Protein AF-0000000081418840 (afdb_homodimer)

Nearest PDB structures (foldseek):
  5gin-assembly1_A  TM=6.699E-01  e=2.597E-21  Saccharolobus solfataricus
  3nvi-assembly1_A  TM=8.525E-01  e=7.760E-17  Pyrococcus furiosus DSM 3638
  5jpq-assembly1_T  TM=6.527E-01  e=1.793E-20  Thermochaetoides thermophila
  6rxt-assembly1_CD  TM=6.204E-01  e=1.338E-16  Thermochaetoides thermophila
  7mqa-assembly1_SB  TM=6.173E-01  e=1.307E-15  Homo sapiens

Radius of gyration: 31.47 Å; Cα contacts (8 Å, |Δi|>4): 909; chains: 2; bounding box: 82×90×60 Å

Organism: NCBI:txid2586965

Structure (mmCIF, N/CA/C/O backbone):
data_AF-0000000081418840-model_v1
#
loop_
_entity.id
_entity.type
_entity.pdbx_description
1 polymer 'NOP5 family protein'
#
loop_
_atom_site.group_PDB
_atom_site.id
_atom_site.type_symbol
_atom_site.label_atom_id
_atom_site.label_alt_id
_atom_site.label_comp_id
_atom_site.label_asym_id
_atom_site.label_entity_id
_atom_site.label_seq_id
_atom_site.pdbx_PDB_ins_code
_atom_site.Cartn_x
_atom_site.Cartn_y
_atom_site.Cartn_z
_atom_site.occupancy
_atom_site.B_iso_or_equiv
_atom_site.auth_seq_id
_atom_site.auth_comp_id
_atom_site.auth_asym_id
_atom_site.auth_atom_id
_atom_site.pdbx_PDB_model_num
ATOM 1 N N . MET A 1 1 ? 5.91 27.94 -10.029 1 68.13 1 MET A N 1
ATOM 2 C CA . MET A 1 1 ? 5.893 28.745 -8.811 1 68.13 1 MET A CA 1
ATOM 3 C C . MET A 1 1 ? 7.306 28.949 -8.274 1 68.13 1 MET A C 1
ATOM 5 O O . MET A 1 1 ? 8.102 28.009 -8.236 1 68.13 1 MET A O 1
ATOM 9 N N . THR A 1 2 ? 7.687 30.253 -8.122 1 82.86 2 THR A N 1
ATOM 10 C CA . THR A 1 2 ? 9.01 30.575 -7.599 1 82.86 2 THR A CA 1
ATOM 11 C C . THR A 1 2 ? 8.938 30.902 -6.11 1 82.86 2 THR A C 1
ATOM 13 O O . THR A 1 2 ? 8.128 31.731 -5.69 1 82.86 2 THR A O 1
ATOM 16 N N . TYR A 1 3 ? 9.753 30.167 -5.352 1 87.24 3 TYR A N 1
ATOM 17 C CA . TYR A 1 3 ? 9.783 30.342 -3.904 1 87.24 3 TYR A CA 1
ATOM 18 C C . TYR A 1 3 ? 10.974 31.195 -3.482 1 87.24 3 TYR A C 1
ATOM 20 O O . TYR A 1 3 ? 12.054 31.097 -4.069 1 87.24 3 TYR A O 1
ATOM 28 N N . VAL A 1 4 ? 10.729 32.089 -2.572 1 87.28 4 VAL A N 1
ATOM 29 C CA . VAL A 1 4 ? 11.819 32.954 -2.132 1 87.28 4 VAL A CA 1
ATOM 30 C C . VAL A 1 4 ? 11.952 32.885 -0.612 1 87.28 4 VAL A C 1
ATOM 32 O O . VAL A 1 4 ? 10.953 32.759 0.099 1 87.28 4 VAL A O 1
ATOM 35 N N . LEU A 1 5 ? 13.138 32.934 -0.113 1 83.5 5 LEU A N 1
ATOM 36 C CA . LEU A 1 5 ? 13.487 32.948 1.303 1 83.5 5 LEU A CA 1
ATOM 37 C C . LEU A 1 5 ? 14.443 34.094 1.616 1 83.5 5 LEU A C 1
ATOM 39 O O . LEU A 1 5 ? 15.5 34.215 0.993 1 83.5 5 LEU A O 1
ATOM 43 N N . VAL A 1 6 ? 13.949 34.929 2.425 1 77.35 6 VAL A N 1
ATOM 44 C CA . VAL A 1 6 ? 14.759 36.083 2.802 1 77.35 6 VAL A CA 1
ATOM 45 C C . VAL A 1 6 ? 15.61 35.74 4.023 1 77.35 6 VAL A C 1
ATOM 47 O O . VAL A 1 6 ? 15.096 35.238 5.025 1 77.35 6 VAL A O 1
ATOM 50 N N . ARG A 1 7 ? 16.864 35.942 3.82 1 71.98 7 ARG A N 1
ATOM 51 C CA . ARG A 1 7 ? 17.778 35.73 4.937 1 71.98 7 ARG A CA 1
ATOM 52 C C . ARG A 1 7 ? 18.663 36.952 5.16 1 71.98 7 ARG A C 1
ATOM 54 O O . ARG A 1 7 ? 18.595 37.921 4.401 1 71.98 7 ARG A O 1
ATOM 61 N N . LEU A 1 8 ? 19.39 36.788 6.319 1 65.45 8 LEU A N 1
ATOM 62 C CA . LEU A 1 8 ? 20.238 37.918 6.685 1 65.45 8 LEU A CA 1
ATOM 63 C C . LEU A 1 8 ? 21.296 38.172 5.616 1 65.45 8 LEU A C 1
ATOM 65 O O . LEU A 1 8 ? 21.753 39.304 5.446 1 65.45 8 LEU A O 1
ATOM 69 N N . ASP A 1 9 ? 21.637 37.117 4.965 1 65.39 9 ASP A N 1
ATOM 70 C CA . ASP A 1 9 ? 22.713 37.268 3.99 1 65.39 9 ASP A CA 1
ATOM 71 C C . ASP A 1 9 ? 22.154 37.505 2.588 1 65.39 9 ASP A C 1
ATOM 73 O O . ASP A 1 9 ? 22.913 37.692 1.635 1 65.39 9 ASP A O 1
ATOM 77 N N . GLY A 1 10 ? 20.899 37.485 2.473 1 75.2 10 GLY A N 1
ATOM 78 C CA . GLY A 1 10 ? 20.37 37.78 1.151 1 75.2 10 GLY A CA 1
ATOM 79 C C . GLY A 1 10 ? 19.06 37.072 0.861 1 75.2 10 GLY A C 1
ATOM 80 O O . GLY A 1 10 ? 18.34 36.685 1.784 1 75.2 10 GLY A O 1
ATOM 81 N N . LEU A 1 11 ? 18.649 37.126 -0.437 1 81.37 11 LEU A N 1
ATOM 82 C CA . LEU A 1 11 ? 17.414 36.563 -0.97 1 81.37 11 LEU A CA 1
ATOM 83 C C . LEU A 1 11 ? 17.69 35.271 -1.732 1 81.37 11 LEU A C 1
ATOM 85 O O . LEU A 1 11 ? 18.484 35.26 -2.676 1 81.37 11 LEU A O 1
ATOM 89 N N . TYR A 1 12 ? 17.175 34.212 -1.168 1 82.82 12 TYR A N 1
ATOM 90 C CA . TYR A 1 12 ? 17.287 32.919 -1.833 1 82.82 12 TYR A CA 1
ATOM 91 C C . TYR A 1 12 ? 16.087 32.664 -2.736 1 82.82 12 TYR A C 1
ATOM 93 O O . TYR A 1 12 ? 14.946 32.634 -2.269 1 82.82 12 TYR A O 1
ATOM 101 N N . ILE A 1 13 ? 16.283 32.513 -4.084 1 86.33 13 ILE A N 1
ATOM 102 C CA . ILE A 1 13 ? 15.211 32.27 -5.044 1 86.33 13 ILE A CA 1
ATOM 103 C C . ILE A 1 13 ? 15.251 30.815 -5.505 1 86.33 13 ILE A C 1
ATOM 105 O O . ILE A 1 13 ? 16.192 30.399 -6.185 1 86.33 13 ILE A O 1
ATOM 109 N N . PHE A 1 14 ? 14.262 30.128 -5.013 1 85.69 14 PHE A N 1
ATOM 110 C CA . PHE A 1 14 ? 14.199 28.699 -5.3 1 85.69 14 PHE A CA 1
ATOM 111 C C . PHE A 1 14 ? 13.365 28.434 -6.548 1 85.69 14 PHE A C 1
ATOM 113 O O . PHE A 1 14 ? 12.496 29.233 -6.901 1 85.69 14 PHE A O 1
ATOM 120 N N . ASP A 1 15 ? 13.607 27.267 -7.258 1 81.89 15 ASP A N 1
ATOM 121 C CA . ASP A 1 15 ? 12.763 26.788 -8.348 1 81.89 15 ASP A CA 1
ATOM 122 C C . ASP A 1 15 ? 11.499 26.121 -7.812 1 81.89 15 ASP A C 1
ATOM 124 O O . ASP A 1 15 ? 11.307 26.028 -6.598 1 81.89 15 ASP A O 1
ATOM 128 N N . ASP A 1 16 ? 10.621 25.688 -8.662 1 77.96 16 ASP A N 1
ATOM 129 C CA . ASP A 1 16 ? 9.306 25.15 -8.327 1 77.96 16 ASP A CA 1
ATOM 130 C C . ASP A 1 16 ? 9.428 23.896 -7.465 1 77.96 16 ASP A C 1
ATOM 132 O O . ASP A 1 16 ? 8.599 23.658 -6.584 1 77.96 16 ASP A O 1
ATOM 136 N N . ASP A 1 17 ? 10.496 23.257 -7.569 1 76.58 17 ASP A N 1
ATOM 137 C CA . ASP A 1 17 ? 10.656 22.005 -6.836 1 76.58 17 ASP A CA 1
ATOM 138 C C . ASP A 1 17 ? 11.655 22.162 -5.692 1 76.58 17 ASP A C 1
ATOM 140 O O . ASP A 1 17 ? 11.989 21.187 -5.015 1 76.58 17 ASP A O 1
ATOM 144 N N . ILE A 1 18 ? 12.12 23.365 -5.381 1 79.56 18 ILE A N 1
ATOM 145 C CA . ILE A 1 18 ? 13.029 23.742 -4.304 1 79.56 18 ILE A CA 1
ATOM 146 C C . ILE A 1 18 ? 14.271 22.855 -4.344 1 79.56 18 ILE A C 1
ATOM 148 O O . ILE A 1 18 ? 14.778 22.438 -3.3 1 79.56 18 ILE A O 1
ATOM 152 N N . ASN A 1 19 ? 14.743 22.5 -5.576 1 78.95 19 ASN A N 1
ATOM 153 C CA . ASN A 1 19 ? 15.949 21.688 -5.702 1 78.95 19 ASN A CA 1
ATOM 154 C C . ASN A 1 19 ? 17.197 22.555 -5.838 1 78.95 19 ASN A C 1
ATOM 156 O O . ASN A 1 19 ? 18.268 22.189 -5.352 1 78.95 19 ASN A O 1
ATOM 160 N N . ASN A 1 20 ? 17.017 23.683 -6.477 1 81 20 ASN A N 1
ATOM 161 C CA . ASN A 1 20 ? 18.121 24.618 -6.664 1 81 20 ASN A CA 1
ATOM 162 C C . ASN A 1 20 ? 17.728 26.036 -6.259 1 81 20 ASN A C 1
ATOM 164 O O . ASN A 1 20 ? 16.542 26.362 -6.195 1 81 20 ASN A O 1
ATOM 168 N N . PHE A 1 21 ? 18.723 26.804 -5.726 1 82.59 21 PHE A N 1
ATOM 169 C CA . PHE A 1 21 ? 18.432 28.191 -5.384 1 82.59 21 PHE A CA 1
ATOM 170 C C . PHE A 1 21 ? 19.521 29.118 -5.913 1 82.59 21 PHE A C 1
ATOM 172 O O . PHE A 1 21 ? 20.645 28.682 -6.167 1 82.59 21 PHE A O 1
ATOM 179 N N . LYS A 1 22 ? 19.198 30.351 -6.375 1 81.26 22 LYS A N 1
ATOM 180 C CA . LYS A 1 22 ? 20.112 31.452 -6.669 1 81.26 22 LYS A CA 1
ATOM 181 C C . LYS A 1 22 ? 20.148 32.457 -5.521 1 81.26 22 LYS A C 1
ATOM 183 O O . LYS A 1 22 ? 19.101 32.881 -5.028 1 81.26 22 LYS A O 1
ATOM 188 N N . LEU A 1 23 ? 21.36 32.576 -4.999 1 81.9 23 LEU A N 1
ATOM 189 C CA . LEU A 1 23 ? 21.524 33.53 -3.907 1 81.9 23 LEU A CA 1
ATOM 190 C C . LEU A 1 23 ? 21.827 34.924 -4.445 1 81.9 23 LEU A C 1
ATOM 192 O O . LEU A 1 23 ? 22.74 35.097 -5.256 1 81.9 23 LEU A O 1
ATOM 196 N N . LYS A 1 24 ? 20.927 35.775 -4.159 1 80.89 24 LYS A N 1
ATOM 197 C CA . LYS A 1 24 ? 21.219 37.193 -4.353 1 80.89 24 LYS A CA 1
ATOM 198 C C . LYS A 1 24 ? 21.696 37.838 -3.055 1 80.89 24 LYS A C 1
ATOM 200 O O . LYS A 1 24 ? 20.896 38.093 -2.152 1 80.89 24 LYS A O 1
ATOM 205 N N . GLU A 1 25 ? 23.004 37.931 -2.938 1 76.24 25 GLU A N 1
ATOM 206 C CA . GLU A 1 25 ? 23.596 38.479 -1.721 1 76.24 25 GLU A CA 1
ATOM 207 C C . GLU A 1 25 ? 23.134 39.913 -1.481 1 76.24 25 GLU A C 1
ATOM 209 O O . GLU A 1 25 ? 23.213 40.755 -2.378 1 76.24 25 GLU A O 1
ATOM 214 N N . LEU A 1 26 ? 22.398 40.018 -0.414 1 74.72 26 LEU A N 1
ATOM 215 C CA . LEU A 1 26 ? 21.954 41.344 0.001 1 74.72 26 LEU A CA 1
ATOM 216 C C . LEU A 1 26 ? 22.456 41.671 1.404 1 74.72 26 LEU A C 1
ATOM 218 O O . LEU A 1 26 ? 22.607 40.776 2.238 1 74.72 26 LEU A O 1
ATOM 222 N N . SER A 1 27 ? 23.022 42.806 1.615 1 71.27 27 SER A N 1
ATOM 223 C CA . SER A 1 27 ? 23.382 43.301 2.94 1 71.27 27 SER A CA 1
ATOM 224 C C . SER A 1 27 ? 22.257 44.136 3.543 1 71.27 27 SER A C 1
ATOM 226 O O . SER A 1 27 ? 21.757 45.065 2.906 1 71.27 27 SER A O 1
ATOM 228 N N . PHE A 1 28 ? 21.756 43.551 4.71 1 66.09 28 PHE A N 1
ATOM 229 C CA . PHE A 1 28 ? 20.644 44.262 5.329 1 66.09 28 PHE A CA 1
ATOM 230 C C . PHE A 1 28 ? 21.134 45.144 6.472 1 66.09 28 PHE A C 1
ATOM 232 O O . PHE A 1 28 ? 22.068 44.778 7.188 1 66.09 28 PHE A O 1
ATOM 239 N N . ASP A 1 29 ? 20.69 46.443 6.476 1 64.72 29 ASP A N 1
ATOM 240 C CA . ASP A 1 29 ? 20.931 47.296 7.635 1 64.72 29 ASP A CA 1
ATOM 241 C C . ASP A 1 29 ? 19.938 46.995 8.755 1 64.72 29 ASP A C 1
ATOM 243 O O . ASP A 1 29 ? 19.046 46.16 8.593 1 64.72 29 ASP A O 1
ATOM 247 N N . ILE A 1 30 ? 20.161 47.458 9.996 1 59.27 30 ILE A N 1
ATOM 248 C CA . ILE A 1 30 ? 19.358 47.202 11.186 1 59.27 30 ILE A CA 1
ATOM 249 C C . ILE A 1 30 ? 17.892 47.516 10.898 1 59.27 30 ILE A C 1
ATOM 251 O O . ILE A 1 30 ? 16.997 46.784 11.329 1 59.27 30 ILE A O 1
ATOM 255 N N . LYS A 1 31 ? 17.63 48.555 10.232 1 65.28 31 LYS A N 1
ATOM 256 C CA . LYS A 1 31 ? 16.258 48.942 9.918 1 65.28 31 LYS A CA 1
ATOM 257 C C . LYS A 1 31 ? 15.582 47.9 9.031 1 65.28 31 LYS A C 1
ATOM 259 O O . LYS A 1 31 ? 14.422 47.547 9.252 1 65.28 31 LYS A O 1
ATOM 264 N N . GLU A 1 32 ? 16.323 47.37 8.09 1 71.24 32 GLU A N 1
ATOM 265 C CA . GLU A 1 32 ? 15.765 46.381 7.171 1 71.24 32 GLU A CA 1
ATOM 266 C C . GLU A 1 32 ? 15.522 45.05 7.875 1 71.24 32 GLU A C 1
ATOM 268 O O . GLU A 1 32 ? 14.534 44.367 7.599 1 71.24 32 GLU A O 1
ATOM 273 N N . LEU A 1 33 ? 16.396 44.728 8.762 1 64.25 33 LEU A N 1
ATOM 274 C CA . LEU A 1 33 ? 16.217 43.514 9.552 1 64.25 33 LEU A CA 1
ATOM 275 C C . LEU A 1 33 ? 14.973 43.614 10.428 1 64.25 33 LEU A C 1
ATOM 277 O O . LEU A 1 33 ? 14.235 42.638 10.579 1 64.25 33 LEU A O 1
ATOM 281 N N . ILE A 1 34 ? 14.752 44.738 10.954 1 61.91 34 ILE A N 1
ATOM 282 C CA . ILE A 1 34 ? 13.555 45.001 11.747 1 61.91 34 ILE A CA 1
ATOM 283 C C . ILE A 1 34 ? 12.316 44.893 10.862 1 61.91 34 ILE A C 1
ATOM 285 O O . ILE A 1 34 ? 11.301 44.323 11.271 1 61.91 34 ILE A O 1
ATOM 289 N N . ASP A 1 35 ? 12.408 45.43 9.674 1 66.9 35 ASP A N 1
ATOM 290 C CA . ASP A 1 35 ? 11.292 45.349 8.737 1 66.9 35 ASP A CA 1
ATOM 291 C C . ASP A 1 35 ? 10.949 43.897 8.415 1 66.9 35 ASP A C 1
ATOM 293 O O . ASP A 1 35 ? 9.777 43.514 8.42 1 66.9 35 ASP A O 1
ATOM 297 N N . ILE A 1 36 ? 11.965 43.111 8.204 1 70.69 36 ILE A N 1
ATOM 298 C CA . ILE A 1 36 ? 11.772 41.701 7.88 1 70.69 36 ILE A CA 1
ATOM 299 C C . ILE A 1 36 ? 11.102 40.989 9.052 1 70.69 36 ILE A C 1
ATOM 301 O O . ILE A 1 36 ? 10.177 40.196 8.859 1 70.69 36 ILE A O 1
ATOM 305 N N . GLU A 1 37 ? 11.497 41.356 10.22 1 61.89 37 GLU A N 1
ATOM 306 C CA . GLU A 1 37 ? 10.914 40.759 11.418 1 61.89 37 GLU A CA 1
ATOM 307 C C . GLU A 1 37 ? 9.487 41.251 11.641 1 61.89 37 GLU A C 1
ATOM 309 O O . GLU A 1 37 ? 8.654 40.527 12.192 1 61.89 37 GLU A O 1
ATOM 314 N N . SER A 1 38 ? 9.241 42.444 11.16 1 60.15 38 SER A N 1
ATOM 315 C CA . SER A 1 38 ? 7.922 43.045 11.324 1 60.15 38 SER A CA 1
ATOM 316 C C . SER A 1 38 ? 7.028 42.753 10.123 1 60.15 38 SER A C 1
ATOM 318 O O . SER A 1 38 ? 6.067 43.481 9.867 1 60.15 38 SER A O 1
ATOM 320 N N . ARG A 1 39 ? 7.397 41.783 9.299 1 69.51 39 ARG A N 1
ATOM 321 C CA . ARG A 1 39 ? 6.631 41.324 8.145 1 69.51 39 ARG A CA 1
ATOM 322 C C . ARG A 1 39 ? 6.543 42.411 7.079 1 69.51 39 ARG A C 1
ATOM 324 O O . ARG A 1 39 ? 5.583 42.453 6.305 1 69.51 39 ARG A O 1
ATOM 331 N N . LYS A 1 40 ? 7.422 43.374 7.111 1 74.01 40 LYS A N 1
ATOM 332 C CA . LYS A 1 40 ? 7.556 44.366 6.048 1 74.01 40 LYS A CA 1
ATOM 333 C C . LYS A 1 40 ? 8.751 44.053 5.152 1 74.01 40 LYS A C 1
ATOM 335 O O . LYS A 1 40 ? 9.847 43.777 5.645 1 74.01 40 LYS A O 1
ATOM 340 N N . LEU A 1 41 ? 8.58 43.997 3.892 1 79.01 41 LEU A N 1
ATOM 341 C CA . LEU A 1 41 ? 9.629 43.658 2.937 1 79.01 41 LEU A CA 1
ATOM 342 C C . LEU A 1 41 ? 10.476 44.882 2.603 1 79.01 41 LEU A C 1
ATOM 344 O O . LEU A 1 41 ? 9.945 45.913 2.183 1 79.01 41 LEU A O 1
ATOM 348 N N . PRO A 1 42 ? 11.667 44.79 2.857 1 78.3 42 PRO A N 1
ATOM 349 C CA . PRO A 1 42 ? 12.537 45.918 2.514 1 78.3 42 PRO A CA 1
ATOM 350 C C . PRO A 1 42 ? 12.542 46.226 1.018 1 78.3 42 PRO A C 1
ATOM 352 O O . PRO A 1 42 ? 12.331 45.328 0.199 1 78.3 42 PRO A O 1
ATOM 355 N N . ASP A 1 43 ? 12.685 47.484 0.66 1 77.62 43 ASP A N 1
ATOM 356 C CA . ASP A 1 43 ? 12.645 47.949 -0.723 1 77.62 43 ASP A CA 1
ATOM 357 C C . ASP A 1 43 ? 13.674 47.214 -1.58 1 77.62 43 ASP A C 1
ATOM 359 O O . ASP A 1 43 ? 13.413 46.907 -2.745 1 77.62 43 ASP A O 1
ATOM 363 N N . LYS A 1 44 ? 14.822 46.843 -0.994 1 78.27 44 LYS A N 1
ATOM 364 C CA . LYS A 1 44 ? 15.886 46.146 -1.711 1 78.27 44 LYS A CA 1
ATOM 365 C C . LYS A 1 44 ? 15.407 44.79 -2.221 1 78.27 44 LYS A C 1
ATOM 367 O O . LYS A 1 44 ? 15.821 44.342 -3.293 1 78.27 44 LYS A O 1
ATOM 372 N N . ILE A 1 45 ? 14.593 44.26 -1.445 1 80.54 45 ILE A N 1
ATOM 373 C CA . ILE A 1 45 ? 14.072 42.952 -1.827 1 80.54 45 ILE A CA 1
ATOM 374 C C . ILE A 1 45 ? 12.917 43.124 -2.811 1 80.54 45 ILE A C 1
ATOM 376 O O . ILE A 1 45 ? 12.775 42.342 -3.754 1 80.54 45 ILE A O 1
ATOM 380 N N . LYS A 1 46 ? 12.123 44.144 -2.635 1 80.42 46 LYS A N 1
ATOM 381 C CA . LYS A 1 46 ? 10.972 44.397 -3.497 1 80.42 46 LYS A CA 1
ATOM 382 C C . LYS A 1 46 ? 11.4 44.55 -4.954 1 80.42 46 LYS A C 1
ATOM 384 O O . LYS A 1 46 ? 10.668 44.158 -5.865 1 80.42 46 LYS A O 1
ATOM 389 N N . GLU A 1 47 ? 12.53 45.067 -5.092 1 79.54 47 GLU A N 1
ATOM 390 C CA . GLU A 1 47 ? 13.046 45.313 -6.435 1 79.54 47 GLU A CA 1
ATOM 391 C C . GLU A 1 47 ? 13.487 44.014 -7.103 1 79.54 47 GLU A C 1
ATOM 393 O O . GLU A 1 47 ? 13.571 43.938 -8.331 1 79.54 47 GLU A O 1
ATOM 398 N N . LEU A 1 48 ? 13.736 43 -6.283 1 80.32 48 LEU A N 1
ATOM 399 C CA . LEU A 1 48 ? 14.315 41.773 -6.819 1 80.32 48 LEU A CA 1
ATOM 400 C C . LEU A 1 48 ? 13.251 40.691 -6.97 1 80.32 48 LEU A C 1
ATOM 402 O O . LEU A 1 48 ? 13.525 39.616 -7.508 1 80.32 48 LEU A O 1
ATOM 406 N N . ILE A 1 49 ? 12.022 41.018 -6.532 1 78.97 49 ILE A N 1
ATOM 407 C CA . ILE A 1 49 ? 11.015 39.963 -6.51 1 78.97 49 ILE A CA 1
ATOM 408 C C . ILE A 1 49 ? 9.89 40.302 -7.485 1 78.97 49 ILE A C 1
ATOM 410 O O . ILE A 1 49 ? 9.66 41.473 -7.794 1 78.97 49 ILE A O 1
ATOM 414 N N . LYS A 1 50 ? 9.376 39.262 -8.051 1 78.65 50 LYS A N 1
ATOM 415 C CA . LYS A 1 50 ? 8.207 39.401 -8.915 1 78.65 50 LYS A CA 1
ATOM 416 C C . LYS A 1 50 ? 6.919 39.123 -8.145 1 78.65 50 LYS A C 1
ATOM 418 O O . LYS A 1 50 ? 6.951 38.535 -7.062 1 78.65 50 LYS A O 1
ATOM 423 N N . ASP A 1 51 ? 5.744 39.534 -8.655 1 73.4 51 ASP A N 1
ATOM 424 C CA . ASP A 1 51 ? 4.439 39.43 -8.009 1 73.4 51 ASP A CA 1
ATOM 425 C C . ASP A 1 51 ? 4.031 37.97 -7.826 1 73.4 51 ASP A C 1
ATOM 427 O O . ASP A 1 51 ? 3.247 37.647 -6.931 1 73.4 51 ASP A O 1
ATOM 431 N N . ASP A 1 52 ? 4.681 37.164 -8.485 1 76.91 52 ASP A N 1
ATOM 432 C CA . ASP A 1 52 ? 4.225 35.778 -8.441 1 76.91 52 ASP A CA 1
ATOM 433 C C . ASP A 1 52 ? 5.101 34.941 -7.512 1 76.91 52 ASP A C 1
ATOM 435 O O . ASP A 1 52 ? 4.892 33.733 -7.374 1 76.91 52 ASP A O 1
ATOM 439 N N . TYR A 1 53 ? 6.03 35.643 -6.728 1 82.15 53 TYR A N 1
ATOM 440 C CA . TYR A 1 53 ? 6.904 34.894 -5.832 1 82.15 53 TYR A CA 1
ATOM 441 C C . TYR A 1 53 ? 6.185 34.544 -4.535 1 82.15 53 TYR A C 1
ATOM 443 O O . TYR A 1 53 ? 5.35 35.314 -4.054 1 82.15 53 TYR A O 1
ATOM 451 N N . ILE A 1 54 ? 6.486 33.371 -4.022 1 85.14 54 ILE A N 1
ATOM 452 C CA . ILE A 1 54 ? 5.896 32.888 -2.779 1 85.14 54 ILE A CA 1
ATOM 453 C C . ILE A 1 54 ? 6.968 32.81 -1.694 1 85.14 54 ILE A C 1
ATOM 455 O O . ILE A 1 54 ? 7.961 32.095 -1.845 1 85.14 54 ILE A O 1
ATOM 459 N N . PHE A 1 55 ? 6.817 33.588 -0.635 1 85.77 55 PHE A N 1
ATOM 460 C CA . PHE A 1 55 ? 7.785 33.608 0.455 1 85.77 55 PHE A CA 1
ATOM 461 C C . PHE A 1 55 ? 7.639 32.368 1.33 1 85.77 55 PHE A C 1
ATOM 463 O O . PHE A 1 55 ? 6.523 31.961 1.658 1 85.77 55 PHE A O 1
ATOM 470 N N . ILE A 1 56 ? 8.773 31.885 1.708 1 80.62 56 ILE A N 1
ATOM 471 C CA . ILE A 1 56 ? 8.777 30.648 2.48 1 80.62 56 ILE A CA 1
ATOM 472 C C . ILE A 1 56 ? 8.849 30.97 3.971 1 80.62 56 ILE A C 1
ATOM 474 O O . ILE A 1 56 ? 9.88 31.433 4.463 1 80.62 56 ILE A O 1
ATOM 478 N N . GLY A 1 57 ? 7.786 30.637 4.708 1 70.29 57 GLY A N 1
ATOM 479 C CA . GLY A 1 57 ? 7.771 30.73 6.16 1 70.29 57 GLY A CA 1
ATOM 480 C C . GLY A 1 57 ? 7.78 32.159 6.667 1 70.29 57 GLY A C 1
ATOM 481 O O . GLY A 1 57 ? 8.062 32.405 7.841 1 70.29 57 GLY A O 1
ATOM 482 N N . GLN A 1 58 ? 7.699 33.109 5.761 1 71.68 58 GLN A N 1
ATOM 483 C CA . GLN A 1 58 ? 7.719 34.52 6.131 1 71.68 58 GLN A CA 1
ATOM 484 C C . GLN A 1 58 ? 6.563 35.276 5.482 1 71.68 58 GLN A C 1
ATOM 486 O O . GLN A 1 58 ? 6.385 35.22 4.263 1 71.68 58 GLN A O 1
ATOM 491 N N . LYS A 1 59 ? 5.764 35.853 6.317 1 76.16 59 LYS A N 1
ATOM 492 C CA . LYS A 1 59 ? 4.623 36.614 5.817 1 76.16 59 LYS A CA 1
ATOM 493 C C . LYS A 1 59 ? 4.97 38.092 5.669 1 76.16 59 LYS A C 1
ATOM 495 O O . LYS A 1 59 ? 5.44 38.723 6.618 1 76.16 59 LYS A O 1
ATOM 500 N N . PHE A 1 60 ? 4.897 38.557 4.405 1 77.43 60 PHE A N 1
ATOM 501 C CA . PHE A 1 60 ? 5.07 39.981 4.144 1 77.43 60 PHE A CA 1
ATOM 502 C C . PHE A 1 60 ? 3.784 40.59 3.597 1 77.43 60 PHE A C 1
ATOM 504 O O . PHE A 1 60 ? 3.029 39.924 2.885 1 77.43 60 PHE A O 1
ATOM 511 N N . GLU A 1 61 ? 3.426 41.805 4.048 1 71.39 61 GLU A N 1
ATOM 512 C CA . GLU A 1 61 ? 2.221 42.503 3.612 1 71.39 61 GLU A CA 1
ATOM 513 C C . GLU A 1 61 ? 2.174 42.626 2.092 1 71.39 61 GLU A C 1
ATOM 515 O O . GLU A 1 61 ? 3.152 43.042 1.467 1 71.39 61 GLU A O 1
ATOM 520 N N . ASN A 1 62 ? 1.193 42.086 1.375 1 71.1 62 ASN A N 1
ATOM 521 C CA . ASN A 1 62 ? 0.906 42.256 -0.046 1 71.1 62 ASN A CA 1
ATOM 522 C C . ASN A 1 62 ? 1.634 41.217 -0.893 1 71.1 62 ASN A C 1
ATOM 524 O O . ASN A 1 62 ? 1.772 41.384 -2.106 1 71.1 62 ASN A O 1
ATOM 528 N N . TYR A 1 63 ? 2.277 40.187 -0.163 1 79.89 63 TYR A N 1
ATOM 529 C CA . TYR A 1 63 ? 2.972 39.148 -0.915 1 79.89 63 TYR A CA 1
ATOM 530 C C . TYR A 1 63 ? 2.472 37.764 -0.521 1 79.89 63 TYR A C 1
ATOM 532 O O . TYR A 1 63 ? 1.973 37.569 0.59 1 79.89 63 TYR A O 1
ATOM 540 N N . ARG A 1 64 ? 2.582 36.91 -1.47 1 79.43 64 ARG A N 1
ATOM 541 C CA . ARG A 1 64 ? 2.164 35.534 -1.222 1 79.43 64 ARG A CA 1
ATOM 542 C C . ARG A 1 64 ? 3.184 34.8 -0.357 1 79.43 64 ARG A C 1
ATOM 544 O O . ARG A 1 64 ? 4.383 35.074 -0.434 1 79.43 64 ARG A O 1
ATOM 551 N N . TYR A 1 65 ? 2.67 34.003 0.58 1 80.79 65 TYR A N 1
ATOM 552 C CA . TYR A 1 65 ? 3.577 33.203 1.395 1 80.79 65 TYR A CA 1
ATOM 553 C C . TYR A 1 65 ? 3.034 31.792 1.59 1 80.79 65 TYR A C 1
ATOM 555 O O . TYR A 1 65 ? 1.854 31.535 1.34 1 80.79 65 TYR A O 1
ATOM 563 N N . THR A 1 66 ? 4 30.939 1.863 1 77.17 66 THR A N 1
ATOM 564 C CA . THR A 1 66 ? 3.589 29.58 2.195 1 77.17 66 THR A CA 1
ATOM 565 C C . THR A 1 66 ? 4.065 29.197 3.593 1 77.17 66 THR A C 1
ATOM 567 O O . THR A 1 66 ? 5.179 29.542 3.992 1 77.17 66 THR A O 1
ATOM 570 N N . ASP A 1 67 ? 3.125 28.625 4.319 1 70.55 67 ASP A N 1
ATOM 571 C CA . ASP A 1 67 ? 3.462 28.11 5.642 1 70.55 67 ASP A CA 1
ATOM 572 C C . ASP A 1 67 ? 3.519 26.584 5.64 1 70.55 67 ASP A C 1
ATOM 574 O O . ASP A 1 67 ? 3.389 25.951 6.69 1 70.55 67 ASP A O 1
ATOM 578 N N . ASP A 1 68 ? 3.635 26.188 4.488 1 70.34 68 ASP A N 1
ATOM 579 C CA . ASP A 1 68 ? 3.771 24.74 4.364 1 70.34 68 ASP A CA 1
ATOM 580 C C . ASP A 1 68 ? 5.079 24.256 4.985 1 70.34 68 ASP A C 1
ATOM 582 O O . ASP A 1 68 ? 6.161 24.556 4.478 1 70.34 68 ASP A O 1
ATOM 586 N N . VAL A 1 69 ? 4.986 23.61 6.082 1 65.39 69 VAL A N 1
ATOM 587 C CA . VAL A 1 69 ? 6.129 23.182 6.882 1 65.39 69 VAL A CA 1
ATOM 588 C C . VAL A 1 69 ? 7.081 22.352 6.022 1 65.39 69 VAL A C 1
ATOM 590 O O . VAL A 1 69 ? 8.301 22.44 6.175 1 65.39 69 VAL A O 1
ATOM 593 N N . LYS A 1 70 ? 6.547 21.643 5.12 1 72.28 70 LYS A N 1
ATOM 594 C CA . LYS A 1 70 ? 7.391 20.818 4.26 1 72.28 70 LYS A CA 1
ATOM 595 C C . LYS A 1 70 ? 8.304 21.681 3.395 1 72.28 70 LYS A C 1
ATOM 597 O O . LYS A 1 70 ? 9.491 21.382 3.245 1 72.28 70 LYS A O 1
ATOM 602 N N . ILE A 1 71 ? 7.743 22.662 2.908 1 76.99 71 ILE A N 1
ATOM 603 C CA . ILE A 1 71 ? 8.476 23.563 2.026 1 76.99 71 ILE A CA 1
ATOM 604 C C . ILE A 1 71 ? 9.532 24.323 2.826 1 76.99 71 ILE A C 1
ATOM 606 O O . ILE A 1 71 ? 10.673 24.467 2.381 1 76.99 71 ILE A O 1
ATOM 610 N N . ILE A 1 72 ? 9.181 24.722 3.916 1 74.1 72 ILE A N 1
ATOM 611 C CA . ILE A 1 72 ? 10.092 25.477 4.77 1 74.1 72 ILE A CA 1
ATOM 612 C C . ILE A 1 72 ? 11.283 24.602 5.154 1 74.1 72 ILE A C 1
ATOM 614 O O . ILE A 1 72 ? 12.435 25.03 5.048 1 74.1 72 ILE A O 1
ATOM 618 N N . ARG A 1 73 ? 10.977 23.465 5.539 1 72.77 73 ARG A N 1
ATOM 619 C CA . ARG A 1 73 ? 12.031 22.545 5.954 1 72.77 73 ARG A CA 1
ATOM 620 C C . ARG A 1 73 ? 12.99 22.257 4.805 1 72.77 73 ARG A C 1
ATOM 622 O O . ARG A 1 73 ? 14.209 22.258 4.991 1 72.77 73 ARG A O 1
ATOM 629 N N . LYS A 1 74 ? 12.496 22 3.732 1 77.54 74 LYS A N 1
ATOM 630 C CA . LYS A 1 74 ? 13.309 21.708 2.555 1 77.54 74 LYS A CA 1
ATOM 631 C C . LYS A 1 74 ? 14.209 22.888 2.201 1 77.54 74 LYS A C 1
ATOM 633 O O . LYS A 1 74 ? 15.388 22.705 1.892 1 77.54 74 LYS A O 1
ATOM 638 N N . ALA A 1 75 ? 13.68 24.021 2.217 1 77.37 75 ALA A N 1
ATOM 639 C CA . ALA A 1 75 ? 14.423 25.235 1.887 1 77.37 75 ALA A CA 1
ATOM 640 C C . ALA A 1 75 ? 15.56 25.469 2.877 1 77.37 75 ALA A C 1
ATOM 642 O O . ALA A 1 75 ? 16.682 25.79 2.479 1 77.37 75 ALA A O 1
ATOM 643 N N . LEU A 1 76 ? 15.291 25.301 4.074 1 73.1 76 LEU A N 1
ATOM 644 C CA . LEU A 1 76 ? 16.286 25.549 5.111 1 73.1 76 LEU A CA 1
ATOM 645 C C . LEU A 1 76 ? 17.42 24.532 5.03 1 73.1 76 LEU A C 1
ATOM 647 O O . LEU A 1 76 ? 18.582 24.871 5.269 1 73.1 76 LEU A O 1
ATOM 651 N N . GLU A 1 77 ? 17.101 23.397 4.719 1 73.02 77 GLU A N 1
ATOM 652 C CA . GLU A 1 77 ? 18.127 22.371 4.56 1 73.02 77 GLU A CA 1
ATOM 653 C C . GLU A 1 77 ? 19.088 22.722 3.428 1 73.02 77 GLU A C 1
ATOM 655 O O . GLU A 1 77 ? 20.291 22.475 3.529 1 73.02 77 GLU A O 1
ATOM 660 N N . LYS A 1 78 ? 18.595 23.333 2.443 1 72.8 78 LYS A N 1
ATOM 661 C CA . LYS A 1 78 ? 19.412 23.67 1.281 1 72.8 78 LYS A CA 1
ATOM 662 C C . LYS A 1 78 ? 20.332 24.85 1.579 1 72.8 78 LYS A C 1
ATOM 664 O O . LYS A 1 78 ? 21.437 24.935 1.04 1 72.8 78 LYS A O 1
ATOM 669 N N . VAL A 1 79 ? 19.908 25.727 2.444 1 69.27 79 VAL A N 1
ATOM 670 C CA . VAL A 1 79 ? 20.689 26.936 2.679 1 69.27 79 VAL A CA 1
ATOM 671 C C . VAL A 1 79 ? 21.577 26.748 3.907 1 69.27 79 VAL A C 1
ATOM 673 O O . VAL A 1 79 ? 22.356 27.636 4.26 1 69.27 79 VAL A O 1
ATOM 676 N N . LYS A 1 80 ? 21.505 25.696 4.574 1 65.37 80 LYS A N 1
ATOM 677 C CA . LYS A 1 80 ? 22.203 25.438 5.831 1 65.37 80 LYS A CA 1
ATOM 678 C C . LYS A 1 80 ? 23.703 25.676 5.685 1 65.37 80 LYS A C 1
ATOM 680 O O . LYS A 1 80 ? 24.336 26.246 6.576 1 65.37 80 LYS A O 1
ATOM 685 N N . ASP A 1 81 ? 24.172 25.222 4.649 1 59.66 81 ASP A N 1
ATOM 686 C CA . ASP A 1 81 ? 25.621 25.295 4.491 1 59.66 81 ASP A CA 1
ATOM 687 C C . ASP A 1 81 ? 26.084 26.742 4.339 1 59.66 81 ASP A C 1
ATOM 689 O O . ASP A 1 81 ? 27.252 27.055 4.582 1 59.66 81 ASP A O 1
ATOM 693 N N . ARG A 1 82 ? 25.261 27.602 3.902 1 55.52 82 ARG A N 1
ATOM 694 C CA . ARG A 1 82 ? 25.706 28.97 3.659 1 55.52 82 ARG A CA 1
ATOM 695 C C . ARG A 1 82 ? 25.496 29.842 4.892 1 55.52 82 ARG A C 1
ATOM 697 O O . ARG A 1 82 ? 26.126 30.893 5.031 1 55.52 82 ARG A O 1
ATOM 704 N N . TYR A 1 83 ? 24.485 29.571 5.622 1 51.52 83 TYR A N 1
ATOM 705 C CA . TYR A 1 83 ? 24.195 30.48 6.725 1 51.52 83 TYR A CA 1
ATOM 706 C C . TYR A 1 83 ? 25.078 30.176 7.93 1 51.52 83 TYR A C 1
ATOM 708 O O . TYR A 1 83 ? 24.93 29.131 8.568 1 51.52 83 TYR A O 1
ATOM 716 N N . ASN A 1 84 ? 26.176 30.627 7.873 1 51.37 84 ASN A N 1
ATOM 717 C CA . ASN A 1 84 ? 27.159 30.657 8.951 1 51.37 84 ASN A CA 1
ATOM 718 C C . ASN A 1 84 ? 26.547 31.161 10.255 1 51.37 84 ASN A C 1
ATOM 720 O O . ASN A 1 84 ? 27.238 31.271 11.269 1 51.37 84 ASN A O 1
ATOM 724 N N . ASN A 1 85 ? 25.313 31.843 10.217 1 55.77 85 ASN A N 1
ATOM 725 C CA . ASN A 1 85 ? 24.96 32.328 11.547 1 55.77 85 ASN A CA 1
ATOM 726 C C . ASN A 1 85 ? 24.152 31.293 12.325 1 55.77 85 ASN A C 1
ATOM 728 O O . ASN A 1 85 ? 22.971 31.081 12.043 1 55.77 85 ASN A O 1
ATOM 732 N N . GLU A 1 86 ? 24.774 30.465 13.025 1 59.87 86 GLU A N 1
ATOM 733 C CA . GLU A 1 86 ? 24.246 29.413 13.889 1 59.87 86 GLU A CA 1
ATOM 734 C C . GLU A 1 86 ? 23.058 29.914 14.706 1 59.87 86 GLU A C 1
ATOM 736 O O . GLU A 1 86 ? 22.081 29.188 14.899 1 59.87 86 GLU A O 1
ATOM 741 N N . LEU A 1 87 ? 23.125 31.213 15.126 1 59.91 87 LEU A N 1
ATOM 742 C CA . LEU A 1 87 ? 22.079 31.774 15.974 1 59.91 87 LEU A CA 1
ATOM 743 C C . LEU A 1 87 ? 20.783 31.952 15.191 1 59.91 87 LEU A C 1
ATOM 745 O O . LEU A 1 87 ? 19.702 31.632 15.691 1 59.91 87 LEU A O 1
ATOM 749 N N . LEU A 1 88 ? 20.912 32.47 14.082 1 57.67 88 LEU A N 1
ATOM 750 C CA . LEU A 1 88 ? 19.735 32.681 13.247 1 57.67 88 LEU A CA 1
ATOM 751 C C . LEU A 1 88 ? 19.096 31.351 12.862 1 57.67 88 LEU A C 1
ATOM 753 O O . LEU A 1 88 ? 17.87 31.219 12.877 1 57.67 88 LEU A O 1
ATOM 757 N N . LEU A 1 89 ? 19.968 30.421 12.563 1 65.76 89 LEU A N 1
ATOM 758 C CA . LEU A 1 89 ? 19.463 29.094 12.23 1 65.76 89 LEU A CA 1
ATOM 759 C C . LEU A 1 89 ? 18.685 28.499 13.399 1 65.76 89 LEU A C 1
ATOM 761 O O . LEU A 1 89 ? 17.62 27.908 13.205 1 65.76 89 LEU A O 1
ATOM 765 N N . ASN A 1 90 ? 19.212 28.708 14.533 1 69.09 90 ASN A N 1
ATOM 766 C CA . ASN A 1 90 ? 18.561 28.166 15.721 1 69.09 90 ASN A CA 1
ATOM 767 C C . ASN A 1 90 ? 17.217 28.84 15.98 1 69.09 90 ASN A C 1
ATOM 769 O O . ASN A 1 90 ? 16.257 28.184 16.387 1 69.09 90 ASN A O 1
ATOM 773 N N . LEU A 1 91 ? 17.192 30.112 15.711 1 66.87 91 LEU A N 1
ATOM 774 C CA . LEU A 1 91 ? 15.949 30.857 15.882 1 66.87 91 LEU A CA 1
ATOM 775 C C . LEU A 1 91 ? 14.888 30.376 14.898 1 66.87 91 LEU A C 1
ATOM 777 O O . LEU A 1 91 ? 13.72 30.222 15.265 1 66.87 91 LEU A O 1
ATOM 781 N N . LEU A 1 92 ? 15.313 30.181 13.759 1 65.55 92 LEU A N 1
ATOM 782 C CA . LEU A 1 92 ? 14.392 29.707 12.732 1 65.55 92 LEU A CA 1
ATOM 783 C C . LEU A 1 92 ? 13.846 28.327 13.085 1 65.55 92 LEU A C 1
ATOM 785 O O . LEU A 1 92 ? 12.651 28.07 12.931 1 65.55 92 LEU A O 1
ATOM 789 N N . LYS A 1 93 ? 14.742 27.517 13.53 1 69.34 93 LYS A N 1
ATOM 790 C CA . LYS A 1 93 ? 14.327 26.176 13.932 1 69.34 93 LYS A CA 1
ATOM 791 C C . LYS A 1 93 ? 13.305 26.232 15.063 1 69.34 93 LYS A C 1
ATOM 793 O O . LYS A 1 93 ? 12.328 25.48 15.062 1 69.34 93 LYS A O 1
ATOM 798 N N . GLU A 1 94 ? 13.542 27.114 15.89 1 73.35 94 GLU A N 1
ATOM 799 C CA . GLU A 1 94 ? 12.619 27.296 17.007 1 73.35 94 GLU A CA 1
ATOM 800 C C . GLU A 1 94 ? 11.254 27.776 16.523 1 73.35 94 GLU A C 1
ATOM 802 O O . GLU A 1 94 ? 10.22 27.337 17.03 1 73.35 94 GLU A O 1
ATOM 807 N N . LYS A 1 95 ? 11.294 28.644 15.607 1 69.01 95 LYS A N 1
ATOM 808 C CA . LYS A 1 95 ? 10.052 29.177 15.056 1 69.01 95 LYS A CA 1
ATOM 809 C C . LYS A 1 95 ? 9.25 28.087 14.352 1 69.01 95 LYS A C 1
ATOM 811 O O . LYS A 1 95 ? 8.028 28.017 14.494 1 69.01 95 LYS A O 1
ATOM 816 N N . ILE A 1 96 ? 9.932 27.292 13.694 1 70.79 96 ILE A N 1
ATOM 817 C CA . ILE A 1 96 ? 9.295 26.192 12.978 1 70.79 96 ILE A CA 1
ATOM 818 C C . ILE A 1 96 ? 8.687 25.21 13.976 1 70.79 96 ILE A C 1
ATOM 820 O O . ILE A 1 96 ? 7.55 24.765 13.804 1 70.79 96 ILE A O 1
ATOM 824 N N . SER A 1 97 ? 9.43 24.907 14.931 1 75.91 97 SER A N 1
ATOM 825 C CA . SER A 1 97 ? 8.971 23.98 15.96 1 75.91 97 SER A CA 1
ATOM 826 C C . SER A 1 97 ? 7.688 24.476 16.619 1 75.91 97 SER A C 1
ATOM 828 O O . SER A 1 97 ? 6.811 23.679 16.96 1 75.91 97 SER A O 1
ATOM 830 N N . ASN A 1 98 ? 7.579 25.789 16.619 1 75.5 98 ASN A N 1
ATOM 831 C CA . ASN A 1 98 ? 6.431 26.4 17.281 1 75.5 98 ASN A CA 1
ATOM 832 C C . ASN A 1 98 ? 5.245 26.54 16.331 1 75.5 98 ASN A C 1
ATOM 834 O O . ASN A 1 98 ? 4.116 26.762 16.77 1 75.5 98 ASN A O 1
ATOM 838 N N . SER A 1 99 ? 5.519 26.382 15.128 1 73.41 99 SER A N 1
ATOM 839 C CA . SER A 1 99 ? 4.484 26.628 14.13 1 73.41 99 SER A CA 1
ATOM 840 C C . SER A 1 99 ? 3.663 25.371 13.863 1 73.41 99 SER A C 1
ATOM 842 O O . SER A 1 99 ? 2.583 25.442 13.273 1 73.41 99 SER A O 1
ATOM 844 N N . VAL A 1 100 ? 4.107 24.251 14.364 1 80.17 100 VAL A N 1
ATOM 845 C CA . VAL A 1 100 ? 3.336 23.027 14.172 1 80.17 100 VAL A CA 1
ATOM 846 C C . VAL A 1 100 ? 2.047 23.095 14.987 1 80.17 100 VAL A C 1
ATOM 848 O O . VAL A 1 100 ? 2.086 23.229 16.212 1 80.17 100 VAL A O 1
ATOM 851 N N . SER A 1 101 ? 0.894 23.081 14.256 1 86.33 101 SER A N 1
ATOM 852 C CA . SER A 1 101 ? -0.404 23.268 14.896 1 86.33 101 SER A CA 1
ATOM 853 C C . SER A 1 101 ? -1.161 21.949 15.007 1 86.33 101 SER A C 1
ATOM 855 O O . SER A 1 101 ? -0.759 20.945 14.417 1 86.33 101 SER A O 1
ATOM 857 N N . LYS A 1 102 ? -2.231 22.013 15.746 1 91.07 102 LYS A N 1
ATOM 858 C CA . LYS A 1 102 ? -3.105 20.851 15.875 1 91.07 102 LYS A CA 1
ATOM 859 C C . LYS A 1 102 ? -3.772 20.515 14.544 1 91.07 102 LYS A C 1
ATOM 861 O O . LYS A 1 102 ? -4.015 19.344 14.244 1 91.07 102 LYS A O 1
ATOM 866 N N . ASP A 1 103 ? -3.928 21.535 13.757 1 91.99 103 ASP A N 1
ATOM 867 C CA . ASP A 1 103 ? -4.466 21.327 12.416 1 91.99 103 ASP A CA 1
ATOM 868 C C . ASP A 1 103 ? -3.566 20.401 11.6 1 91.99 103 ASP A C 1
ATOM 870 O O . ASP A 1 103 ? -4.051 19.478 10.941 1 91.99 103 ASP A O 1
ATOM 874 N N . GLU A 1 104 ? -2.339 20.687 11.718 1 90.01 104 GLU A N 1
ATOM 875 C CA . GLU A 1 104 ? -1.378 19.9 10.951 1 90.01 104 GLU A CA 1
ATOM 876 C C . GLU A 1 104 ? -1.374 18.442 11.401 1 90.01 104 GLU A C 1
ATOM 878 O O . GLU A 1 104 ? -1.226 17.534 10.58 1 90.01 104 GLU A O 1
ATOM 883 N N . LEU A 1 105 ? -1.532 18.282 12.682 1 93.54 105 LEU A N 1
ATOM 884 C CA . LEU A 1 105 ? -1.583 16.924 13.212 1 93.54 105 LEU A CA 1
ATOM 885 C C . LEU A 1 105 ? -2.799 16.176 12.674 1 93.54 105 LEU A C 1
ATOM 887 O O . LEU A 1 105 ? -2.687 15.021 12.257 1 93.54 105 LEU A O 1
ATOM 891 N N . ILE A 1 106 ? -3.871 16.83 12.659 1 96.1 106 ILE A N 1
ATOM 892 C CA . ILE A 1 106 ? -5.115 16.245 12.17 1 96.1 106 ILE A CA 1
ATOM 893 C C . ILE A 1 106 ? -4.976 15.904 10.688 1 96.1 106 ILE A C 1
ATOM 895 O O . ILE A 1 106 ? -5.342 14.807 10.26 1 96.1 106 ILE A O 1
ATOM 899 N N . ILE A 1 107 ? -4.418 16.794 9.947 1 94.27 107 ILE A N 1
ATOM 900 C CA . ILE A 1 107 ? -4.259 16.627 8.507 1 94.27 107 ILE A CA 1
ATOM 901 C C . ILE A 1 107 ? -3.351 15.432 8.223 1 94.27 107 ILE A C 1
ATOM 903 O O . ILE A 1 107 ? -3.678 14.579 7.396 1 94.27 107 ILE A O 1
ATOM 907 N N . GLN A 1 108 ? -2.262 15.316 8.94 1 94.72 108 GLN A N 1
ATOM 908 C CA . GLN A 1 108 ? -1.337 14.205 8.741 1 94.72 108 GLN A CA 1
ATOM 909 C C . GLN A 1 108 ? -1.982 12.877 9.126 1 94.72 108 GLN A C 1
ATOM 911 O O . GLN A 1 108 ? -1.806 11.872 8.433 1 94.72 108 GLN A O 1
ATOM 916 N N . ALA A 1 109 ? -2.714 12.924 10.197 1 96.99 109 ALA A N 1
ATOM 917 C CA . ALA A 1 109 ? -3.343 11.699 10.681 1 96.99 109 ALA A CA 1
ATOM 918 C C . ALA A 1 109 ? -4.36 11.169 9.674 1 96.99 109 ALA A C 1
ATOM 920 O O . ALA A 1 109 ? -4.376 9.974 9.369 1 96.99 109 ALA A O 1
ATOM 921 N N . ILE A 1 110 ? -5.134 12.014 9.173 1 96.15 110 ILE A N 1
ATOM 922 C CA . ILE A 1 110 ? -6.17 11.596 8.235 1 96.15 110 ILE A CA 1
ATOM 923 C C . ILE A 1 110 ? -5.528 11.144 6.925 1 96.15 110 ILE A C 1
ATOM 925 O O . ILE A 1 110 ? -5.982 10.18 6.304 1 96.15 110 ILE A O 1
ATOM 929 N N . ARG A 1 111 ? -4.559 11.909 6.474 1 93.86 111 ARG A N 1
ATOM 930 C CA . ARG A 1 111 ? -3.856 11.531 5.253 1 93.86 111 ARG A CA 1
ATOM 931 C C . ARG A 1 111 ? -3.215 10.154 5.395 1 93.86 111 ARG A C 1
ATOM 933 O O . ARG A 1 111 ? -3.275 9.338 4.473 1 93.86 111 ARG A O 1
ATOM 940 N N . PHE A 1 112 ? -2.619 9.941 6.512 1 97.07 112 PHE A N 1
ATOM 941 C CA . PHE A 1 112 ? -2.013 8.638 6.763 1 97.07 112 PHE A CA 1
ATOM 942 C C . PHE A 1 112 ? -3.071 7.542 6.769 1 97.07 112 PHE A C 1
ATOM 944 O O . PHE A 1 112 ? -2.873 6.478 6.179 1 97.07 112 PHE A O 1
ATOM 951 N N . LEU A 1 113 ? -4.137 7.817 7.435 1 97.25 113 LEU A N 1
ATOM 952 C CA . LEU A 1 113 ? -5.22 6.844 7.521 1 97.25 113 LEU A CA 1
ATOM 953 C C . LEU A 1 113 ? -5.719 6.462 6.131 1 97.25 113 LEU A C 1
ATOM 955 O O . LEU A 1 113 ? -5.928 5.28 5.845 1 97.25 113 LEU A O 1
ATOM 959 N N . ASP A 1 114 ? -5.875 7.415 5.319 1 93.58 114 ASP A N 1
ATOM 960 C CA . ASP A 1 114 ? -6.365 7.173 3.966 1 93.58 114 ASP A CA 1
ATOM 961 C C . ASP A 1 114 ? -5.389 6.306 3.175 1 93.58 114 ASP A C 1
ATOM 963 O O . ASP A 1 114 ? -5.8 5.372 2.483 1 93.58 114 ASP A O 1
ATOM 967 N N . ASN A 1 115 ? -4.164 6.622 3.27 1 94.03 115 ASN A N 1
ATOM 968 C CA . ASN A 1 115 ? -3.145 5.859 2.556 1 94.03 115 ASN A CA 1
ATOM 969 C C . ASN A 1 115 ? -3.006 4.447 3.117 1 94.03 115 ASN A C 1
ATOM 971 O O . ASN A 1 115 ? -2.76 3.499 2.369 1 94.03 115 ASN A O 1
ATOM 975 N N . LEU A 1 116 ? -3.121 4.368 4.391 1 97.45 116 LEU A N 1
ATOM 976 C CA . LEU A 1 116 ? -3.093 3.051 5.019 1 97.45 116 LEU A CA 1
ATOM 977 C C . LEU A 1 116 ? -4.228 2.176 4.498 1 97.45 116 LEU A C 1
ATOM 979 O O . LEU A 1 116 ? -4.015 1.006 4.17 1 97.45 116 LEU A O 1
ATOM 983 N N . ASN A 1 117 ? -5.382 2.752 4.423 1 96.07 117 ASN A N 1
ATOM 984 C CA . ASN A 1 117 ? -6.525 2.007 3.906 1 96.07 117 ASN A CA 1
ATOM 985 C C . ASN A 1 117 ? -6.28 1.523 2.48 1 96.07 117 ASN A C 1
ATOM 987 O O . ASN A 1 117 ? -6.6 0.382 2.143 1 96.07 117 ASN A O 1
ATOM 991 N N . LYS A 1 118 ? -5.757 2.407 1.693 1 94.76 118 LYS A N 1
ATOM 992 C CA . LYS A 1 118 ? -5.445 2.045 0.314 1 94.76 118 LYS A CA 1
ATOM 993 C C . LYS A 1 118 ? -4.45 0.889 0.261 1 94.76 118 LYS A C 1
ATOM 995 O O . LYS A 1 118 ? -4.617 -0.046 -0.525 1 94.76 118 LYS A O 1
ATOM 1000 N N . SER A 1 119 ? -3.453 0.962 1.067 1 96.46 119 SER A N 1
ATOM 1001 C CA . SER A 1 119 ? -2.413 -0.062 1.095 1 96.46 119 SER A CA 1
ATOM 1002 C C . SER A 1 119 ? -2.961 -1.392 1.601 1 96.46 119 SER A C 1
ATOM 1004 O O . SER A 1 119 ? -2.673 -2.446 1.031 1 96.46 119 SER A O 1
ATOM 1006 N N . ILE A 1 120 ? -3.751 -1.332 2.649 1 97.13 120 ILE A N 1
ATOM 1007 C CA . ILE A 1 120 ? -4.349 -2.547 3.192 1 97.13 120 ILE A CA 1
ATOM 1008 C C . ILE A 1 120 ? -5.188 -3.235 2.116 1 97.13 120 ILE A C 1
ATOM 1010 O O . ILE A 1 120 ? -5.088 -4.449 1.924 1 97.13 120 ILE A O 1
ATOM 1014 N N . ASN A 1 121 ? -5.954 -2.453 1.439 1 94.55 121 ASN A N 1
ATOM 1015 C CA . ASN A 1 121 ? -6.82 -3.002 0.4 1 94.55 121 ASN A CA 1
ATOM 1016 C C . ASN A 1 121 ? -6.014 -3.709 -0.686 1 94.55 121 ASN A C 1
ATOM 1018 O O . ASN A 1 121 ? -6.396 -4.785 -1.148 1 94.55 121 ASN A O 1
ATOM 1022 N N . LEU A 1 122 ? -4.965 -3.118 -1.025 1 94.46 122 LEU A N 1
ATOM 1023 C CA . LEU A 1 122 ? -4.106 -3.707 -2.046 1 94.46 122 LEU A CA 1
ATOM 1024 C C . LEU A 1 122 ? -3.502 -5.02 -1.558 1 94.46 122 LEU A C 1
ATOM 1026 O O . LEU A 1 122 ? -3.51 -6.019 -2.281 1 94.46 122 LEU A O 1
ATOM 1030 N N . ILE A 1 123 ? -3.011 -5.051 -0.35 1 97.31 123 ILE A N 1
ATOM 1031 C CA . ILE A 1 123 ? -2.37 -6.239 0.201 1 97.31 123 ILE A CA 1
ATOM 1032 C C . ILE A 1 123 ? -3.394 -7.364 0.333 1 97.31 123 ILE A C 1
ATOM 1034 O O . ILE A 1 123 ? -3.106 -8.517 0.002 1 97.31 123 ILE A O 1
ATOM 1038 N N . VAL A 1 124 ? -4.539 -6.992 0.764 1 96.48 124 VAL A N 1
ATOM 1039 C CA . VAL A 1 124 ? -5.566 -8.003 0.995 1 96.48 124 VAL A CA 1
ATOM 1040 C C . VAL A 1 124 ? -6.008 -8.604 -0.338 1 96.48 124 VAL A C 1
ATOM 1042 O O . VAL A 1 124 ? -6.248 -9.81 -0.432 1 96.48 124 VAL A O 1
ATOM 1045 N N . GLU A 1 125 ? -6.168 -7.761 -1.341 1 92.84 125 GLU A N 1
ATOM 1046 C CA . GLU A 1 125 ? -6.554 -8.258 -2.658 1 92.84 125 GLU A CA 1
ATOM 1047 C C . GLU A 1 125 ? -5.549 -9.282 -3.179 1 92.84 125 GLU A C 1
ATOM 1049 O O . GLU A 1 125 ? -5.936 -10.328 -3.703 1 92.84 125 GLU A O 1
ATOM 1054 N N . MET A 1 126 ? -4.296 -9.004 -2.962 1 94.36 126 MET A N 1
ATOM 1055 C CA . MET A 1 126 ? -3.246 -9.917 -3.405 1 94.36 126 MET A CA 1
ATOM 1056 C C . MET A 1 126 ? -3.223 -11.178 -2.547 1 94.36 126 MET A C 1
ATOM 1058 O O . MET A 1 126 ? -3.001 -12.277 -3.057 1 94.36 126 MET A O 1
ATOM 1062 N N . PHE A 1 127 ? -3.433 -10.981 -1.287 1 97.27 127 PHE A N 1
ATOM 1063 C CA . PHE A 1 127 ? -3.475 -12.116 -0.373 1 97.27 127 PHE A CA 1
ATOM 1064 C C . PHE A 1 127 ? -4.609 -13.065 -0.74 1 97.27 127 PHE A C 1
ATOM 1066 O O . PHE A 1 127 ? -4.434 -14.286 -0.723 1 97.27 127 PHE A O 1
ATOM 1073 N N . ARG A 1 128 ? -5.709 -12.48 -1.076 1 94.02 128 ARG A N 1
ATOM 1074 C CA . ARG A 1 128 ? -6.871 -13.288 -1.433 1 94.02 128 ARG A CA 1
ATOM 1075 C C . ARG A 1 128 ? -6.609 -14.094 -2.7 1 94.02 128 ARG A C 1
ATOM 1077 O O . ARG A 1 128 ? -7.099 -15.217 -2.841 1 94.02 128 ARG A O 1
ATOM 1084 N N . GLU A 1 129 ? -5.863 -13.549 -3.612 1 90.43 129 GLU A N 1
ATOM 1085 C CA . GLU A 1 129 ? -5.482 -14.288 -4.812 1 90.43 129 GLU A CA 1
ATOM 1086 C C . GLU A 1 129 ? -4.637 -15.51 -4.462 1 90.43 129 GLU A C 1
ATOM 1088 O O . GLU A 1 129 ? -4.88 -16.606 -4.971 1 90.43 129 GLU A O 1
ATOM 1093 N N . TRP A 1 130 ? -3.705 -15.297 -3.614 1 94.2 130 TRP A N 1
ATOM 1094 C CA . TRP A 1 130 ? -2.843 -16.384 -3.162 1 94.2 130 TRP A CA 1
ATOM 1095 C C . TRP A 1 130 ? -3.633 -17.403 -2.348 1 94.2 130 TRP A C 1
ATOM 1097 O O . TRP A 1 130 ? -3.567 -18.606 -2.614 1 94.2 130 TRP A O 1
ATOM 1107 N N . TYR A 1 131 ? -4.404 -16.921 -1.418 1 94.77 131 TYR A N 1
ATOM 1108 C CA . TYR A 1 131 ? -5.207 -17.779 -0.555 1 94.77 131 TYR A CA 1
ATOM 1109 C C . TYR A 1 131 ? -6.235 -18.56 -1.365 1 94.77 131 TYR A C 1
ATOM 1111 O O . TYR A 1 131 ? -6.607 -19.676 -0.997 1 94.77 131 TYR A O 1
ATOM 1119 N N . GLY A 1 132 ? -6.662 -17.966 -2.465 1 90.49 132 GLY A N 1
ATOM 1120 C CA . GLY A 1 132 ? -7.605 -18.618 -3.36 1 90.49 132 GLY A CA 1
ATOM 1121 C C . GLY A 1 132 ? -7.078 -19.917 -3.939 1 90.49 132 GLY A C 1
ATOM 1122 O O . GLY A 1 132 ? -7.857 -20.794 -4.32 1 90.49 132 GLY A O 1
ATOM 1123 N N . LEU A 1 133 ? -5.747 -20.068 -4.069 1 89.9 133 LEU A N 1
ATOM 1124 C CA . LEU A 1 133 ? -5.161 -21.331 -4.503 1 89.9 133 LEU A CA 1
ATOM 1125 C C . LEU A 1 133 ? -5.27 -22.386 -3.407 1 89.9 133 LEU A C 1
ATOM 1127 O O . LEU A 1 133 ? -5.331 -23.583 -3.695 1 89.9 133 LEU A O 1
ATOM 1131 N N . TYR A 1 134 ? -5.272 -21.939 -2.199 1 91.8 134 TYR A N 1
ATOM 1132 C CA . TYR A 1 134 ? -5.315 -22.811 -1.031 1 91.8 134 TYR A CA 1
ATOM 1133 C C . TYR A 1 134 ? -6.751 -23.188 -0.685 1 91.8 134 TYR A C 1
ATOM 1135 O O . TYR A 1 134 ? -7.07 -24.37 -0.537 1 91.8 134 TYR A O 1
ATOM 1143 N N . PHE A 1 135 ? -7.582 -22.166 -0.593 1 91.41 135 PHE A N 1
ATOM 1144 C CA . PHE A 1 135 ? -8.97 -22.383 -0.204 1 91.41 135 PHE A CA 1
ATOM 1145 C C . PHE A 1 135 ? -9.879 -21.336 -0.835 1 91.41 135 PHE A C 1
ATOM 1147 O O . PHE A 1 135 ? -10.302 -20.39 -0.168 1 91.41 135 PHE A O 1
ATOM 1154 N N . PRO A 1 136 ? -10.277 -21.452 -2.022 1 88.45 136 PRO A N 1
ATOM 1155 C CA . PRO A 1 136 ? -11.02 -20.456 -2.797 1 88.45 136 PRO A CA 1
ATOM 1156 C C . PRO A 1 136 ? -12.422 -20.205 -2.247 1 88.45 136 PRO A C 1
ATOM 1158 O O . PRO A 1 136 ? -12.945 -19.094 -2.361 1 88.45 136 PRO A O 1
ATOM 1161 N N . GLU A 1 137 ? -13.07 -21.199 -1.64 1 85.03 137 GLU A N 1
ATOM 1162 C CA . GLU A 1 137 ? -14.462 -21.097 -1.212 1 85.03 137 GLU A CA 1
ATOM 1163 C C . GLU A 1 137 ? -14.644 -19.983 -0.186 1 85.03 137 GLU A C 1
ATOM 1165 O O . GLU A 1 137 ? -15.591 -19.199 -0.274 1 85.03 137 GLU A O 1
ATOM 1170 N N . ILE A 1 138 ? -13.746 -19.932 0.747 1 86.99 138 ILE A N 1
ATOM 1171 C CA . ILE A 1 138 ? -13.86 -18.942 1.811 1 86.99 138 ILE A CA 1
ATOM 1172 C C . ILE A 1 138 ? -13.614 -17.545 1.245 1 86.99 138 ILE A C 1
ATOM 1174 O O . ILE A 1 138 ? -14.281 -16.584 1.636 1 86.99 138 ILE A O 1
ATOM 1178 N N . SER A 1 139 ? -12.656 -17.466 0.379 1 83.88 139 SER A N 1
ATOM 1179 C CA . SER A 1 139 ? -12.321 -16.186 -0.238 1 83.88 139 SER A CA 1
ATOM 1180 C C . SER A 1 139 ? -13.493 -15.639 -1.046 1 83.88 139 SER A C 1
ATOM 1182 O O . SER A 1 139 ? -13.722 -14.428 -1.076 1 83.88 139 SER A O 1
ATOM 1184 N N . GLN A 1 140 ? -14.282 -16.482 -1.634 1 81.73 140 GLN A N 1
ATOM 1185 C CA . GLN A 1 140 ? -15.387 -16.071 -2.494 1 81.73 140 GLN A CA 1
ATOM 1186 C C . GLN A 1 140 ? -16.64 -15.775 -1.675 1 81.73 140 GLN A C 1
ATOM 1188 O O . GLN A 1 140 ? -17.44 -14.912 -2.044 1 81.73 140 GLN A O 1
ATOM 1193 N N . ASN A 1 141 ? -16.779 -16.426 -0.625 1 83.73 141 ASN A N 1
ATOM 1194 C CA . ASN A 1 141 ? -18.006 -16.327 0.158 1 83.73 141 ASN A CA 1
ATOM 1195 C C . ASN A 1 141 ? -18 -15.094 1.057 1 83.73 141 ASN A C 1
ATOM 1197 O O . ASN A 1 141 ? -19.06 -14.601 1.449 1 83.73 141 ASN A O 1
ATOM 1201 N N . ILE A 1 142 ? -16.84 -14.716 1.418 1 90.77 142 ILE A N 1
ATOM 1202 C CA . ILE A 1 142 ? -16.74 -13.553 2.293 1 90.77 142 ILE A CA 1
ATOM 1203 C C . ILE A 1 142 ? -16.242 -12.349 1.496 1 90.77 142 ILE A C 1
ATOM 1205 O O . ILE A 1 142 ? -15.058 -12.264 1.163 1 90.77 142 ILE A O 1
ATOM 1209 N N . GLU A 1 143 ? -17.07 -11.468 1.277 1 87.43 143 GLU A N 1
ATOM 1210 C CA . GLU A 1 143 ? -16.731 -10.328 0.431 1 87.43 143 GLU A CA 1
ATOM 1211 C C . GLU A 1 143 ? -15.906 -9.298 1.196 1 87.43 143 GLU A C 1
ATOM 1213 O O . GLU A 1 143 ? -14.941 -8.747 0.662 1 87.43 143 GLU A O 1
ATOM 1218 N N . ASP A 1 144 ? -16.314 -9.081 2.478 1 93.14 144 ASP A N 1
ATOM 1219 C CA . ASP A 1 144 ? -15.634 -8.085 3.3 1 93.14 144 ASP A CA 1
ATOM 1220 C C . ASP A 1 144 ? -14.203 -8.516 3.614 1 93.14 144 ASP A C 1
ATOM 1222 O O . ASP A 1 144 ? -13.979 -9.61 4.136 1 93.14 144 ASP A O 1
ATOM 1226 N N . HIS A 1 145 ? -13.306 -7.708 3.37 1 94.61 145 HIS A N 1
ATOM 1227 C CA . HIS A 1 145 ? -11.887 -8.023 3.499 1 94.61 145 HIS A CA 1
ATOM 1228 C C . HIS A 1 145 ? -11.505 -8.251 4.957 1 94.61 145 HIS A C 1
ATOM 1230 O O . HIS A 1 145 ? -10.793 -9.208 5.275 1 94.61 145 HIS A O 1
ATOM 1236 N N . GLU A 1 146 ? -11.991 -7.366 5.78 1 95.42 146 GLU A N 1
ATOM 1237 C CA . GLU A 1 146 ? -11.634 -7.481 7.19 1 95.42 146 GLU A CA 1
ATOM 1238 C C . GLU A 1 146 ? -12.235 -8.738 7.812 1 95.42 146 GLU A C 1
ATOM 1240 O O . GLU A 1 146 ? -11.558 -9.456 8.551 1 95.42 146 GLU A O 1
ATOM 1245 N N . LYS A 1 147 ? -13.492 -9.003 7.542 1 95.64 147 LYS A N 1
ATOM 1246 C CA . LYS A 1 147 ? -14.144 -10.217 8.025 1 95.64 147 LYS A CA 1
ATOM 1247 C C . LYS A 1 147 ? -13.434 -11.464 7.507 1 95.64 147 LYS A C 1
ATOM 1249 O O . LYS A 1 147 ? -13.281 -12.446 8.238 1 95.64 147 LYS A O 1
ATOM 1254 N N . PHE A 1 148 ? -13.017 -11.449 6.256 1 96.32 148 PHE A N 1
ATOM 1255 C CA . PHE A 1 148 ? -12.287 -12.555 5.648 1 96.32 148 PHE A CA 1
ATOM 1256 C C . PHE A 1 148 ? -11.017 -12.862 6.433 1 96.32 148 PHE A C 1
ATOM 1258 O O . PHE A 1 148 ? -10.79 -14.005 6.833 1 96.32 148 PHE A O 1
ATOM 1265 N N . VAL A 1 149 ? -10.188 -11.837 6.714 1 97.01 149 VAL A N 1
ATOM 1266 C CA . VAL A 1 149 ? -8.916 -11.998 7.41 1 97.01 149 VAL A CA 1
ATOM 1267 C C . VAL A 1 149 ? -9.16 -12.549 8.813 1 97.01 149 VAL A C 1
ATOM 1269 O O . VAL A 1 149 ? -8.468 -13.47 9.254 1 97.01 149 VAL A O 1
ATOM 1272 N N . LYS A 1 150 ? -10.19 -12.095 9.488 1 96.02 150 LYS A N 1
ATOM 1273 C CA . LYS A 1 150 ? -10.51 -12.534 10.844 1 96.02 150 LYS A CA 1
ATOM 1274 C C . LYS A 1 150 ? -10.942 -13.997 10.86 1 96.02 150 LYS A C 1
ATOM 1276 O O . LYS A 1 150 ? -10.623 -14.734 11.795 1 96.02 150 LYS A O 1
ATOM 1281 N N . THR A 1 151 ? -11.609 -14.4 9.821 1 95.21 151 THR A N 1
ATOM 1282 C CA . THR A 1 151 ? -12.164 -15.747 9.743 1 95.21 151 THR A CA 1
ATOM 1283 C C . THR A 1 151 ? -11.057 -16.778 9.539 1 95.21 151 THR A C 1
ATOM 1285 O O . THR A 1 151 ? -11.105 -17.869 10.11 1 95.21 151 THR A O 1
ATOM 1288 N N . ILE A 1 152 ? -10.075 -16.446 8.791 1 95.21 152 ILE A N 1
ATOM 1289 C CA . ILE A 1 152 ? -9.111 -17.459 8.374 1 95.21 152 ILE A CA 1
ATOM 1290 C C . ILE A 1 152 ? -7.958 -17.517 9.374 1 95.21 152 ILE A C 1
ATOM 1292 O O . ILE A 1 152 ? -7.151 -18.449 9.348 1 95.21 152 ILE A O 1
ATOM 1296 N N . LEU A 1 153 ? -7.863 -16.57 10.22 1 95.24 153 LEU A N 1
ATOM 1297 C CA . LEU A 1 153 ? -6.73 -16.471 11.133 1 95.24 153 LEU A CA 1
ATOM 1298 C C . LEU A 1 153 ? -6.67 -17.682 12.058 1 95.24 153 LEU A C 1
ATOM 1300 O O . LEU A 1 153 ? -7.641 -17.986 12.754 1 95.24 153 LEU A O 1
ATOM 1304 N N . ASN A 1 154 ? -5.534 -18.396 12.045 1 93.86 154 ASN A N 1
ATOM 1305 C CA . ASN A 1 154 ? -5.232 -19.535 12.905 1 93.86 154 ASN A CA 1
ATOM 1306 C C . ASN A 1 154 ? -6.207 -20.687 12.673 1 93.86 154 ASN A C 1
ATOM 1308 O O . ASN A 1 154 ? -6.551 -21.412 13.608 1 93.86 154 ASN A O 1
ATOM 1312 N N . LYS A 1 155 ? -6.783 -20.798 11.506 1 93.87 155 LYS A N 1
ATOM 1313 C CA . LYS A 1 155 ? -7.657 -21.909 11.139 1 93.87 155 LYS A CA 1
ATOM 1314 C C . LYS A 1 155 ? -7.139 -22.629 9.897 1 93.87 155 LYS A C 1
ATOM 1316 O O . LYS A 1 155 ? -6.871 -21.998 8.873 1 93.87 155 LYS A O 1
ATOM 1321 N N . LYS A 1 156 ? -7.018 -23.855 10.061 1 92.07 156 LYS A N 1
ATOM 1322 C CA . LYS A 1 156 ? -6.612 -24.654 8.909 1 92.07 156 LYS A CA 1
ATOM 1323 C C . LYS A 1 156 ? -7.797 -24.933 7.988 1 92.07 156 LYS A C 1
ATOM 1325 O O . LYS A 1 156 ? -8.948 -24.693 8.36 1 92.07 156 LYS A O 1
ATOM 1330 N N . ARG A 1 157 ? -7.5 -25.382 6.856 1 89.53 157 ARG A N 1
ATOM 1331 C CA . ARG A 1 157 ? -8.506 -25.659 5.836 1 89.53 157 ARG A CA 1
ATOM 1332 C C . ARG A 1 157 ? -9.555 -26.638 6.353 1 89.53 157 ARG A C 1
ATOM 1334 O O . ARG A 1 157 ? -10.752 -26.451 6.126 1 89.53 157 ARG A O 1
ATOM 1341 N N . GLU A 1 158 ? -9.136 -27.649 7.043 1 88.85 158 GLU A N 1
ATOM 1342 C CA . GLU A 1 158 ? -10.026 -28.683 7.56 1 88.85 158 GLU A CA 1
ATOM 1343 C C . GLU A 1 158 ? -11.044 -28.099 8.536 1 88.85 158 GLU A C 1
ATOM 1345 O O . GLU A 1 158 ? -12.21 -28.497 8.537 1 88.85 158 GLU A O 1
ATOM 1350 N N . ASP A 1 159 ? -10.581 -27.168 9.364 1 91.77 159 ASP A N 1
ATOM 1351 C CA . ASP A 1 159 ? -11.457 -26.517 10.334 1 91.77 159 ASP A CA 1
ATOM 1352 C C . ASP A 1 159 ? -12.511 -25.662 9.634 1 91.77 159 ASP A C 1
ATOM 1354 O O . ASP A 1 159 ? -13.677 -25.657 10.033 1 91.77 159 ASP A O 1
ATOM 1358 N N . LEU A 1 160 ? -12.099 -25.014 8.606 1 91.09 160 LEU A N 1
ATOM 1359 C CA . LEU A 1 160 ? -12.995 -24.122 7.878 1 91.09 160 LEU A CA 1
ATOM 1360 C C . LEU A 1 160 ? -14.015 -24.918 7.07 1 91.09 160 LEU A C 1
ATOM 1362 O O . LEU A 1 160 ? -15.154 -24.478 6.895 1 91.09 160 LEU A O 1
ATOM 1366 N N . ILE A 1 161 ? -13.591 -26.088 6.56 1 89.1 161 ILE A N 1
ATOM 1367 C CA . ILE A 1 161 ? -14.487 -26.969 5.819 1 89.1 161 ILE A CA 1
ATOM 1368 C C . ILE A 1 161 ? -15.629 -27.423 6.725 1 89.1 161 ILE A C 1
ATOM 1370 O O . ILE A 1 161 ? -16.794 -27.412 6.319 1 89.1 161 ILE A O 1
ATOM 1374 N N . LYS A 1 162 ? -15.303 -27.716 7.946 1 90.45 162 LYS A N 1
ATOM 1375 C CA . LYS A 1 162 ? -16.304 -28.138 8.922 1 90.45 162 LYS A CA 1
ATOM 1376 C C . LYS A 1 162 ? -17.216 -26.978 9.311 1 90.45 162 LYS A C 1
ATOM 1378 O O . LYS A 1 162 ? -18.438 -27.134 9.367 1 90.45 162 LYS A O 1
ATOM 1383 N N . GLU A 1 163 ? -16.626 -25.835 9.561 1 89.93 163 GLU A N 1
ATOM 1384 C CA . GLU A 1 163 ? -17.361 -24.664 10.03 1 89.93 163 GLU A CA 1
ATOM 1385 C C . GLU A 1 163 ? -18.34 -24.166 8.97 1 89.93 163 GLU A C 1
ATOM 1387 O O . GLU A 1 163 ? -19.45 -23.739 9.295 1 89.93 163 GLU A O 1
ATOM 1392 N N . TYR A 1 164 ? -17.955 -24.248 7.685 1 88.31 164 TYR A N 1
ATOM 1393 C CA . TYR A 1 164 ? -18.775 -23.68 6.621 1 88.31 164 TYR A CA 1
ATOM 1394 C C . TYR A 1 164 ? -19.466 -24.777 5.82 1 88.31 164 TYR A C 1
ATOM 1396 O O . TYR A 1 164 ? -20.065 -24.508 4.776 1 88.31 164 TYR A O 1
ATOM 1404 N N . ASN A 1 165 ? -19.342 -26.099 6.224 1 86.35 165 ASN A N 1
ATOM 1405 C CA . ASN A 1 165 ? -20.003 -27.252 5.622 1 86.35 165 ASN A CA 1
ATOM 1406 C C . ASN A 1 165 ? -19.709 -27.352 4.128 1 86.35 165 ASN A C 1
ATOM 1408 O O . ASN A 1 165 ? -20.629 -27.458 3.315 1 86.35 165 ASN A O 1
ATOM 1412 N N . ILE A 1 166 ? -18.393 -27.284 3.856 1 81.6 166 ILE A N 1
ATOM 1413 C CA . ILE A 1 166 ? -17.955 -27.397 2.47 1 81.6 166 ILE A CA 1
ATOM 1414 C C . ILE A 1 166 ? -17.705 -28.864 2.126 1 81.6 166 ILE A C 1
ATOM 1416 O O . ILE A 1 166 ? -16.949 -29.55 2.817 1 81.6 166 ILE A O 1
ATOM 1420 N N . LYS A 1 167 ? -18.323 -29.406 1.208 1 75.95 167 LYS A N 1
ATOM 1421 C CA . LYS A 1 167 ? -18.24 -30.821 0.856 1 75.95 167 LYS A CA 1
ATOM 1422 C C . LYS A 1 167 ? -16.948 -31.125 0.102 1 75.95 167 LYS A C 1
ATOM 1424 O O . LYS A 1 167 ? -16.207 -32.037 0.473 1 75.95 167 LYS A O 1
ATOM 1429 N N . ILE A 1 168 ? -16.684 -30.344 -0.989 1 77.28 168 ILE A N 1
ATOM 1430 C CA . ILE A 1 168 ? -15.495 -30.55 -1.808 1 77.28 168 ILE A CA 1
ATOM 1431 C C . ILE A 1 168 ? -14.82 -29.209 -2.085 1 77.28 168 ILE A C 1
ATOM 1433 O O . ILE A 1 168 ? -15.488 -28.227 -2.417 1 77.28 168 ILE A O 1
ATOM 1437 N N . THR A 1 169 ? -13.52 -29.155 -1.817 1 80.21 169 THR A N 1
ATOM 1438 C CA . THR A 1 169 ? -12.779 -27.915 -2.024 1 80.21 169 THR A CA 1
ATOM 1439 C C . THR A 1 169 ? -12.015 -27.957 -3.345 1 80.21 169 THR A C 1
ATOM 1441 O O . THR A 1 169 ? -11.607 -29.028 -3.799 1 80.21 169 THR A O 1
ATOM 1444 N N . MET A 1 170 ? -11.885 -26.86 -3.954 1 77.14 170 MET A N 1
ATOM 1445 C CA . MET A 1 170 ? -11.09 -26.694 -5.168 1 77.14 170 MET A CA 1
ATOM 1446 C C . MET A 1 170 ? -9.662 -26.28 -4.831 1 77.14 170 MET A C 1
ATOM 1448 O O . MET A 1 170 ? -8.844 -26.068 -5.728 1 77.14 170 MET A O 1
ATOM 1452 N N . GLY A 1 171 ? -9.372 -26.218 -3.547 1 83.2 171 GLY A N 1
ATOM 1453 C CA . GLY A 1 171 ? -8.047 -25.797 -3.12 1 83.2 171 GLY A CA 1
ATOM 1454 C C . GLY A 1 171 ? -6.963 -26.802 -3.46 1 83.2 171 GLY A C 1
ATOM 1455 O O . GLY A 1 171 ? -7.212 -28.01 -3.477 1 83.2 171 GLY A O 1
ATOM 1456 N N . GLY A 1 172 ? -5.824 -26.266 -3.741 1 86.98 172 GLY A N 1
ATOM 1457 C CA . GLY A 1 172 ? -4.721 -27.119 -4.155 1 86.98 172 GLY A CA 1
ATOM 1458 C C . GLY A 1 172 ? -4.325 -28.136 -3.101 1 86.98 172 GLY A C 1
ATOM 1459 O O . GLY A 1 172 ? -4.311 -27.827 -1.907 1 86.98 172 GLY A O 1
ATOM 1460 N N . LYS A 1 173 ? -3.893 -29.332 -3.492 1 84.99 173 LYS A N 1
ATOM 1461 C CA . LYS A 1 173 ? -3.502 -30.413 -2.592 1 84.99 173 LYS A CA 1
ATOM 1462 C C . LYS A 1 173 ? -2.007 -30.362 -2.288 1 84.99 173 LYS A C 1
ATOM 1464 O O . LYS A 1 173 ? -1.539 -31.001 -1.344 1 84.99 173 LYS A O 1
ATOM 1469 N N . ILE A 1 174 ? -1.308 -29.554 -2.968 1 87.4 174 ILE A N 1
ATOM 1470 C CA . ILE A 1 174 ? 0.149 -29.539 -2.899 1 87.4 174 ILE A CA 1
ATOM 1471 C C . ILE A 1 174 ? 0.599 -28.744 -1.675 1 87.4 174 ILE A C 1
ATOM 1473 O O . ILE A 1 174 ? 1.785 -28.729 -1.338 1 87.4 174 ILE A O 1
ATOM 1477 N N . PHE A 1 175 ? -0.329 -28.124 -1.002 1 89.67 175 PHE A N 1
ATOM 1478 C CA . PHE A 1 175 ? 0.02 -27.254 0.115 1 89.67 175 PHE A CA 1
ATOM 1479 C C . PHE A 1 175 ? 0.447 -28.075 1.327 1 89.67 175 PHE A C 1
ATOM 1481 O O . PHE A 1 175 ? -0.209 -29.057 1.68 1 89.67 175 PHE A O 1
ATOM 1488 N N . ASP A 1 176 ? 1.53 -27.688 1.88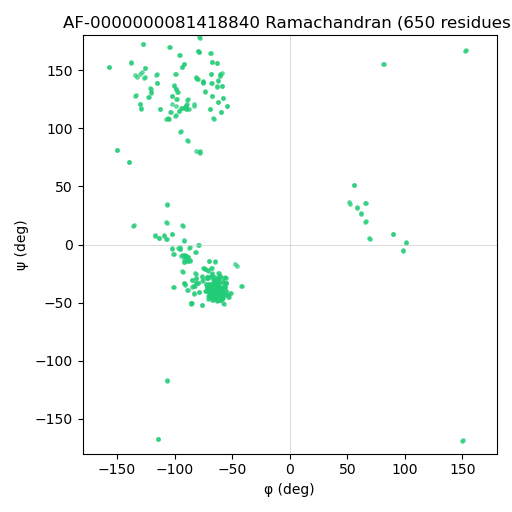3 1 90.79 176 ASP A N 1
ATOM 1489 C CA . ASP A 1 176 ? 2.025 -28.345 3.088 1 90.79 176 ASP A CA 1
ATOM 1490 C C . ASP A 1 176 ? 2.007 -27.392 4.281 1 90.79 176 ASP A C 1
ATOM 1492 O O . ASP A 1 176 ? 1.347 -26.351 4.24 1 90.79 176 ASP A O 1
ATOM 1496 N N . GLU A 1 177 ? 2.654 -27.8 5.303 1 92.49 177 GLU A N 1
ATOM 1497 C CA . GLU A 1 177 ? 2.629 -27.032 6.544 1 92.49 177 GLU A CA 1
ATOM 1498 C C . GLU A 1 177 ? 3.32 -25.682 6.371 1 92.49 177 GLU A C 1
ATOM 1500 O O . GLU A 1 177 ? 2.893 -24.681 6.952 1 92.49 177 GLU A O 1
ATOM 1505 N N . ALA A 1 178 ? 4.372 -25.698 5.611 1 92.92 178 ALA A N 1
ATOM 1506 C CA . ALA A 1 178 ? 5.106 -24.458 5.367 1 92.92 178 ALA A CA 1
ATOM 1507 C C . ALA A 1 178 ? 4.242 -23.448 4.617 1 92.92 178 ALA A C 1
ATOM 1509 O O . ALA A 1 178 ? 4.297 -22.248 4.894 1 92.92 178 ALA A O 1
ATOM 1510 N N . ASP A 1 179 ? 3.418 -23.949 3.724 1 94.46 179 ASP A N 1
ATOM 1511 C CA . ASP A 1 179 ? 2.514 -23.102 2.952 1 94.46 179 ASP A CA 1
ATOM 1512 C C . ASP A 1 179 ? 1.434 -22.495 3.845 1 94.46 179 ASP A C 1
ATOM 1514 O O . ASP A 1 179 ? 1.14 -21.301 3.748 1 94.46 179 ASP A O 1
ATOM 1518 N N . TYR A 1 180 ? 0.956 -23.367 4.687 1 94.27 180 TYR A N 1
ATOM 1519 C CA . TYR A 1 180 ? -0.049 -22.872 5.622 1 94.27 180 TYR A CA 1
ATOM 1520 C C . TYR A 1 180 ? 0.539 -21.81 6.542 1 94.27 180 TYR A C 1
ATOM 1522 O O . TYR A 1 180 ? -0.098 -20.787 6.807 1 94.27 180 TYR A O 1
ATOM 1530 N N . ASN A 1 181 ? 1.701 -22.053 6.99 1 96 181 ASN A N 1
ATOM 1531 C CA . ASN A 1 181 ? 2.329 -21.146 7.946 1 96 181 ASN A CA 1
ATOM 1532 C C . ASN A 1 181 ? 2.543 -19.76 7.345 1 96 181 ASN A C 1
ATOM 1534 O O . ASN A 1 181 ? 2.316 -18.749 8.012 1 96 181 ASN A O 1
ATOM 1538 N N . ILE A 1 182 ? 2.994 -19.709 6.142 1 96.8 182 ILE A N 1
ATOM 1539 C CA . ILE A 1 182 ? 3.245 -18.417 5.514 1 96.8 182 ILE A CA 1
ATOM 1540 C C . ILE A 1 182 ? 1.923 -17.684 5.295 1 96.8 182 ILE A C 1
ATOM 1542 O O . ILE A 1 182 ? 1.843 -16.467 5.476 1 96.8 182 ILE A O 1
ATOM 1546 N N . LEU A 1 183 ? 0.858 -18.407 4.9 1 96.8 183 LEU A N 1
ATOM 1547 C CA . LEU A 1 183 ? -0.457 -17.807 4.702 1 96.8 183 LEU A CA 1
ATOM 1548 C C . LEU A 1 183 ? -1.012 -17.268 6.016 1 96.8 183 LEU A C 1
ATOM 1550 O O . LEU A 1 183 ? -1.562 -16.165 6.057 1 96.8 183 LEU A O 1
ATOM 1554 N N . ASN A 1 184 ? -0.834 -18.064 7.014 1 97.15 184 ASN A N 1
ATOM 1555 C CA . ASN A 1 184 ? -1.287 -17.632 8.331 1 97.15 184 ASN A CA 1
ATOM 1556 C C . ASN A 1 184 ? -0.501 -16.42 8.824 1 97.15 184 ASN A C 1
ATOM 1558 O O . ASN A 1 184 ? -1.061 -15.533 9.47 1 97.15 184 ASN A O 1
ATOM 1562 N N . ASN A 1 185 ? 0.757 -16.45 8.58 1 97.58 185 ASN A N 1
ATOM 1563 C CA . ASN A 1 185 ? 1.601 -15.315 8.941 1 97.58 185 ASN A CA 1
ATOM 1564 C C . ASN A 1 185 ? 1.137 -14.032 8.258 1 97.58 185 ASN A C 1
ATOM 1566 O O . ASN A 1 185 ? 1.049 -12.981 8.895 1 97.58 185 ASN A O 1
ATOM 1570 N N . ILE A 1 186 ? 0.811 -14.111 7.002 1 98.18 186 ILE A N 1
ATOM 1571 C CA . ILE A 1 186 ? 0.302 -12.969 6.25 1 98.18 186 ILE A CA 1
ATOM 1572 C C . ILE A 1 186 ? -1.015 -12.495 6.86 1 98.18 186 ILE A C 1
ATOM 1574 O O . ILE A 1 186 ? -1.205 -11.298 7.09 1 98.18 186 ILE A O 1
ATOM 1578 N N . GLY A 1 187 ? -1.906 -13.472 7.116 1 97.78 187 GLY A N 1
ATOM 1579 C CA . GLY A 1 187 ? -3.177 -13.144 7.743 1 97.78 187 GLY A CA 1
ATOM 1580 C C . GLY A 1 187 ? -3.019 -12.408 9.06 1 97.78 187 GLY A C 1
ATOM 1581 O O . GLY A 1 187 ? -3.75 -11.453 9.335 1 97.78 187 GLY A O 1
ATOM 1582 N N . SER A 1 188 ? -2.062 -12.835 9.807 1 97.89 188 SER A N 1
ATOM 1583 C CA . SER A 1 188 ? -1.804 -12.218 11.104 1 97.89 188 SER A CA 1
ATOM 1584 C C . SER A 1 188 ? -1.342 -10.773 10.947 1 97.89 188 SER A C 1
ATOM 1586 O O . SER A 1 188 ? -1.778 -9.892 11.691 1 97.89 188 SER A O 1
ATOM 1588 N N . HIS A 1 189 ? -0.486 -10.543 10.034 1 98.02 189 HIS A N 1
ATOM 1589 C CA . HIS A 1 189 ? 0.003 -9.19 9.795 1 98.02 189 HIS A CA 1
ATOM 1590 C C . HIS A 1 189 ? -1.109 -8.288 9.27 1 98.02 189 HIS A C 1
ATOM 1592 O O . HIS A 1 189 ? -1.167 -7.105 9.613 1 98.02 189 HIS A O 1
ATOM 1598 N N . LEU A 1 190 ? -1.988 -8.858 8.427 1 97.77 190 LEU A N 1
ATOM 1599 C CA . LEU A 1 190 ? -3.131 -8.104 7.925 1 97.77 190 LEU A CA 1
ATOM 1600 C C . LEU A 1 190 ? -4.077 -7.73 9.062 1 97.77 190 LEU A C 1
ATOM 1602 O O . LEU A 1 190 ? -4.569 -6.601 9.12 1 97.77 190 LEU A O 1
ATOM 1606 N N . TYR A 1 191 ? -4.257 -8.677 9.942 1 97.74 191 TYR A N 1
ATOM 1607 C CA . TYR A 1 191 ? -5.073 -8.396 11.118 1 97.74 191 TYR A CA 1
ATOM 1608 C C . TYR A 1 191 ? -4.484 -7.247 11.929 1 97.74 191 TYR A C 1
ATOM 1610 O O . TYR A 1 191 ? -5.217 -6.378 12.407 1 97.74 191 TYR A O 1
ATOM 1618 N N . ASN A 1 192 ? -3.215 -7.253 12.068 1 97.6 192 ASN A N 1
ATOM 1619 C CA . ASN A 1 192 ? -2.519 -6.197 12.797 1 97.6 192 ASN A CA 1
ATOM 1620 C C . ASN A 1 192 ? -2.691 -4.841 12.119 1 97.6 192 ASN A C 1
ATOM 1622 O O . ASN A 1 192 ? -2.785 -3.813 12.792 1 97.6 192 ASN A O 1
ATOM 1626 N N . LEU A 1 193 ? -2.723 -4.852 10.844 1 98.04 193 LEU A N 1
ATOM 1627 C CA . LEU A 1 193 ? -2.911 -3.602 10.117 1 98.04 193 LEU A CA 1
ATOM 1628 C C . LEU A 1 193 ? -4.311 -3.043 10.349 1 98.04 193 LEU A C 1
ATOM 1630 O O . LEU A 1 193 ? -4.49 -1.827 10.45 1 98.04 193 LEU A O 1
ATOM 1634 N N . TYR A 1 194 ? -5.285 -3.931 10.433 1 97.56 194 TYR A N 1
ATOM 1635 C CA . TYR A 1 194 ? -6.636 -3.487 10.756 1 97.56 194 TYR A CA 1
ATOM 1636 C C . TYR A 1 194 ? -6.7 -2.92 12.169 1 97.56 194 TYR A C 1
ATOM 1638 O O . TYR A 1 194 ? -7.43 -1.96 12.427 1 97.56 194 TYR A O 1
ATOM 1646 N N . THR A 1 195 ? -5.948 -3.485 13.04 1 97.68 195 THR A N 1
ATOM 1647 C CA . THR A 1 195 ? -5.862 -2.967 14.401 1 97.68 195 THR A CA 1
ATOM 1648 C C . THR A 1 195 ? -5.225 -1.58 14.412 1 97.68 195 THR A C 1
ATOM 1650 O O . THR A 1 195 ? -5.684 -0.687 15.127 1 97.68 195 THR A O 1
ATOM 1653 N N . LEU A 1 196 ? -4.216 -1.441 13.638 1 98.08 196 LEU A N 1
ATOM 1654 C CA . LEU A 1 196 ? -3.567 -0.14 13.521 1 98.08 196 LEU A CA 1
ATOM 1655 C C . LEU A 1 196 ? -4.544 0.91 13.002 1 98.08 196 LEU A C 1
ATOM 1657 O O . LEU A 1 196 ? -4.568 2.04 13.496 1 98.08 196 LEU A O 1
ATOM 1661 N N . ARG A 1 197 ? -5.293 0.51 11.965 1 97.85 197 ARG A N 1
ATOM 1662 C CA . ARG A 1 197 ? -6.302 1.405 11.409 1 97.85 197 ARG A CA 1
ATOM 1663 C C . ARG A 1 197 ? -7.252 1.9 12.495 1 97.85 197 ARG A C 1
ATOM 1665 O O . ARG A 1 197 ? -7.546 3.095 12.572 1 97.85 197 ARG A O 1
ATOM 1672 N N . LYS A 1 198 ? -7.678 1 13.31 1 97.63 198 LYS A N 1
ATOM 1673 C CA . LYS A 1 198 ? -8.587 1.349 14.398 1 97.63 198 LYS A CA 1
ATOM 1674 C C . LYS A 1 198 ? -7.914 2.283 15.4 1 97.63 198 LYS A C 1
ATOM 1676 O O . LYS A 1 198 ? -8.534 3.23 15.888 1 97.63 198 LYS A O 1
ATOM 1681 N N . ASN A 1 199 ? -6.699 2.036 15.689 1 97.97 199 ASN A N 1
ATOM 1682 C CA . ASN A 1 199 ? -5.953 2.874 16.621 1 97.97 199 ASN A CA 1
ATOM 1683 C C . ASN A 1 199 ? -5.808 4.301 16.099 1 97.97 199 ASN A C 1
ATOM 1685 O O . ASN A 1 199 ? -5.892 5.26 16.868 1 97.97 199 ASN A O 1
ATOM 1689 N N . ILE A 1 200 ? -5.595 4.4 14.825 1 98.07 200 ILE A N 1
ATOM 1690 C CA . ILE A 1 200 ? -5.441 5.719 14.221 1 98.07 200 ILE A CA 1
ATOM 1691 C C . ILE A 1 200 ? -6.78 6.452 14.234 1 98.07 200 ILE A C 1
ATOM 1693 O O . ILE A 1 200 ? -6.835 7.652 14.512 1 98.07 200 ILE A O 1
ATOM 1697 N N . GLU A 1 201 ? -7.816 5.73 13.976 1 97.36 201 GLU A N 1
ATOM 1698 C CA . GLU A 1 201 ? -9.153 6.312 14.041 1 97.36 201 GLU A CA 1
ATOM 1699 C C . GLU A 1 201 ? -9.462 6.829 15.443 1 97.36 201 GLU A C 1
ATOM 1701 O O . GLU A 1 201 ? -10.006 7.924 15.6 1 97.36 201 GLU A O 1
ATOM 1706 N N . ASP A 1 202 ? -9.118 6.036 16.408 1 97.77 202 ASP A N 1
ATOM 1707 C CA . ASP A 1 202 ? -9.326 6.434 17.797 1 97.77 202 ASP A CA 1
ATOM 1708 C C . ASP A 1 202 ? -8.515 7.681 18.138 1 97.77 202 ASP A C 1
ATOM 1710 O O . ASP A 1 202 ? -8.992 8.561 18.858 1 97.77 202 ASP A O 1
ATOM 1714 N N . TYR A 1 203 ? -7.339 7.705 17.675 1 97.54 203 TYR A N 1
ATOM 1715 C CA . TYR A 1 203 ? -6.47 8.858 17.883 1 97.54 203 TYR A CA 1
ATOM 1716 C C . TYR A 1 203 ? -7.081 10.117 17.281 1 97.54 203 TYR A C 1
ATOM 1718 O O . TYR A 1 203 ? -7.121 11.166 17.928 1 97.54 203 TYR A O 1
ATOM 1726 N N . ILE A 1 204 ? -7.598 9.989 16.074 1 97.39 204 ILE A N 1
ATOM 1727 C CA . ILE A 1 204 ? -8.213 11.116 15.381 1 97.39 204 ILE A CA 1
ATOM 1728 C C . ILE A 1 204 ? -9.461 11.568 16.136 1 97.39 204 ILE A C 1
ATOM 1730 O O . ILE A 1 204 ? -9.697 12.767 16.297 1 97.39 204 ILE A O 1
ATOM 1734 N N . GLU A 1 205 ? -10.2 10.641 16.547 1 97.55 205 GLU A N 1
ATOM 1735 C CA . GLU A 1 205 ? -11.414 10.957 17.294 1 97.55 205 GLU A CA 1
ATOM 1736 C C . GLU A 1 205 ? -11.094 11.746 18.56 1 97.55 205 GLU A C 1
ATOM 1738 O O . GLU A 1 205 ? -11.752 12.745 18.858 1 97.55 205 GLU A O 1
ATOM 1743 N N . LYS A 1 206 ? -10.134 11.306 19.255 1 96.68 206 LYS A N 1
ATOM 1744 C CA . LYS A 1 206 ? -9.726 11.998 20.475 1 96.68 206 LYS A CA 1
ATOM 1745 C C . LYS A 1 206 ? -9.242 13.413 20.168 1 96.68 206 LYS A C 1
ATOM 1747 O O . LYS A 1 206 ? -9.618 14.366 20.853 1 96.68 206 LYS A O 1
ATOM 1752 N N . LEU A 1 207 ? -8.439 13.517 19.169 1 95.87 207 LEU A N 1
ATOM 1753 C CA . LEU A 1 207 ? -7.895 14.807 18.759 1 95.87 207 LEU A CA 1
ATOM 1754 C C . LEU A 1 207 ? -9.012 15.765 18.358 1 95.87 207 LEU A C 1
ATOM 1756 O O . LEU A 1 207 ? -9.004 16.934 18.752 1 95.87 207 LEU A O 1
ATOM 1760 N N . MET A 1 208 ? -9.988 15.277 17.652 1 97.33 208 MET A N 1
ATOM 1761 C CA . MET A 1 208 ? -11.089 16.097 17.157 1 97.33 208 MET A CA 1
ATOM 1762 C C . MET A 1 208 ? -12.001 16.533 18.299 1 97.33 208 MET A C 1
ATOM 1764 O O . MET A 1 208 ? -12.456 17.678 18.334 1 97.33 208 MET A O 1
ATOM 1768 N N . LYS A 1 209 ? -12.271 15.695 19.211 1 96.47 209 LYS A N 1
ATOM 1769 C CA . LYS A 1 209 ? -13.138 16.017 20.34 1 96.47 209 LYS A CA 1
ATOM 1770 C C . LYS A 1 209 ? -12.51 17.087 21.229 1 96.47 209 LYS A C 1
ATOM 1772 O O . LYS A 1 209 ? -13.219 17.899 21.827 1 96.47 209 LYS A O 1
ATOM 1777 N N . GLU A 1 210 ? -11.232 17.067 21.248 1 94.85 210 GLU A N 1
ATOM 1778 C CA . GLU A 1 210 ? -10.514 18.041 22.065 1 94.85 210 GLU A CA 1
ATOM 1779 C C . GLU A 1 210 ? -10.352 19.367 21.328 1 94.85 210 GLU A C 1
ATOM 1781 O O . GLU A 1 210 ? -10.567 20.435 21.906 1 94.85 210 GLU A O 1
ATOM 1786 N N . TYR A 1 211 ? -10.035 19.311 20.071 1 94.99 211 TYR A N 1
ATOM 1787 C CA . TYR A 1 211 ? -9.649 20.485 19.297 1 94.99 211 TYR A CA 1
ATOM 1788 C C . TYR A 1 211 ? -10.869 21.151 18.671 1 94.99 211 TYR A C 1
ATOM 1790 O O . TYR A 1 211 ? -10.946 22.38 18.6 1 94.99 211 TYR A O 1
ATOM 1798 N N . ALA A 1 212 ? -11.806 20.33 18.19 1 97.36 212 ALA A N 1
ATOM 1799 C CA . ALA A 1 212 ? -12.997 20.825 17.505 1 97.36 212 ALA A CA 1
ATOM 1800 C C . ALA A 1 212 ? -14.236 20.036 17.919 1 97.36 212 ALA A C 1
ATOM 1802 O O . ALA A 1 212 ? -14.837 19.336 17.101 1 97.36 212 ALA A O 1
ATOM 1803 N N . PRO A 1 213 ? -14.659 20.243 19.132 1 97.84 213 PRO A N 1
ATOM 1804 C CA . PRO A 1 213 ? -15.762 19.446 19.675 1 97.84 213 PRO A CA 1
ATOM 1805 C C . PRO A 1 213 ? -17.069 19.651 18.914 1 97.84 213 PRO A C 1
ATOM 1807 O O . PRO A 1 213 ? -17.812 18.693 18.685 1 97.84 213 PRO A O 1
ATOM 1810 N N . ASN A 1 214 ? -17.419 20.899 18.558 1 98.17 214 ASN A N 1
ATOM 1811 C CA . ASN A 1 214 ? -18.655 21.159 17.828 1 98.17 214 ASN A CA 1
ATOM 1812 C C . ASN A 1 214 ? -18.671 20.444 16.48 1 98.17 214 ASN A C 1
ATOM 1814 O O . ASN A 1 214 ? -19.631 19.742 16.156 1 98.17 214 ASN A O 1
ATOM 1818 N N . LEU A 1 215 ? -17.61 20.593 15.792 1 97.9 215 LEU A N 1
ATOM 1819 C CA . LEU A 1 215 ? -17.488 19.964 14.481 1 97.9 215 LEU A CA 1
ATOM 1820 C C . LEU A 1 215 ? -17.556 18.445 14.6 1 97.9 215 LEU A C 1
ATOM 1822 O O . LEU A 1 215 ? -18.184 17.781 13.773 1 97.9 215 LEU A O 1
ATOM 1826 N N . SER A 1 216 ? -16.903 17.896 15.579 1 97.38 216 SER A N 1
ATOM 1827 C CA . SER A 1 216 ? -16.853 16.454 15.803 1 97.38 216 SER A CA 1
ATOM 1828 C C . SER A 1 216 ? -18.247 15.882 16.037 1 97.38 216 SER A C 1
ATOM 1830 O O . SER A 1 216 ? -18.553 14.777 15.585 1 97.38 216 SER A O 1
ATOM 1832 N N . GLU A 1 217 ? -19.027 16.623 16.718 1 96.88 217 GLU A N 1
ATOM 1833 C CA . GLU A 1 217 ? -20.361 16.138 17.057 1 96.88 217 GLU A CA 1
ATOM 1834 C C . GLU A 1 217 ? -21.318 16.284 15.878 1 96.88 217 GLU A C 1
ATOM 1836 O O . GLU A 1 217 ? -22.215 15.458 15.694 1 96.88 217 GLU A O 1
ATOM 1841 N N . ILE A 1 218 ? -21.128 17.265 15.116 1 97.21 218 ILE A N 1
ATOM 1842 C CA . ILE A 1 218 ? -22.063 17.571 14.04 1 97.21 218 ILE A CA 1
ATOM 1843 C C . ILE A 1 218 ? -21.7 16.764 12.795 1 97.21 218 ILE A C 1
ATOM 1845 O O . ILE A 1 218 ? -22.567 16.146 12.173 1 97.21 218 ILE A O 1
ATOM 1849 N N . ALA A 1 219 ? -20.5 16.726 12.288 1 96.33 219 ALA A N 1
ATOM 1850 C CA . ALA A 1 219 ? -20.05 16.032 11.084 1 96.33 219 ALA A CA 1
ATOM 1851 C C . ALA A 1 219 ? -19.545 14.631 11.415 1 96.33 219 ALA A C 1
ATOM 1853 O O . ALA A 1 219 ? -19.413 13.786 10.527 1 96.33 219 ALA A O 1
ATOM 1854 N N . THR A 1 220 ? -19.259 14.24 12.659 1 95.67 220 THR A N 1
ATOM 1855 C CA . THR A 1 220 ? -18.484 13.104 13.144 1 95.67 220 THR A CA 1
ATOM 1856 C C . THR A 1 220 ? -16.99 13.412 13.105 1 95.67 220 THR A C 1
ATOM 1858 O O . THR A 1 220 ? -16.547 14.268 12.336 1 95.67 220 THR A O 1
ATOM 1861 N N . PRO A 1 221 ? -16.237 12.786 13.889 1 96.49 221 PRO A N 1
ATOM 1862 C CA . PRO A 1 221 ? -14.803 13.076 13.974 1 96.49 221 PRO A CA 1
ATOM 1863 C C . PRO A 1 221 ? -14.072 12.826 12.658 1 96.49 221 PRO A C 1
ATOM 1865 O O . PRO A 1 221 ? -13.258 13.65 12.233 1 96.49 221 PRO A O 1
ATOM 1868 N N . ASN A 1 222 ? -14.368 11.762 11.989 1 95.62 222 ASN A N 1
ATOM 1869 C CA . ASN A 1 222 ? -13.682 11.406 10.751 1 95.62 222 ASN A CA 1
ATOM 1870 C C . ASN A 1 222 ? -14.01 12.385 9.627 1 95.62 222 ASN A C 1
ATOM 1872 O O . ASN A 1 222 ? -13.113 12.85 8.922 1 95.62 222 ASN A O 1
ATOM 1876 N N . ILE A 1 223 ? -15.234 12.729 9.465 1 96.7 223 ILE A N 1
ATOM 1877 C CA . ILE A 1 223 ? -15.657 13.652 8.417 1 96.7 223 ILE A CA 1
ATOM 1878 C C . ILE A 1 223 ? -15.126 15.052 8.716 1 96.7 223 ILE A C 1
ATOM 1880 O O . ILE A 1 223 ? -14.644 15.745 7.818 1 96.7 223 ILE A O 1
ATOM 1884 N N . GLY A 1 224 ? -15.228 15.43 9.99 1 97.43 224 GLY A N 1
ATOM 1885 C CA . GLY A 1 224 ? -14.701 16.724 10.394 1 97.43 224 GLY A CA 1
ATOM 1886 C C . GLY A 1 224 ? -13.218 16.878 10.113 1 97.43 224 GLY A C 1
ATOM 1887 O O . GLY A 1 224 ? -12.783 17.908 9.593 1 97.43 224 GLY A O 1
ATOM 1888 N N . ALA A 1 225 ? -12.5 15.842 10.453 1 97.32 225 ALA A N 1
ATOM 1889 C CA . ALA A 1 225 ? -11.06 15.857 10.206 1 97.32 225 ALA A CA 1
ATOM 1890 C C . ALA A 1 225 ? -10.76 15.976 8.715 1 97.32 225 ALA A C 1
ATOM 1892 O O . ALA A 1 225 ? -9.847 16.703 8.315 1 97.32 225 ALA A O 1
ATOM 1893 N N . ARG A 1 226 ? -11.51 15.309 7.944 1 96.5 226 ARG A N 1
ATOM 1894 C CA . ARG A 1 226 ? -11.326 15.354 6.497 1 96.5 226 ARG A CA 1
ATOM 1895 C C . ARG A 1 226 ? -11.633 16.744 5.949 1 96.5 226 ARG A C 1
ATOM 1897 O O . ARG A 1 226 ? -10.955 17.22 5.036 1 96.5 226 ARG A O 1
ATOM 1904 N N . LEU A 1 227 ? -12.629 17.32 6.49 1 97.01 227 LEU A N 1
ATOM 1905 C CA . LEU A 1 227 ? -12.981 18.673 6.072 1 97.01 227 LEU A CA 1
ATOM 1906 C C . LEU A 1 227 ? -11.862 19.654 6.405 1 97.01 227 LEU A C 1
ATOM 1908 O O . LEU A 1 227 ? -11.53 20.521 5.594 1 97.01 227 LEU A O 1
ATOM 1912 N N . ILE A 1 228 ? -11.323 19.464 7.567 1 96.39 228 ILE A N 1
ATOM 1913 C CA . ILE A 1 228 ? -10.21 20.311 7.979 1 96.39 228 ILE A CA 1
ATOM 1914 C C . ILE A 1 228 ? -9.036 20.122 7.021 1 96.39 228 ILE A C 1
ATOM 1916 O O . ILE A 1 228 ? -8.404 21.096 6.603 1 96.39 228 ILE A O 1
ATOM 1920 N N . ALA A 1 229 ? -8.804 18.919 6.662 1 94 229 ALA A N 1
ATOM 1921 C CA . ALA A 1 229 ? -7.701 18.602 5.758 1 94 229 ALA A CA 1
ATOM 1922 C C . ALA A 1 229 ? -7.932 19.209 4.377 1 94 229 ALA A C 1
ATOM 1924 O O . ALA A 1 229 ? -7.017 19.785 3.784 1 94 229 ALA A O 1
ATOM 1925 N N . LEU A 1 230 ? -9.078 19.124 3.883 1 92.39 230 LEU A N 1
ATOM 1926 C CA . LEU A 1 230 ? -9.407 19.61 2.548 1 92.39 230 LEU A CA 1
ATOM 1927 C C . LEU A 1 230 ? -9.385 21.135 2.504 1 92.39 230 LEU A C 1
ATOM 1929 O O . LEU A 1 230 ? -9.011 21.725 1.489 1 92.39 230 LEU A O 1
ATOM 1933 N N . ALA A 1 231 ? -9.783 21.731 3.637 1 92.96 231 ALA A N 1
ATOM 1934 C CA . ALA A 1 231 ? -9.856 23.188 3.698 1 92.96 231 ALA A CA 1
ATOM 1935 C C . ALA A 1 231 ? -8.483 23.795 3.976 1 92.96 231 ALA A C 1
ATOM 1937 O O . ALA A 1 231 ? -8.241 24.965 3.671 1 92.96 231 ALA A O 1
ATOM 1938 N N . GLY A 1 232 ? -7.655 22.984 4.596 1 88.52 232 GLY A N 1
ATOM 1939 C CA . GLY A 1 232 ? -6.324 23.472 4.921 1 88.52 232 GLY A CA 1
ATOM 1940 C C . GLY A 1 232 ? -6.179 23.891 6.372 1 88.52 232 GLY A C 1
ATOM 1941 O O . GLY A 1 232 ? -5.148 24.441 6.764 1 88.52 232 GLY A O 1
ATOM 1942 N N . GLY A 1 233 ? -7.291 23.722 7.122 1 93.31 233 GLY A N 1
ATOM 1943 C CA . GLY A 1 233 ? -7.294 24.083 8.531 1 93.31 233 GLY A CA 1
ATOM 1944 C C . GLY A 1 233 ? -8.671 24.449 9.051 1 93.31 233 GLY A C 1
ATOM 1945 O O . GLY A 1 233 ? -9.605 24.64 8.269 1 93.31 233 GLY A O 1
ATOM 1946 N N . LEU A 1 234 ? -8.72 24.51 10.396 1 95.67 234 LEU A N 1
ATOM 1947 C CA . LEU A 1 234 ? -10.002 24.836 11.012 1 95.67 234 LEU A CA 1
ATOM 1948 C C . LEU A 1 234 ? -10.395 26.28 10.717 1 95.67 234 LEU A C 1
ATOM 1950 O O . LEU A 1 234 ? -11.565 26.568 10.457 1 95.67 234 LEU A O 1
ATOM 1954 N N . LYS A 1 235 ? -9.438 27.158 10.73 1 93.46 235 LYS A N 1
ATOM 1955 C CA . LYS A 1 235 ? -9.704 28.564 10.438 1 93.46 235 LYS A CA 1
ATOM 1956 C C . LYS A 1 235 ? -10.197 28.744 9.005 1 93.46 235 LYS A C 1
ATOM 1958 O O . LYS A 1 235 ? -11.157 29.478 8.761 1 93.46 235 LYS A O 1
ATOM 1963 N N . ASP A 1 236 ? -9.577 28.045 8.099 1 92.63 236 ASP A N 1
ATOM 1964 C CA . ASP A 1 236 ? -9.978 28.114 6.697 1 92.63 236 ASP A CA 1
ATOM 1965 C C . ASP A 1 236 ? -11.365 27.51 6.492 1 92.63 236 ASP A C 1
ATOM 1967 O O . ASP A 1 236 ? -12.191 28.07 5.768 1 92.63 236 ASP A O 1
ATOM 1971 N N . LEU A 1 237 ? -11.573 26.474 7.166 1 96.1 237 LEU A N 1
ATOM 1972 C CA . LEU A 1 237 ? -12.876 25.825 7.076 1 96.1 237 LEU A CA 1
ATOM 1973 C C . LEU A 1 237 ? -13.979 26.748 7.583 1 96.1 237 LEU A C 1
ATOM 1975 O O . LEU A 1 237 ? -15.055 26.822 6.985 1 96.1 237 LEU A O 1
ATOM 1979 N N . SER A 1 238 ? -13.709 27.449 8.622 1 95.71 238 SER A N 1
ATOM 1980 C CA . SER A 1 238 ? -14.691 28.332 9.241 1 95.71 238 SER A CA 1
ATOM 1981 C C . SER A 1 238 ? -15.025 29.511 8.333 1 95.71 238 SER A C 1
ATOM 1983 O O . SER A 1 238 ? -16.087 30.122 8.466 1 95.71 238 SER A O 1
ATOM 1985 N N . SER A 1 239 ? -14.172 29.767 7.447 1 94.81 239 SER A N 1
ATOM 1986 C CA . SER A 1 239 ? -14.357 30.926 6.58 1 94.81 239 SER A CA 1
ATOM 1987 C C . SER A 1 239 ? -15.06 30.539 5.283 1 94.81 239 SER A C 1
ATOM 1989 O O . SER A 1 239 ? -15.51 31.407 4.532 1 94.81 239 SER A O 1
ATOM 1991 N N . LEU A 1 240 ? -15.215 29.297 5.062 1 93.54 240 LEU A N 1
ATOM 1992 C CA . LEU A 1 240 ? -15.836 28.836 3.825 1 93.54 240 LEU A CA 1
ATOM 1993 C C . LEU A 1 240 ? -17.355 28.938 3.91 1 93.54 240 LEU A C 1
ATOM 1995 O O . LEU A 1 240 ? -17.943 28.664 4.959 1 93.54 240 LEU A O 1
ATOM 1999 N N . PRO A 1 241 ? -17.926 29.306 2.815 1 94.91 241 PRO A N 1
ATOM 2000 C CA . PRO A 1 241 ? -19.39 29.276 2.778 1 94.91 241 PRO A CA 1
ATOM 2001 C C . PRO A 1 241 ? -19.952 27.857 2.834 1 94.91 241 PRO A C 1
ATOM 2003 O O . PRO A 1 241 ? -19.274 26.905 2.44 1 94.91 241 PRO A O 1
ATOM 2006 N N . SER A 1 242 ? -21.189 27.769 3.267 1 94.98 242 SER A N 1
ATOM 2007 C CA . SER A 1 242 ? -21.856 26.479 3.406 1 94.98 242 SER A CA 1
ATOM 2008 C C . SER A 1 242 ? -21.929 25.748 2.069 1 94.98 242 SER A C 1
ATOM 2010 O O . SER A 1 242 ? -21.8 24.523 2.018 1 94.98 242 SER A O 1
ATOM 2012 N N . SER A 1 243 ? -22.123 26.407 0.974 1 90.76 243 SER A N 1
ATOM 2013 C CA . SER A 1 243 ? -22.238 25.799 -0.348 1 90.76 243 SER A CA 1
ATOM 2014 C C . SER A 1 243 ? -20.936 25.119 -0.759 1 90.76 243 SER A C 1
ATOM 2016 O O . SER A 1 243 ? -20.955 24.066 -1.4 1 90.76 243 SER A O 1
ATOM 2018 N N . THR A 1 244 ? -19.812 25.673 -0.37 1 92.53 244 THR A N 1
ATOM 2019 C CA . THR A 1 244 ? -18.499 25.108 -0.664 1 92.53 244 THR A CA 1
ATOM 2020 C C . THR A 1 244 ? -18.236 23.875 0.197 1 92.53 244 THR A C 1
ATOM 2022 O O . THR A 1 244 ? -17.7 22.877 -0.288 1 92.53 244 THR A O 1
ATOM 2025 N N . ILE A 1 245 ? -18.648 23.982 1.444 1 95.47 245 ILE A N 1
ATOM 2026 C CA . ILE A 1 245 ? -18.463 22.871 2.371 1 95.47 245 ILE A CA 1
ATOM 2027 C C . ILE A 1 245 ? -19.262 21.661 1.892 1 95.47 245 ILE A C 1
ATOM 2029 O O . ILE A 1 245 ? -18.804 20.521 2.007 1 95.47 245 ILE A O 1
ATOM 2033 N N . GLN A 1 246 ? -20.359 21.94 1.337 1 94.05 246 GLN A N 1
ATOM 2034 C CA . GLN A 1 246 ? -21.261 20.887 0.882 1 94.05 246 GLN A CA 1
ATOM 2035 C C . GLN A 1 246 ? -20.599 20.02 -0.186 1 94.05 246 GLN A C 1
ATOM 2037 O O . GLN A 1 246 ? -20.81 18.806 -0.226 1 94.05 246 GLN A O 1
ATOM 2042 N N . ILE A 1 247 ? -19.674 20.641 -0.951 1 91.22 247 ILE A N 1
ATOM 2043 C CA . ILE A 1 247 ? -19.143 19.917 -2.101 1 91.22 247 ILE A CA 1
ATOM 2044 C C . ILE A 1 247 ? -17.661 19.62 -1.885 1 91.22 247 ILE A C 1
ATOM 2046 O O . ILE A 1 247 ? -16.985 19.113 -2.784 1 91.22 247 ILE A O 1
ATOM 2050 N N . LEU A 1 248 ? -17.159 19.933 -0.753 1 90.92 248 LEU A N 1
ATOM 2051 C CA . LEU A 1 248 ? -15.748 19.682 -0.479 1 90.92 248 LEU A CA 1
ATOM 2052 C C . LEU A 1 248 ? -15.416 18.203 -0.65 1 90.92 248 LEU A C 1
ATOM 2054 O O . LEU A 1 248 ? -16.057 17.344 -0.04 1 90.92 248 LEU A O 1
ATOM 2058 N N . GLY A 1 249 ? -14.39 17.819 -1.476 1 86.79 249 GLY A N 1
ATOM 2059 C CA . GLY A 1 249 ? -14.005 16.442 -1.74 1 86.79 249 GLY A CA 1
ATOM 2060 C C . GLY A 1 249 ? -14.571 15.903 -3.04 1 86.79 249 GLY A C 1
ATOM 2061 O O . GLY A 1 249 ? -14.312 14.755 -3.408 1 86.79 249 GLY A O 1
ATOM 2062 N N . ALA A 1 250 ? -15.34 16.647 -3.626 1 84.19 250 ALA A N 1
ATOM 2063 C CA . ALA A 1 250 ? -15.945 16.241 -4.892 1 84.19 250 ALA A CA 1
ATOM 2064 C C . ALA A 1 250 ? -15.329 17.002 -6.063 1 84.19 250 ALA A C 1
ATOM 2066 O O . ALA A 1 250 ? -16.018 17.325 -7.033 1 84.19 250 ALA A O 1
ATOM 2067 N N . GLU A 1 251 ? -14.06 17.25 -5.893 1 76.18 251 GLU A N 1
ATOM 2068 C CA . GLU A 1 251 ? -13.411 18.105 -6.883 1 76.18 251 GLU A CA 1
ATOM 2069 C C . GLU A 1 251 ? -13.469 17.481 -8.274 1 76.18 251 GLU A C 1
ATOM 2071 O O . GLU A 1 251 ? -13.69 18.18 -9.265 1 76.18 251 GLU A O 1
ATOM 2076 N N . LYS A 1 252 ? -13.281 16.24 -8.342 1 72.55 252 LYS A N 1
ATOM 2077 C CA . LYS A 1 252 ? -13.306 15.582 -9.646 1 72.55 252 LYS A CA 1
ATOM 2078 C C . LYS A 1 252 ? -14.678 15.712 -10.3 1 72.55 252 LYS A C 1
ATOM 2080 O O . LYS A 1 252 ? -14.779 16.046 -11.483 1 72.55 252 LYS A O 1
ATOM 2085 N N . ALA A 1 253 ? -15.693 15.487 -9.549 1 76.52 253 ALA A N 1
ATOM 2086 C CA . ALA A 1 253 ? -17.058 15.6 -10.055 1 76.52 253 ALA A CA 1
ATOM 2087 C C . ALA A 1 253 ? -17.392 17.045 -10.415 1 76.52 253 ALA A C 1
ATOM 2089 O O . ALA A 1 253 ? -18.074 17.301 -11.41 1 76.52 253 ALA A O 1
ATOM 2090 N N . LEU A 1 254 ? -16.929 17.946 -9.688 1 75.32 254 LEU A N 1
ATOM 2091 C CA . LEU A 1 254 ? -17.136 19.363 -9.968 1 75.32 254 LEU A CA 1
ATOM 2092 C C . LEU A 1 254 ? -16.448 19.766 -11.268 1 75.32 254 LEU A C 1
ATOM 2094 O O . LEU A 1 254 ? -17.032 20.474 -12.091 1 75.32 254 LEU A O 1
ATOM 2098 N N . PHE A 1 255 ? -15.247 19.271 -11.393 1 69.96 255 PHE A N 1
ATOM 2099 C CA . PHE A 1 255 ? -14.492 19.566 -12.606 1 69.96 255 PHE A CA 1
ATOM 2100 C C . PHE A 1 255 ? -15.193 18.996 -13.832 1 69.96 255 PHE A C 1
ATOM 2102 O O . PHE A 1 255 ? -15.271 19.654 -14.872 1 69.96 255 PHE A O 1
ATOM 2109 N N . MET A 1 256 ? -15.667 17.863 -13.712 1 76.89 256 MET A N 1
ATOM 2110 C CA . MET A 1 256 ? -16.397 17.244 -14.815 1 76.89 256 MET A CA 1
ATOM 2111 C C . MET A 1 256 ? -17.647 18.047 -15.159 1 76.89 256 MET A C 1
ATOM 2113 O O . MET A 1 256 ? -18.005 18.174 -16.332 1 76.89 256 MET A O 1
ATOM 2117 N N . HIS A 1 257 ? -18.293 18.533 -14.224 1 76.86 257 HIS A N 1
ATOM 2118 C CA . HIS A 1 257 ? -19.473 19.366 -14.427 1 76.86 257 HIS A CA 1
ATOM 2119 C C . HIS A 1 257 ? -19.127 20.632 -15.203 1 76.86 257 HIS A C 1
ATOM 2121 O O . HIS A 1 257 ? -19.847 21.015 -16.128 1 76.86 257 HIS A O 1
ATOM 2127 N N . LEU A 1 258 ? -18.09 21.102 -14.809 1 75.92 258 LEU A N 1
ATOM 2128 C CA . LEU A 1 258 ? -17.689 22.38 -15.387 1 75.92 258 LEU A CA 1
ATOM 2129 C C . LEU A 1 258 ? -17.134 22.188 -16.795 1 75.92 258 LEU A C 1
ATOM 2131 O O . LEU A 1 258 ? -17.264 23.073 -17.644 1 75.92 258 LEU A O 1
ATOM 2135 N N . THR A 1 259 ? -16.566 20.986 -17.066 1 75.08 259 THR A N 1
ATOM 2136 C CA . THR A 1 259 ? -15.89 20.767 -18.34 1 75.08 259 THR A CA 1
ATOM 2137 C C . THR A 1 259 ? -16.783 19.983 -19.298 1 75.08 259 THR A C 1
ATOM 2139 O O . THR A 1 259 ? -16.8 20.256 -20.5 1 75.08 259 THR A O 1
ATOM 2142 N N . LYS A 1 260 ? -17.512 19.088 -18.789 1 80.22 260 LYS A N 1
ATOM 2143 C CA . LYS A 1 260 ? -18.288 18.206 -19.656 1 80.22 260 LYS A CA 1
ATOM 2144 C C . LYS A 1 260 ? -19.785 18.379 -19.418 1 80.22 260 LYS A C 1
ATOM 2146 O O . LYS A 1 260 ? -20.59 17.566 -19.878 1 80.22 260 LYS A O 1
ATOM 2151 N N . LYS A 1 261 ? -20.071 19.316 -18.676 1 79.92 261 LYS A N 1
ATOM 2152 C CA . LYS A 1 261 ? -21.46 19.645 -18.367 1 79.92 261 LYS A CA 1
ATOM 2153 C C . LYS A 1 261 ? -22.178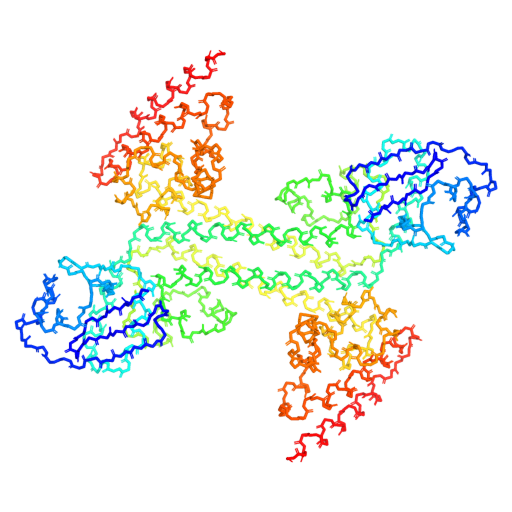 18.459 -17.73 1 79.92 261 LYS A C 1
ATOM 2155 O O . LYS A 1 261 ? -23.341 18.192 -18.038 1 79.92 261 LYS A O 1
ATOM 2160 N N . ALA A 1 262 ? -21.389 17.725 -17.006 1 75.21 262 ALA A N 1
ATOM 2161 C CA . ALA A 1 262 ? -22.012 16.662 -16.222 1 75.21 262 ALA A CA 1
ATOM 2162 C C . ALA A 1 262 ? -22.85 17.239 -15.084 1 75.21 262 ALA A C 1
ATOM 2164 O O . ALA A 1 262 ? -22.859 18.453 -14.866 1 75.21 262 ALA A O 1
ATOM 2165 N N . LYS A 1 263 ? -23.679 16.48 -14.502 1 79.54 263 LYS A N 1
ATOM 2166 C CA . LYS A 1 263 ? -24.483 16.922 -13.366 1 79.54 263 LYS A CA 1
ATOM 2167 C C . LYS A 1 263 ? -23.597 17.393 -12.216 1 79.54 263 LYS A C 1
ATOM 2169 O O . LYS A 1 263 ? -22.553 16.797 -11.945 1 79.54 263 LYS A O 1
ATOM 2174 N N . PRO A 1 264 ? -24.011 18.552 -11.614 1 77.08 264 PRO A N 1
ATOM 2175 C CA . PRO A 1 264 ? -23.211 19.052 -10.493 1 77.08 264 PRO A CA 1
ATOM 2176 C C . PRO A 1 264 ? -23.177 18.083 -9.313 1 77.08 264 PRO A C 1
ATOM 2178 O O . PRO A 1 264 ? -24.164 17.391 -9.05 1 77.08 264 PRO A O 1
ATOM 2181 N N . PRO A 1 265 ? -22.046 17.966 -8.703 1 82.64 265 PRO A N 1
ATOM 2182 C CA . PRO A 1 265 ? -21.992 17.138 -7.496 1 82.64 265 PRO A CA 1
ATOM 2183 C C . PRO A 1 265 ? -22.871 17.677 -6.37 1 82.64 265 PRO A C 1
ATOM 2185 O O . PRO A 1 265 ? -22.933 18.891 -6.158 1 82.64 265 PRO A O 1
ATOM 2188 N N . LYS A 1 266 ? -23.563 16.874 -5.743 1 79.93 266 LYS A N 1
ATOM 2189 C CA . LYS A 1 266 ? -24.485 17.28 -4.686 1 79.93 266 LYS A CA 1
ATOM 2190 C C . LYS A 1 266 ? -23.815 17.216 -3.317 1 79.93 266 LYS A C 1
ATOM 2192 O O . LYS A 1 266 ? -24.27 17.855 -2.366 1 79.93 266 LYS A O 1
ATOM 2197 N N . HIS A 1 267 ? -22.892 16.473 -3.266 1 85.91 267 HIS A N 1
ATOM 2198 C CA . HIS A 1 267 ? -22.203 16.327 -1.989 1 85.91 267 HIS A CA 1
ATOM 2199 C C . HIS A 1 267 ? -20.773 15.835 -2.188 1 85.91 267 HIS A C 1
ATOM 2201 O O . HIS A 1 267 ? -20.441 15.287 -3.242 1 85.91 267 HIS A O 1
ATOM 2207 N N . GLY A 1 268 ? -19.928 16.164 -1.276 1 91.2 268 GLY A N 1
ATOM 2208 C CA . GLY A 1 268 ? -18.567 15.651 -1.255 1 91.2 268 GLY A CA 1
ATOM 2209 C C . GLY A 1 268 ? -18.335 14.62 -0.167 1 91.2 268 GLY A C 1
ATOM 2210 O O . GLY A 1 268 ? -19.032 13.605 -0.107 1 91.2 268 GLY A O 1
ATOM 2211 N N . VAL A 1 269 ? -17.444 14.955 0.768 1 92.69 269 VAL A N 1
ATOM 2212 C CA . VAL A 1 269 ? -17.057 13.988 1.79 1 92.69 269 VAL A CA 1
ATOM 2213 C C . VAL A 1 269 ? -18.188 13.826 2.803 1 92.69 269 VAL A C 1
ATOM 2215 O O . VAL A 1 269 ? -18.265 12.811 3.499 1 92.69 269 VAL A O 1
ATOM 2218 N N . ILE A 1 270 ? -19.07 14.773 2.892 1 95.03 270 ILE A N 1
ATOM 2219 C CA . ILE A 1 270 ? -20.129 14.743 3.895 1 95.03 270 ILE A CA 1
ATOM 2220 C C . ILE A 1 270 ? -21.136 13.649 3.549 1 95.03 270 ILE A C 1
ATOM 2222 O O . ILE A 1 270 ? -21.991 13.302 4.367 1 95.03 270 ILE A O 1
ATOM 2226 N N . PHE A 1 271 ? -21.122 13.099 2.339 1 92.17 271 PHE A N 1
ATOM 2227 C CA . PHE A 1 271 ? -22.014 12.024 1.921 1 92.17 271 PHE A CA 1
ATOM 2228 C C . PHE A 1 271 ? -21.908 10.834 2.867 1 92.17 271 PHE A C 1
ATOM 2230 O O . PHE A 1 271 ? -22.877 10.095 3.054 1 92.17 271 PHE A O 1
ATOM 2237 N N . ASN A 1 272 ? -20.793 10.674 3.45 1 91.87 272 ASN A N 1
ATOM 2238 C CA . ASN A 1 272 ? -20.542 9.509 4.293 1 91.87 272 ASN A CA 1
ATOM 2239 C C . ASN A 1 272 ? -21.169 9.672 5.675 1 91.87 272 ASN A C 1
ATOM 2241 O O . ASN A 1 272 ? -21.115 8.756 6.497 1 91.87 272 ASN A O 1
ATOM 2245 N N . HIS A 1 273 ? -21.767 10.727 5.875 1 95.37 273 HIS A N 1
ATOM 2246 C CA . HIS A 1 273 ? -22.466 10.947 7.136 1 95.37 273 HIS A CA 1
ATOM 2247 C C . HIS A 1 273 ? -23.67 10.021 7.268 1 95.37 273 HIS A C 1
ATOM 2249 O O . HIS A 1 273 ? -24.403 9.806 6.299 1 95.37 273 HIS A O 1
ATOM 2255 N N . PRO A 1 274 ? -23.836 9.526 8.421 1 93.49 274 PRO A N 1
ATOM 2256 C CA . PRO A 1 274 ? -24.919 8.56 8.624 1 93.49 274 PRO A CA 1
ATOM 2257 C C . PRO A 1 274 ? -26.289 9.123 8.251 1 93.49 274 PRO A C 1
ATOM 2259 O O . PRO A 1 274 ? -27.12 8.41 7.684 1 93.49 274 PRO A O 1
ATOM 2262 N N . TYR A 1 275 ? -26.537 10.398 8.518 1 93.89 275 TYR A N 1
ATOM 2263 C CA . TYR A 1 275 ? -27.822 11.025 8.228 1 93.89 275 TYR A CA 1
ATOM 2264 C C . TYR A 1 275 ? -28.09 11.05 6.728 1 93.89 275 TYR A C 1
ATOM 2266 O O . TYR A 1 275 ? -29.244 10.996 6.296 1 93.89 275 TYR A O 1
ATOM 2274 N N . LEU A 1 276 ? -27.025 11.137 5.917 1 93.91 276 LEU A N 1
ATOM 2275 C CA . LEU A 1 276 ? -27.182 11.186 4.468 1 93.91 276 LEU A CA 1
ATOM 2276 C C . LEU A 1 276 ? -27.305 9.782 3.886 1 93.91 276 LEU A C 1
ATOM 2278 O O . LEU A 1 276 ? -28.105 9.55 2.977 1 93.91 276 LEU A O 1
ATOM 2282 N N . GLN A 1 277 ? -26.577 8.887 4.481 1 92.12 277 GLN A N 1
ATOM 2283 C CA . GLN A 1 277 ? -26.539 7.526 3.957 1 92.12 277 GLN A CA 1
ATOM 2284 C C . GLN A 1 277 ? -27.863 6.807 4.199 1 92.12 277 GLN A C 1
ATOM 2286 O O . GLN A 1 277 ? -28.264 5.951 3.407 1 92.12 277 GLN A O 1
ATOM 2291 N N . LYS A 1 278 ? -28.596 7.124 5.202 1 91.81 278 LYS A N 1
ATOM 2292 C CA . LYS A 1 278 ? -29.815 6.425 5.6 1 91.81 278 LYS A CA 1
ATOM 2293 C C . LYS A 1 278 ? -31.04 7.025 4.916 1 91.81 278 LYS A C 1
ATOM 2295 O O . LYS A 1 278 ? -32.139 6.473 5.003 1 91.81 278 LYS A O 1
ATOM 2300 N N . LEU A 1 279 ? -30.93 8.137 4.255 1 92.59 279 LEU A N 1
ATOM 2301 C CA . LEU A 1 279 ? -32.05 8.822 3.62 1 92.59 279 LEU A CA 1
ATOM 2302 C C . LEU A 1 279 ? -32.183 8.407 2.159 1 92.59 279 LEU A C 1
ATOM 2304 O O . LEU A 1 279 ? -31.195 8.036 1.522 1 92.59 279 LEU A O 1
ATOM 2308 N N . PRO A 1 280 ? -33.416 8.494 1.678 1 90.2 280 PRO A N 1
ATOM 2309 C CA . PRO A 1 280 ? -33.595 8.263 0.243 1 90.2 280 PRO A CA 1
ATOM 2310 C C . PRO A 1 280 ? -32.873 9.299 -0.616 1 90.2 280 PRO A C 1
ATOM 2312 O O . PRO A 1 280 ? -32.623 10.418 -0.161 1 90.2 280 PRO A O 1
ATOM 2315 N N . GLN A 1 281 ? -32.57 8.963 -1.789 1 87.72 281 GLN A N 1
ATOM 2316 C CA . GLN A 1 281 ? -31.755 9.758 -2.701 1 87.72 281 GLN A CA 1
ATOM 2317 C C . GLN A 1 281 ? -32.347 11.151 -2.896 1 87.72 281 GLN A C 1
ATOM 2319 O O . GLN A 1 281 ? -31.614 12.141 -2.953 1 87.72 281 GLN A O 1
ATOM 2324 N N . LYS A 1 282 ? -33.639 11.285 -2.926 1 87.98 282 LYS A N 1
ATOM 2325 C CA . LYS A 1 282 ? -34.314 12.546 -3.223 1 87.98 282 LYS A CA 1
ATOM 2326 C C . LYS A 1 282 ? -34.158 13.537 -2.073 1 87.98 282 LYS A C 1
ATOM 2328 O O . LYS A 1 282 ? -34.227 14.75 -2.279 1 87.98 282 LYS A O 1
ATOM 2333 N N . ALA A 1 283 ? -33.896 13.051 -0.904 1 92.51 283 ALA A N 1
ATOM 2334 C CA . ALA A 1 283 ? -33.845 13.902 0.282 1 92.51 283 ALA A CA 1
ATOM 2335 C C . ALA A 1 283 ? -32.403 14.228 0.662 1 92.51 283 ALA A C 1
ATOM 2337 O O . ALA A 1 283 ? -32.158 15.078 1.522 1 92.51 283 ALA A O 1
ATOM 2338 N N . ARG A 1 284 ? -31.459 13.594 0.001 1 91.92 284 ARG A N 1
ATOM 2339 C CA . ARG A 1 284 ? -30.057 13.696 0.391 1 91.92 284 ARG A CA 1
ATOM 2340 C C . ARG A 1 284 ? -29.512 15.093 0.114 1 91.92 284 ARG A C 1
ATOM 2342 O O . ARG A 1 284 ? -28.694 15.609 0.879 1 91.92 284 ARG A O 1
ATOM 2349 N N . GLY A 1 285 ? -29.973 15.685 -0.931 1 91.35 285 GLY A N 1
ATOM 2350 C CA . GLY A 1 285 ? -29.517 17.027 -1.254 1 91.35 285 GLY A CA 1
ATOM 2351 C C . GLY A 1 285 ? -29.895 18.054 -0.204 1 91.35 285 GLY A C 1
ATOM 2352 O O . GLY A 1 285 ? -29.062 18.864 0.208 1 91.35 285 GLY A O 1
ATOM 2353 N N . ALA A 1 286 ? -31.107 18.015 0.196 1 93.11 286 ALA A N 1
ATOM 2354 C CA . ALA A 1 286 ? -31.6 18.946 1.208 1 93.11 286 ALA A CA 1
ATOM 2355 C C . ALA A 1 286 ? -30.884 18.737 2.54 1 93.11 286 ALA A C 1
ATOM 2357 O O . ALA A 1 286 ? -30.543 19.703 3.227 1 93.11 286 ALA A O 1
ATOM 2358 N N . MET A 1 287 ? -30.645 17.519 2.888 1 95.12 287 MET A N 1
ATOM 2359 C CA . MET A 1 287 ? -29.949 17.205 4.132 1 95.12 287 MET A CA 1
ATOM 2360 C C . MET A 1 287 ? -28.498 17.672 4.077 1 95.12 287 MET A C 1
ATOM 2362 O O . MET A 1 287 ? -27.959 18.156 5.073 1 95.12 287 MET A O 1
ATOM 2366 N N . ALA A 1 288 ? -27.942 17.45 2.868 1 95.47 288 ALA A N 1
ATOM 2367 C CA . ALA A 1 288 ? -26.557 17.872 2.676 1 95.47 288 ALA A CA 1
ATOM 2368 C C . ALA A 1 288 ? -26.409 19.377 2.876 1 95.47 288 ALA A C 1
ATOM 2370 O O . ALA A 1 288 ? -25.436 19.837 3.478 1 95.47 288 ALA A O 1
ATOM 2371 N N . ARG A 1 289 ? -27.325 20.125 2.424 1 95.3 289 ARG A N 1
ATOM 2372 C CA . ARG A 1 289 ? -27.298 21.575 2.585 1 95.3 289 ARG A CA 1
ATOM 2373 C C . ARG A 1 289 ? -27.418 21.965 4.055 1 95.3 289 ARG A C 1
ATOM 2375 O O . ARG A 1 289 ? -26.714 22.862 4.524 1 95.3 289 ARG A O 1
ATOM 2382 N N . THR A 1 290 ? -28.319 21.342 4.702 1 96.23 290 THR A N 1
ATOM 2383 C CA . THR A 1 290 ? -28.519 21.63 6.118 1 96.23 290 THR A CA 1
ATOM 2384 C C . THR A 1 290 ? -27.272 21.275 6.923 1 96.23 290 THR A C 1
ATOM 2386 O O . THR A 1 290 ? -26.838 22.048 7.779 1 96.23 290 THR A O 1
ATOM 2389 N N . LEU A 1 291 ? -26.792 20.104 6.629 1 97.16 291 LEU A N 1
ATOM 2390 C CA . LEU A 1 291 ? -25.6 19.644 7.333 1 97.16 291 LEU A CA 1
ATOM 2391 C C . LEU A 1 291 ? -24.432 20.597 7.104 1 97.16 291 LEU A C 1
ATOM 2393 O O . LEU A 1 291 ? -23.707 20.934 8.043 1 97.16 291 LEU A O 1
ATOM 2397 N N . ALA A 1 292 ? -24.259 21.027 5.872 1 97.36 292 ALA A N 1
ATOM 2398 C CA . ALA A 1 292 ? -23.177 21.943 5.522 1 97.36 292 ALA A CA 1
ATOM 2399 C C . ALA A 1 292 ? -23.298 23.255 6.292 1 97.36 292 ALA A C 1
ATOM 2401 O O . ALA A 1 292 ? -22.294 23.81 6.746 1 97.36 292 ALA A O 1
ATOM 2402 N N . SER A 1 293 ? -24.487 23.74 6.42 1 97 293 SER A N 1
ATOM 2403 C CA . SER A 1 293 ? -24.734 24.968 7.169 1 97 293 SER A CA 1
ATOM 2404 C C . SER A 1 293 ? -24.363 24.803 8.639 1 97 293 SER A C 1
ATOM 2406 O O . SER A 1 293 ? -23.72 25.676 9.224 1 97 293 SER A O 1
ATOM 2408 N N . LYS A 1 294 ? -24.764 23.711 9.203 1 97.8 294 LYS A N 1
ATOM 2409 C CA . LYS A 1 294 ? -24.473 23.461 10.612 1 97.8 294 LYS A CA 1
ATOM 2410 C C . LYS A 1 294 ? -22.978 23.254 10.835 1 97.8 294 LYS A C 1
ATOM 2412 O O . LYS A 1 294 ? -22.439 23.65 11.871 1 97.8 294 LYS A O 1
ATOM 2417 N N . ILE A 1 295 ? -22.316 22.647 9.865 1 97.86 295 ILE A N 1
ATOM 2418 C CA . ILE A 1 295 ? -20.873 22.443 9.935 1 97.86 295 ILE A CA 1
ATOM 2419 C C . ILE A 1 295 ? -20.16 23.794 9.929 1 97.86 295 ILE A C 1
ATOM 2421 O O . ILE A 1 295 ? -19.211 24.005 10.687 1 97.86 295 ILE A O 1
ATOM 2425 N N . SER A 1 296 ? -20.631 24.672 9.108 1 97.22 296 SER A N 1
ATOM 2426 C CA . SER A 1 296 ? -20.059 26.013 9.046 1 97.22 296 SER A CA 1
ATOM 2427 C C . SER A 1 296 ? -20.148 26.715 10.397 1 97.22 296 SER A C 1
ATOM 2429 O O . SER A 1 296 ? -19.166 27.292 10.868 1 97.22 296 SER A O 1
ATOM 2431 N N . ILE A 1 297 ? -21.226 26.638 10.981 1 97.28 297 ILE A N 1
ATOM 2432 C CA . ILE A 1 297 ? -21.455 27.27 12.276 1 97.28 297 ILE A CA 1
ATOM 2433 C C . ILE A 1 297 ? -20.596 26.591 13.34 1 97.28 297 ILE A C 1
ATOM 2435 O O . ILE A 1 297 ? -19.989 27.262 14.178 1 97.28 297 ILE A O 1
ATOM 2439 N N . ALA A 1 298 ? -20.586 25.317 13.276 1 98.11 298 ALA A N 1
ATOM 2440 C CA . ALA A 1 298 ? -19.809 24.54 14.238 1 98.11 298 ALA A CA 1
ATOM 2441 C C . ALA A 1 298 ? -18.327 24.896 14.162 1 98.11 298 ALA A C 1
ATOM 2443 O O . ALA A 1 298 ? -17.668 25.061 15.192 1 98.11 298 ALA A O 1
ATOM 2444 N N . ALA A 1 299 ? -17.798 25.004 12.931 1 97.7 299 ALA A N 1
ATOM 2445 C CA . ALA A 1 299 ? -16.391 25.341 12.731 1 97.7 299 ALA A CA 1
ATOM 2446 C C . ALA A 1 299 ? -16.07 26.718 13.306 1 97.7 299 ALA A C 1
ATOM 2448 O O . ALA A 1 299 ? -15.035 26.902 13.951 1 97.7 299 ALA A O 1
ATOM 2449 N N . ARG A 1 300 ? -16.914 27.662 13.138 1 97.04 300 ARG A N 1
ATOM 2450 C CA . ARG A 1 300 ? -16.731 29.008 13.671 1 97.04 300 ARG A CA 1
ATOM 2451 C C . ARG A 1 300 ? -16.768 29.003 15.195 1 97.04 300 ARG A C 1
ATOM 2453 O O . ARG A 1 300 ? -15.978 29.692 15.843 1 97.04 300 ARG A O 1
ATOM 2460 N N . ALA A 1 301 ? -17.701 28.267 15.68 1 97.56 301 ALA A N 1
ATOM 2461 C CA . ALA A 1 301 ? -17.826 28.176 17.132 1 97.56 301 ALA A CA 1
ATOM 2462 C C . ALA A 1 301 ? -16.572 27.569 17.754 1 97.56 301 ALA A C 1
ATOM 2464 O O . ALA A 1 301 ? -16.155 27.969 18.843 1 97.56 301 ALA A O 1
ATOM 2465 N N . ASP A 1 302 ? -16.026 26.631 17.116 1 97.47 302 ASP A N 1
ATOM 2466 C CA . ASP A 1 302 ? -14.824 25.979 17.628 1 97.47 302 ASP A CA 1
ATOM 2467 C C . ASP A 1 302 ? -13.651 26.955 17.684 1 97.47 302 ASP A C 1
ATOM 2469 O O . ASP A 1 302 ? -12.859 26.928 18.628 1 97.47 302 ASP A O 1
ATOM 2473 N N . ILE A 1 303 ? -13.538 27.776 16.706 1 94.9 303 ILE A N 1
ATOM 2474 C CA . ILE A 1 303 ? -12.476 28.777 16.681 1 94.9 303 ILE A CA 1
ATOM 2475 C C . ILE A 1 303 ? -12.632 29.725 17.868 1 94.9 303 ILE A C 1
ATOM 2477 O O . ILE A 1 303 ? -11.641 30.143 18.47 1 94.9 303 ILE A O 1
ATOM 2481 N N . ASN A 1 304 ? -13.876 30.028 18.158 1 94.24 304 ASN A N 1
ATOM 2482 C CA . ASN A 1 304 ? -14.164 30.965 19.238 1 94.24 304 ASN A CA 1
ATOM 2483 C C . ASN A 1 304 ? -14.248 30.256 20.587 1 94.24 304 ASN A C 1
ATOM 2485 O O . ASN A 1 304 ? -14.559 30.88 21.603 1 94.24 304 ASN A O 1
ATOM 2489 N N . LYS A 1 305 ? -14.112 28.943 20.63 1 92.66 305 LYS A N 1
ATOM 2490 C CA . LYS A 1 305 ? -14.117 28.104 21.825 1 92.66 305 LYS A CA 1
ATOM 2491 C C . LYS A 1 305 ? -15.481 28.126 22.507 1 92.66 305 LYS A C 1
ATOM 2493 O O . LYS A 1 305 ? -15.567 28.17 23.736 1 92.66 305 LYS A O 1
ATOM 2498 N N . ASP A 1 306 ? -16.495 28.197 21.659 1 94.25 306 ASP A N 1
ATOM 2499 C CA . ASP A 1 306 ? -17.868 28.088 22.142 1 94.25 306 ASP A CA 1
ATOM 2500 C C . ASP A 1 306 ? -18.41 26.675 21.943 1 94.25 306 ASP A C 1
ATOM 2502 O O . ASP A 1 306 ? -18.163 26.049 20.91 1 94.25 306 ASP A O 1
ATOM 2506 N N . ILE A 1 307 ? -19.043 26.183 22.997 1 95.08 307 ILE A N 1
ATOM 2507 C CA . ILE A 1 307 ? -19.64 24.856 22.886 1 95.08 307 ILE A CA 1
ATOM 2508 C C . ILE A 1 307 ? -21.136 24.985 22.613 1 95.08 307 ILE A C 1
ATOM 2510 O O . ILE A 1 307 ? -21.905 25.364 23.5 1 95.08 307 ILE A O 1
ATOM 2514 N N . ILE A 1 308 ? -21.515 24.595 21.363 1 95.8 308 ILE A N 1
ATOM 2515 C CA . ILE A 1 308 ? -22.911 24.795 20.991 1 95.8 308 ILE A CA 1
ATOM 2516 C C . ILE A 1 308 ? -23.442 23.549 20.286 1 95.8 308 ILE A C 1
ATOM 2518 O O . ILE A 1 308 ? -24.467 23.603 19.603 1 95.8 308 ILE A O 1
ATOM 2522 N N . TYR A 1 309 ? -22.777 22.439 20.397 1 94.85 309 TYR A N 1
ATOM 2523 C CA . TYR A 1 309 ? -23.115 21.287 19.569 1 94.85 309 TYR A CA 1
ATOM 2524 C C . TYR A 1 309 ? -24.474 20.717 19.958 1 94.85 309 TYR A C 1
ATOM 2526 O O . TYR A 1 309 ? -25.18 20.153 19.118 1 94.85 309 TYR A O 1
ATOM 2534 N N . ASP A 1 310 ? -24.92 20.85 21.148 1 95.88 310 ASP A N 1
ATOM 2535 C CA . ASP A 1 310 ? -26.221 20.333 21.56 1 95.88 310 ASP A CA 1
ATOM 2536 C C . ASP A 1 310 ? -27.352 21.014 20.792 1 95.88 310 ASP A C 1
ATOM 2538 O O . ASP A 1 310 ? -28.265 20.347 20.301 1 95.88 310 ASP A O 1
ATOM 2542 N N . LYS A 1 311 ? -27.248 22.3 20.776 1 96.11 311 LYS A N 1
ATOM 2543 C CA . LYS A 1 311 ? -28.25 23.077 20.052 1 96.11 31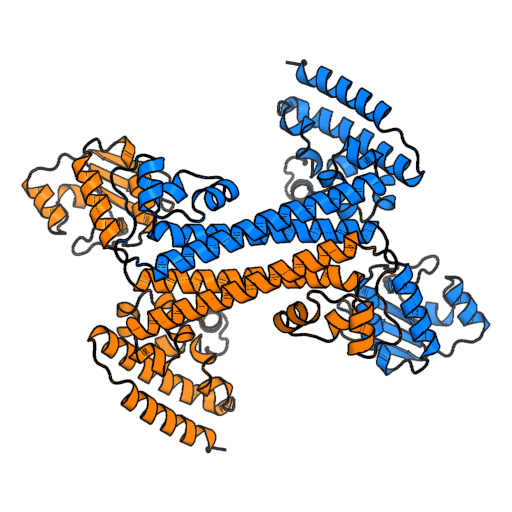1 LYS A CA 1
ATOM 2544 C C . LYS A 1 311 ? -28.247 22.729 18.567 1 96.11 311 LYS A C 1
ATOM 2546 O O . LYS A 1 311 ? -29.307 22.53 17.969 1 96.11 311 LYS A O 1
ATOM 2551 N N . LEU A 1 312 ? -27.099 22.675 17.952 1 96.75 312 LEU A N 1
ATOM 2552 C CA . LEU A 1 312 ? -26.967 22.388 16.528 1 96.75 312 LEU A CA 1
ATOM 2553 C C . LEU A 1 312 ? -27.462 20.982 16.209 1 96.75 312 LEU A C 1
ATOM 2555 O O . LEU A 1 312 ? -28.106 20.764 15.18 1 96.75 312 LEU A O 1
ATOM 2559 N N . LYS A 1 313 ? -27.12 20.04 17.061 1 95.95 313 LYS A N 1
ATOM 2560 C CA . LYS A 1 313 ? -27.53 18.652 16.867 1 95.95 313 LYS A CA 1
ATOM 2561 C C . LYS A 1 313 ? -29.049 18.515 16.924 1 95.95 313 LYS A C 1
ATOM 2563 O O . LYS A 1 313 ? -29.638 17.754 16.153 1 95.95 313 LYS A O 1
ATOM 2568 N N . ALA A 1 314 ? -29.68 19.193 17.85 1 96.34 314 ALA A N 1
ATOM 2569 C CA . ALA A 1 314 ? -31.137 19.177 17.961 1 96.34 314 ALA A CA 1
ATOM 2570 C C . ALA A 1 314 ? -31.79 19.663 16.67 1 96.34 314 ALA A C 1
ATOM 2572 O O . ALA A 1 314 ? -32.788 19.094 16.22 1 96.34 314 ALA A O 1
ATOM 2573 N N . GLU A 1 315 ? -31.24 20.698 16.158 1 95.79 315 GLU A N 1
ATOM 2574 C CA . GLU A 1 315 ? -31.759 21.24 14.906 1 95.79 315 GLU A CA 1
ATOM 2575 C C . GLU A 1 315 ? -31.58 20.249 13.759 1 95.79 315 GLU A C 1
ATOM 2577 O O . GLU A 1 315 ? -32.466 20.101 12.915 1 95.79 315 GLU A O 1
ATOM 2582 N N . LEU A 1 316 ? -30.44 19.604 13.732 1 95.54 316 LEU A N 1
ATOM 2583 C CA . LEU A 1 316 ? -30.142 18.62 12.698 1 95.54 316 LEU A CA 1
ATOM 2584 C C . LEU A 1 316 ? -31.081 17.423 12.801 1 95.54 316 LEU A C 1
ATOM 2586 O O . LEU A 1 316 ? -31.569 16.922 11.785 1 95.54 316 LEU A O 1
ATOM 2590 N N . ASP A 1 317 ? -31.276 16.978 14.004 1 95.22 317 ASP A N 1
ATOM 2591 C CA . ASP A 1 317 ? -32.168 15.847 14.242 1 95.22 317 ASP A CA 1
ATOM 2592 C C . ASP A 1 317 ? -33.59 16.163 13.785 1 95.22 317 ASP A C 1
ATOM 2594 O O . ASP A 1 317 ? -34.262 15.313 13.197 1 95.22 317 ASP A O 1
ATOM 2598 N N . ARG A 1 318 ? -34.019 17.319 14.063 1 94.77 318 ARG A N 1
ATOM 2599 C CA . ARG A 1 318 ? -35.349 17.751 13.646 1 94.77 318 ARG A CA 1
ATOM 2600 C C . ARG A 1 318 ? -35.48 17.731 12.127 1 94.77 318 ARG A C 1
ATOM 2602 O O . ARG A 1 318 ? -36.491 17.27 11.592 1 94.77 318 ARG A O 1
ATOM 2609 N N . ARG A 1 319 ? -34.506 18.244 11.487 1 94.66 319 ARG A N 1
ATOM 2610 C CA . ARG A 1 319 ? -34.521 18.28 10.028 1 94.66 319 ARG A CA 1
ATOM 2611 C C . ARG A 1 319 ? -34.501 16.87 9.446 1 94.66 319 ARG A C 1
ATOM 2613 O O . ARG A 1 319 ? -35.182 16.592 8.457 1 94.66 319 ARG A O 1
ATOM 2620 N N . TYR A 1 320 ? -33.645 16.011 10.051 1 94.99 320 TYR A N 1
ATOM 2621 C CA . TYR A 1 320 ? -33.544 14.627 9.602 1 94.99 320 TYR A CA 1
ATOM 2622 C C . TYR A 1 320 ? -34.896 13.927 9.685 1 94.99 320 TYR A C 1
ATOM 2624 O O . TYR A 1 320 ? -35.297 13.226 8.753 1 94.99 320 TYR A O 1
ATOM 2632 N N . GLU A 1 321 ? -35.623 14.173 10.765 1 94.26 321 GLU A N 1
ATOM 2633 C CA . GLU A 1 321 ? -36.927 13.548 10.963 1 94.26 321 GLU A CA 1
ATOM 2634 C C . GLU A 1 321 ? -37.949 14.072 9.958 1 94.26 321 GLU A C 1
ATOM 2636 O O . GLU A 1 321 ? -38.796 13.318 9.475 1 94.26 321 GLU A O 1
ATOM 2641 N N . GLN A 1 322 ? -37.857 15.303 9.635 1 93.87 322 GLN A N 1
ATOM 2642 C CA . GLN A 1 322 ? -38.759 15.919 8.668 1 93.87 322 GLN A CA 1
ATOM 2643 C C . GLN A 1 322 ? -38.571 15.316 7.279 1 93.87 322 GLN A C 1
ATOM 2645 O O . GLN A 1 322 ? -39.544 15.096 6.554 1 93.87 322 GLN A O 1
ATOM 2650 N N . LEU A 1 323 ? -37.292 15.06 6.937 1 91.78 323 LEU A N 1
ATOM 2651 C CA . LEU A 1 323 ? -36.971 14.582 5.597 1 91.78 323 LEU A CA 1
ATOM 2652 C C . LEU A 1 323 ? -37.202 13.079 5.486 1 91.78 323 LEU A C 1
ATOM 2654 O O . LEU A 1 323 ? -37.498 12.57 4.402 1 91.78 323 LEU A O 1
ATOM 2658 N N . LYS A 1 324 ? -36.971 12.45 6.58 1 87.3 324 LYS A N 1
ATOM 2659 C CA . LYS A 1 324 ? -37.216 11.011 6.612 1 87.3 324 LYS A CA 1
ATOM 2660 C C . LYS A 1 324 ? -38.694 10.7 6.392 1 87.3 324 LYS A C 1
ATOM 2662 O O . LYS A 1 324 ? -39.035 9.714 5.736 1 87.3 324 LYS A O 1
ATOM 2667 N N . ASN A 1 325 ? -39.562 11.526 6.915 1 81.38 325 ASN A N 1
ATOM 2668 C CA . ASN A 1 325 ? -41.005 11.321 6.873 1 81.38 325 ASN A CA 1
ATOM 2669 C C . ASN A 1 325 ? -41.614 11.881 5.591 1 81.38 325 ASN A C 1
ATOM 2671 O O . ASN A 1 325 ? -42.798 11.676 5.319 1 81.38 325 ASN A O 1
ATOM 2675 N N . ARG A 1 326 ? -40.824 12.72 4.843 1 65.42 326 ARG A N 1
ATOM 2676 C CA . ARG A 1 326 ? -41.385 13.238 3.599 1 65.42 326 ARG A CA 1
ATOM 2677 C C . ARG A 1 326 ? -41.332 12.186 2.496 1 65.42 326 ARG A C 1
ATOM 2679 O O . ARG A 1 326 ? -40.251 11.747 2.101 1 65.42 326 ARG A O 1
ATOM 2686 N N . LYS A 1 327 ? -42.24 11.211 2.416 1 46.74 327 LYS A N 1
ATOM 2687 C CA . LYS A 1 327 ? -42.478 10.249 1.343 1 46.74 327 LYS A CA 1
ATOM 2688 C C . LYS A 1 327 ? -42.438 10.927 -0.023 1 46.74 327 LYS A C 1
ATOM 2690 O O . LYS A 1 327 ? -42.992 12.014 -0.199 1 46.74 327 LYS A O 1
ATOM 2695 N N . MET B 1 1 ? -11.761 -11.402 -26.127 1 68.26 1 MET B N 1
ATOM 2696 C CA . MET B 1 1 ? -11.541 -12.841 -26.013 1 68.26 1 MET B CA 1
ATOM 2697 C C . MET B 1 1 ? -12.79 -13.542 -25.489 1 68.26 1 MET B C 1
ATOM 2699 O O . MET B 1 1 ? -13.429 -13.063 -24.551 1 68.26 1 MET B O 1
ATOM 2703 N N . THR B 1 2 ? -13.294 -14.525 -26.286 1 82.71 2 THR B N 1
ATOM 2704 C CA . THR B 1 2 ? -14.473 -15.283 -25.881 1 82.71 2 THR B CA 1
ATOM 2705 C C . THR B 1 2 ? -14.072 -16.618 -25.26 1 82.71 2 THR B C 1
ATOM 2707 O O . THR B 1 2 ? -13.298 -17.375 -25.85 1 82.71 2 THR B O 1
ATOM 2710 N N . TYR B 1 3 ? -14.568 -16.839 -24.049 1 87.24 3 TYR B N 1
ATOM 2711 C CA . TYR B 1 3 ? -14.253 -18.057 -23.31 1 87.24 3 TYR B CA 1
ATOM 2712 C C . TYR B 1 3 ? -15.397 -19.061 -23.401 1 87.24 3 TYR B C 1
ATOM 2714 O O . TYR B 1 3 ? -16.569 -18.677 -23.395 1 87.24 3 TYR B O 1
ATOM 2722 N N . VAL B 1 4 ? -15.049 -20.281 -23.616 1 87.24 4 VAL B N 1
ATOM 2723 C CA . VAL B 1 4 ? -16.093 -21.294 -23.732 1 87.24 4 VAL B CA 1
ATOM 2724 C C . VAL B 1 4 ? -15.825 -22.428 -22.744 1 87.24 4 VAL B C 1
ATOM 2726 O O . VAL B 1 4 ? -14.67 -22.771 -22.482 1 87.24 4 VAL B O 1
ATOM 2729 N N . LEU B 1 5 ? -16.843 -23 -22.175 1 83.23 5 LEU B N 1
ATOM 2730 C CA . LEU B 1 5 ? -16.823 -24.135 -21.258 1 83.23 5 LEU B CA 1
ATOM 2731 C C . LEU B 1 5 ? -17.809 -25.21 -21.701 1 83.23 5 LEU B C 1
ATOM 2733 O O . LEU B 1 5 ? -18.996 -24.932 -21.888 1 83.23 5 LEU B O 1
ATOM 2737 N N . VAL B 1 6 ? -17.235 -26.288 -21.994 1 76.95 6 VAL B N 1
ATOM 2738 C CA . VAL B 1 6 ? -18.068 -27.399 -22.442 1 76.95 6 VAL B CA 1
ATOM 2739 C C . VAL B 1 6 ? -18.535 -28.214 -21.238 1 76.95 6 VAL B C 1
ATOM 2741 O O . VAL B 1 6 ? -17.726 -28.6 -20.39 1 76.95 6 VAL B O 1
ATOM 2744 N N . ARG B 1 7 ? -19.829 -28.326 -21.201 1 71.39 7 ARG B N 1
ATOM 2745 C CA . ARG B 1 7 ? -20.4 -29.15 -20.141 1 71.39 7 ARG B CA 1
ATOM 2746 C C . ARG B 1 7 ? -21.348 -30.198 -20.713 1 71.39 7 ARG B C 1
ATOM 2748 O O . ARG B 1 7 ? -21.602 -30.221 -21.92 1 71.39 7 ARG B O 1
ATOM 2755 N N . LEU B 1 8 ? -21.748 -31.075 -19.73 1 65.02 8 LEU B N 1
ATOM 2756 C CA . LEU B 1 8 ? -22.614 -32.168 -20.159 1 65.02 8 LEU B CA 1
ATOM 2757 C C . LEU B 1 8 ? -23.929 -31.633 -20.716 1 65.02 8 LEU B C 1
ATOM 2759 O O . LEU B 1 8 ? -24.557 -32.274 -21.561 1 65.02 8 LEU B O 1
ATOM 2763 N N . ASP B 1 9 ? -24.289 -30.493 -20.211 1 64.71 9 ASP B N 1
ATOM 2764 C CA . ASP B 1 9 ? -25.585 -29.968 -20.629 1 64.71 9 ASP B CA 1
ATOM 2765 C C . ASP B 1 9 ? -25.431 -28.984 -21.787 1 64.71 9 ASP B C 1
ATOM 2767 O O . ASP B 1 9 ? -26.422 -28.46 -22.299 1 64.71 9 ASP B O 1
ATOM 2771 N N . GLY B 1 10 ? -24.254 -28.725 -22.145 1 74.77 10 GLY B N 1
ATOM 2772 C CA . GLY B 1 10 ? -24.113 -27.842 -23.292 1 74.77 10 GLY B CA 1
ATOM 2773 C C . GLY B 1 10 ? -22.837 -27.022 -23.26 1 74.77 10 GLY B C 1
ATOM 2774 O O . GLY B 1 10 ? -21.869 -27.396 -22.596 1 74.77 10 GLY B O 1
ATOM 2775 N N . LEU B 1 11 ? -22.783 -26.024 -24.171 1 81.2 11 LEU B N 1
ATOM 2776 C CA . LEU B 1 11 ? -21.66 -25.115 -24.375 1 81.2 11 LEU B CA 1
ATOM 2777 C C . LEU B 1 11 ? -21.952 -23.747 -23.767 1 81.2 11 LEU B C 1
ATOM 2779 O O . LEU B 1 11 ? -22.952 -23.111 -24.109 1 81.2 11 LEU B O 1
ATOM 2783 N N . TYR B 1 12 ? -21.186 -23.449 -22.754 1 82.42 12 TYR B N 1
ATOM 2784 C CA . TYR B 1 12 ? -21.289 -22.135 -22.129 1 82.42 12 TYR B CA 1
ATOM 2785 C C . TYR B 1 12 ? -20.334 -21.144 -22.783 1 82.42 12 TYR B C 1
ATOM 2787 O O . TYR B 1 12 ? -19.119 -21.353 -22.787 1 82.42 12 TYR B O 1
ATOM 2795 N N . ILE B 1 13 ? -20.848 -20.02 -23.4 1 86.32 13 ILE B N 1
ATOM 2796 C CA . ILE B 1 13 ? -20.033 -19.01 -24.066 1 86.32 13 ILE B CA 1
ATOM 2797 C C . ILE B 1 13 ? -19.995 -17.739 -23.22 1 86.32 13 ILE B C 1
ATOM 2799 O O . ILE B 1 13 ? -21.015 -17.065 -23.055 1 86.32 13 ILE B O 1
ATOM 2803 N N . PHE B 1 14 ? -18.83 -17.576 -22.662 1 85.74 14 PHE B N 1
ATOM 2804 C CA . PHE B 1 14 ? -18.654 -16.443 -21.761 1 85.74 14 PHE B CA 1
ATOM 2805 C C . PHE B 1 14 ? -18.133 -15.227 -22.516 1 85.74 14 PHE B C 1
ATOM 2807 O O . PHE B 1 14 ? -17.49 -15.365 -23.559 1 85.74 14 PHE B O 1
ATOM 2814 N N . ASP B 1 15 ? -18.395 -13.983 -21.993 1 82.04 15 ASP B N 1
ATOM 2815 C CA . ASP B 1 15 ? -17.8 -12.75 -22.499 1 82.04 15 ASP B CA 1
ATOM 2816 C C . ASP B 1 15 ? -16.369 -12.583 -21.993 1 82.04 15 ASP B C 1
ATOM 2818 O O . ASP B 1 15 ? -15.866 -13.427 -21.248 1 82.04 15 ASP B O 1
ATOM 2822 N N . ASP B 1 16 ? -15.662 -11.551 -22.367 1 78.4 16 ASP B N 1
ATOM 2823 C CA . ASP B 1 16 ? -14.25 -11.31 -22.091 1 78.4 16 ASP B CA 1
ATOM 2824 C C . ASP B 1 16 ? -13.996 -11.19 -20.59 1 78.4 16 ASP B C 1
ATOM 2826 O O . ASP B 1 16 ? -12.944 -11.603 -20.097 1 78.4 16 ASP B O 1
ATOM 2830 N N . ASP B 1 17 ? -14.973 -10.838 -19.9 1 76.68 17 ASP B N 1
ATOM 2831 C CA . ASP B 1 17 ? -14.782 -10.622 -18.469 1 76.68 17 ASP B CA 1
ATOM 2832 C C . ASP B 1 17 ? -15.468 -11.716 -17.653 1 76.68 17 ASP B C 1
ATOM 2834 O O . ASP B 1 17 ? -15.499 -11.652 -16.422 1 76.68 17 ASP B O 1
ATOM 2838 N N . ILE B 1 18 ? -15.991 -12.768 -18.287 1 79.95 18 ILE B N 1
ATOM 2839 C CA . ILE B 1 18 ? -16.637 -13.937 -17.699 1 79.95 18 ILE B CA 1
ATOM 2840 C C . ILE B 1 18 ? -17.73 -13.49 -16.73 1 79.95 18 ILE B C 1
ATOM 2842 O O . ILE B 1 18 ? -17.902 -14.083 -15.663 1 79.95 18 ILE B O 1
ATOM 2846 N N . ASN B 1 19 ? -18.423 -12.378 -17.054 1 79 19 ASN B N 1
ATOM 2847 C CA . ASN B 1 19 ? -19.508 -11.91 -16.199 1 79 19 ASN B CA 1
ATOM 2848 C C . ASN B 1 19 ? -20.85 -12.501 -16.623 1 79 19 ASN B C 1
ATOM 2850 O O . ASN B 1 19 ? -21.709 -12.769 -15.781 1 79 19 ASN B O 1
ATOM 2854 N N . ASN B 1 20 ? -21.022 -12.68 -17.9 1 81.11 20 ASN B N 1
ATOM 2855 C CA . ASN B 1 20 ? -22.246 -13.259 -18.445 1 81.11 20 ASN B CA 1
ATOM 2856 C C . ASN B 1 20 ? -21.944 -14.421 -19.387 1 81.11 20 ASN B C 1
ATOM 2858 O O . ASN B 1 20 ? -20.832 -14.534 -19.905 1 81.11 20 ASN B O 1
ATOM 2862 N N . PHE B 1 21 ? -22.884 -15.412 -19.417 1 82.24 21 PHE B N 1
ATOM 2863 C CA . PHE B 1 21 ? -22.702 -16.522 -20.345 1 82.24 21 PHE B CA 1
ATOM 2864 C C . PHE B 1 21 ? -24 -16.83 -21.081 1 82.24 21 PHE B C 1
ATOM 2866 O O . PHE B 1 21 ? -25.084 -16.468 -20.618 1 82.24 21 PHE B O 1
ATOM 2873 N N . LYS B 1 22 ? -23.915 -17.263 -22.361 1 83.48 22 LYS B N 1
ATOM 2874 C CA . LYS B 1 22 ? -25.01 -17.841 -23.135 1 83.48 22 LYS B CA 1
ATOM 2875 C C . LYS B 1 22 ? -24.886 -19.36 -23.212 1 83.48 22 LYS B C 1
ATOM 2877 O O . LYS B 1 22 ? -23.813 -19.887 -23.514 1 83.48 22 LYS B O 1
ATOM 2882 N N . LEU B 1 23 ? -25.953 -19.974 -22.7 1 79.79 23 LEU B N 1
ATOM 2883 C CA . LEU B 1 23 ? -25.955 -21.432 -22.745 1 79.79 23 LEU B CA 1
ATOM 2884 C C . LEU B 1 23 ? -26.565 -21.935 -24.049 1 79.79 23 LEU B C 1
ATOM 2886 O O . LEU B 1 23 ? -27.671 -21.534 -24.417 1 79.79 23 LEU B O 1
ATOM 2890 N N . LYS B 1 24 ? -25.754 -22.571 -24.767 1 80.15 24 LYS B N 1
ATOM 2891 C CA . LYS B 1 24 ? -26.268 -23.356 -25.886 1 80.15 24 LYS B CA 1
ATOM 2892 C C . LYS B 1 24 ? -26.481 -24.812 -25.483 1 80.15 24 LYS B C 1
ATOM 2894 O O . LYS B 1 24 ? -25.52 -25.574 -25.357 1 80.15 24 LYS B O 1
ATOM 2899 N N . GLU B 1 25 ? -27.728 -25.12 -25.146 1 75.22 25 GLU B N 1
ATOM 2900 C CA . GLU B 1 25 ? -28.057 -26.466 -24.686 1 75.22 25 GLU B CA 1
ATOM 2901 C C . GLU B 1 25 ? -27.732 -27.509 -25.751 1 75.22 25 GLU B C 1
ATOM 2903 O O . GLU B 1 25 ? -28.136 -27.369 -26.907 1 75.22 25 GLU B O 1
ATOM 2908 N N . LEU B 1 26 ? -26.761 -28.312 -25.379 1 73.81 26 LEU B N 1
ATOM 2909 C CA . LEU B 1 26 ? -26.397 -29.418 -26.257 1 73.81 26 LEU B CA 1
ATOM 2910 C C . LEU B 1 26 ? -26.565 -30.756 -25.544 1 73.81 26 LEU B C 1
ATOM 2912 O O . LEU B 1 26 ? -26.386 -30.842 -24.326 1 73.81 26 LEU B O 1
ATOM 2916 N N . SER B 1 27 ? -27.215 -31.704 -26.121 1 70.81 27 SER B N 1
ATOM 2917 C CA . SER B 1 27 ? -27.289 -33.072 -25.619 1 70.81 27 SER B CA 1
ATOM 2918 C C . SER B 1 27 ? -26.161 -33.929 -26.181 1 70.81 27 SER B C 1
ATOM 2920 O O . SER B 1 27 ? -25.962 -33.985 -27.396 1 70.81 27 SER B O 1
ATOM 2922 N N . PHE B 1 28 ? -25.299 -34.381 -25.166 1 65.72 28 PHE B N 1
ATOM 2923 C CA . PHE B 1 28 ? -24.168 -35.18 -25.623 1 65.72 28 PHE B CA 1
ATOM 2924 C C . PHE B 1 28 ? -24.465 -36.668 -25.482 1 65.72 28 PHE B C 1
ATOM 2926 O O . PHE B 1 28 ? -25.138 -37.086 -24.538 1 65.72 28 PHE B O 1
ATOM 2933 N N . ASP B 1 29 ? -24.205 -37.442 -26.579 1 63.93 29 ASP B N 1
ATOM 2934 C CA . ASP B 1 29 ? -24.255 -38.897 -26.468 1 63.93 29 ASP B CA 1
ATOM 2935 C C . ASP B 1 29 ? -22.979 -39.443 -25.832 1 63.93 29 ASP B C 1
ATOM 2937 O O . ASP B 1 29 ? -22.053 -38.685 -25.535 1 63.93 29 ASP B O 1
ATOM 2941 N N . ILE B 1 30 ? -22.942 -40.711 -25.374 1 58.9 30 ILE B N 1
ATOM 2942 C CA . ILE B 1 30 ? -21.838 -41.365 -24.68 1 58.9 30 ILE B CA 1
ATOM 2943 C C . ILE B 1 30 ? -20.546 -41.175 -25.471 1 58.9 30 ILE B C 1
ATOM 2945 O O . ILE B 1 30 ? -19.484 -40.94 -24.89 1 58.9 30 ILE B O 1
ATOM 2949 N N . LYS B 1 31 ? -20.597 -41.287 -26.711 1 64.79 31 LYS B N 1
ATOM 2950 C CA . LYS B 1 31 ? -19.408 -41.139 -27.546 1 64.79 31 LYS B CA 1
ATOM 2951 C C . LYS B 1 31 ? -18.85 -39.721 -27.461 1 64.79 31 LYS B C 1
ATOM 2953 O O . LYS B 1 31 ? -17.636 -39.531 -27.364 1 64.79 31 LYS B O 1
ATOM 2958 N N . GLU B 1 32 ? -19.716 -38.759 -27.44 1 70.84 32 GLU B N 1
ATOM 2959 C CA . GLU B 1 32 ? -19.286 -37.365 -27.384 1 70.84 32 GLU B CA 1
ATOM 2960 C C . GLU B 1 32 ? -18.699 -37.024 -26.017 1 70.84 32 GLU B C 1
ATOM 2962 O O . GLU B 1 32 ? -17.731 -36.266 -25.923 1 70.84 32 GLU B O 1
ATOM 2967 N N . LEU B 1 33 ? -19.286 -37.606 -25.023 1 63.71 33 LEU B N 1
ATOM 2968 C CA . LEU B 1 33 ? -18.756 -37.418 -23.677 1 63.71 33 LEU B CA 1
ATOM 2969 C C . LEU B 1 33 ? -17.356 -38.012 -23.557 1 63.71 33 LEU B C 1
ATOM 2971 O O . LEU B 1 33 ? -16.481 -37.424 -22.917 1 63.71 33 LEU B O 1
ATOM 2975 N N . ILE B 1 34 ? -17.178 -39.104 -24.158 1 61.62 34 ILE B N 1
ATOM 2976 C CA . ILE B 1 34 ? -15.868 -39.743 -24.197 1 61.62 34 ILE B CA 1
ATOM 2977 C C . ILE B 1 34 ? -14.885 -38.86 -24.962 1 61.62 34 ILE B C 1
ATOM 2979 O O . ILE B 1 34 ? -13.734 -38.698 -24.549 1 61.62 34 ILE B O 1
ATOM 2983 N N . ASP B 1 35 ? -15.326 -38.309 -26.055 1 66.83 35 ASP B N 1
ATOM 2984 C CA . ASP B 1 35 ? -14.481 -37.416 -26.843 1 66.83 35 ASP B CA 1
ATOM 2985 C C . ASP B 1 35 ? -14.043 -36.207 -26.019 1 66.83 35 ASP B C 1
ATOM 2987 O O . ASP B 1 35 ? -12.868 -35.834 -26.032 1 66.83 35 ASP B O 1
ATOM 2991 N N . ILE B 1 36 ? -14.965 -35.637 -25.286 1 70.34 36 ILE B N 1
ATOM 2992 C CA . ILE B 1 36 ? -14.676 -34.474 -24.454 1 70.34 36 ILE B CA 1
ATOM 2993 C C . ILE B 1 36 ? -13.644 -34.844 -23.391 1 70.34 36 ILE B C 1
ATOM 2995 O O . ILE B 1 36 ? -12.706 -34.085 -23.137 1 70.34 36 ILE B O 1
ATOM 2999 N N . GLU B 1 37 ? -13.785 -36.016 -22.861 1 62.31 37 GLU B N 1
ATOM 3000 C CA . GLU B 1 37 ? -12.847 -36.491 -21.849 1 62.31 37 GLU B CA 1
ATOM 3001 C C . GLU B 1 37 ? -11.489 -36.817 -22.464 1 62.31 37 GLU B C 1
ATOM 3003 O O . GLU B 1 37 ? -10.456 -36.694 -21.803 1 62.31 37 GLU B O 1
ATOM 3008 N N . SER B 1 38 ? -11.53 -37.177 -23.724 1 60.05 38 SER B N 1
ATOM 3009 C CA . SER B 1 38 ? -10.303 -37.539 -24.426 1 60.05 38 SER B CA 1
ATOM 3010 C C . SER B 1 38 ? -9.709 -36.339 -25.156 1 60.05 38 SER B C 1
ATOM 3012 O O . SER B 1 38 ? -8.961 -36.501 -26.122 1 60.05 38 SER B O 1
ATOM 3014 N N . ARG B 1 39 ? -10.12 -35.12 -24.807 1 69.29 39 ARG B N 1
ATOM 3015 C CA . ARG B 1 39 ? -9.615 -33.861 -25.345 1 69.29 39 ARG B CA 1
ATOM 3016 C C . ARG B 1 39 ? -9.944 -33.728 -26.828 1 69.29 39 ARG B C 1
ATOM 3018 O O . ARG B 1 39 ? -9.227 -33.054 -27.571 1 69.29 39 ARG B O 1
ATOM 3025 N N . LYS B 1 40 ? -10.903 -34.469 -27.3 1 74.38 40 LYS B N 1
ATOM 3026 C CA . LYS B 1 40 ? -11.435 -34.302 -28.649 1 74.38 40 LYS B CA 1
ATOM 3027 C C . LYS B 1 40 ? -12.766 -33.556 -28.627 1 74.38 40 LYS B C 1
ATOM 3029 O O . LYS B 1 40 ? -13.661 -33.895 -27.85 1 74.38 40 LYS B O 1
ATOM 3034 N N . LEU B 1 41 ? -12.908 -32.533 -29.386 1 78.64 41 LEU B N 1
ATOM 3035 C CA . LEU B 1 41 ? -14.107 -31.703 -29.421 1 78.64 41 LEU B CA 1
ATOM 3036 C C . LEU B 1 41 ? -15.167 -32.316 -30.33 1 78.64 41 LEU B C 1
ATOM 3038 O O . LEU B 1 41 ? -14.901 -32.589 -31.503 1 78.64 41 LEU B O 1
ATOM 3042 N N . PRO B 1 42 ? -16.236 -32.618 -29.801 1 77.84 42 PRO B N 1
ATOM 3043 C CA . PRO B 1 42 ? -17.305 -33.169 -30.638 1 77.84 42 PRO B CA 1
ATOM 3044 C C . PRO B 1 42 ? -17.727 -32.22 -31.758 1 77.84 42 PRO B C 1
ATOM 3046 O O . PRO B 1 42 ? -17.612 -31 -31.614 1 77.84 42 PRO B O 1
ATOM 3049 N N . ASP B 1 43 ? -18.135 -32.755 -32.891 1 77.63 43 ASP B N 1
ATOM 3050 C CA . ASP B 1 43 ? -18.504 -31.988 -34.077 1 77.63 43 ASP B CA 1
ATOM 3051 C C . ASP B 1 43 ? -19.613 -30.987 -33.761 1 77.63 43 ASP B C 1
ATOM 3053 O O . ASP B 1 43 ? -19.618 -29.872 -34.288 1 77.63 43 ASP B O 1
ATOM 3057 N N . LYS B 1 44 ? -20.538 -31.308 -32.848 1 78.19 44 LYS B N 1
ATOM 3058 C CA . LYS B 1 44 ? -21.648 -30.439 -32.469 1 78.19 44 LYS B CA 1
ATOM 3059 C C . LYS B 1 44 ? -21.142 -29.134 -31.861 1 78.19 44 LYS B C 1
ATOM 3061 O O . LYS B 1 44 ? -21.747 -28.078 -32.052 1 78.19 44 LYS B O 1
ATOM 3066 N N . ILE B 1 45 ? -20.084 -29.304 -31.22 1 80.22 45 ILE B N 1
ATOM 3067 C CA . ILE B 1 45 ? -19.507 -28.124 -30.586 1 80.22 45 ILE B CA 1
ATOM 3068 C C . ILE B 1 45 ? -18.666 -27.352 -31.6 1 80.22 45 ILE B C 1
ATOM 3070 O O . ILE B 1 45 ? -18.663 -26.118 -31.603 1 80.22 45 ILE B O 1
ATOM 3074 N N . LYS B 1 46 ? -17.997 -28.048 -32.479 1 80.17 46 LYS B N 1
ATOM 3075 C CA . LYS B 1 46 ? -17.141 -27.42 -33.482 1 80.17 46 LYS B CA 1
ATOM 3076 C C . LYS B 1 46 ? -17.935 -26.453 -34.355 1 80.17 46 LYS B C 1
ATOM 3078 O O . LYS B 1 46 ? -17.41 -25.426 -34.79 1 80.17 46 LYS B O 1
ATOM 3083 N N . GLU B 1 47 ? -19.139 -26.783 -34.544 1 79.54 47 GLU B N 1
ATOM 3084 C CA . GLU B 1 47 ? -20.003 -25.973 -35.397 1 79.54 47 GLU B CA 1
ATOM 3085 C C . GLU B 1 47 ? -20.426 -24.687 -34.693 1 79.54 47 GLU B C 1
ATOM 3087 O O . GLU B 1 47 ? -20.803 -23.711 -35.344 1 79.54 47 GLU B O 1
ATOM 3092 N N . LEU B 1 48 ? -20.329 -24.701 -33.375 1 80.25 48 LEU B N 1
ATOM 3093 C CA . LEU B 1 48 ? -20.859 -23.577 -32.61 1 80.25 48 LEU B CA 1
ATOM 3094 C C . LEU B 1 48 ? -19.735 -22.655 -32.151 1 80.25 48 LEU B C 1
ATOM 3096 O O . LEU B 1 48 ? -19.993 -21.591 -31.583 1 80.25 48 LEU B O 1
ATOM 3100 N N . ILE B 1 49 ? -18.47 -23.069 -32.451 1 78.65 49 ILE B N 1
ATOM 3101 C CA . ILE B 1 49 ? -17.362 -22.301 -31.893 1 78.65 49 ILE B CA 1
ATOM 3102 C C . ILE B 1 49 ? -16.57 -21.643 -33.021 1 78.65 49 ILE B C 1
ATOM 3104 O O . ILE B 1 49 ? -16.575 -22.127 -34.155 1 78.65 49 ILE B O 1
ATOM 3108 N N . LYS B 1 50 ? -16.074 -20.488 -32.695 1 78.71 50 LYS B N 1
ATOM 3109 C CA . LYS B 1 50 ? -15.185 -19.783 -33.614 1 78.71 50 LYS B CA 1
ATOM 3110 C C . LYS B 1 50 ? -13.721 -20.045 -33.273 1 78.71 50 LYS B C 1
ATOM 3112 O O . LYS B 1 50 ? -13.407 -20.5 -32.171 1 78.71 50 LYS B O 1
ATOM 3117 N N . ASP B 1 51 ? -12.78 -19.775 -34.202 1 73.56 51 ASP B N 1
ATOM 3118 C CA . ASP B 1 51 ? -11.353 -20.053 -34.074 1 73.56 51 ASP B CA 1
ATOM 3119 C C . ASP B 1 51 ? -10.729 -19.218 -32.957 1 73.56 51 ASP B C 1
ATOM 3121 O O . ASP B 1 51 ? -9.705 -19.602 -32.387 1 73.56 51 ASP B O 1
ATOM 3125 N N . ASP B 1 52 ? -11.407 -18.283 -32.55 1 77.01 52 ASP B N 1
ATOM 3126 C CA . ASP B 1 52 ? -10.784 -17.384 -31.583 1 77.01 52 ASP B CA 1
ATOM 3127 C C . ASP B 1 52 ? -11.28 -17.671 -30.167 1 77.01 52 ASP B C 1
ATOM 3129 O O . ASP B 1 52 ? -10.891 -16.988 -29.217 1 77.01 52 ASP B O 1
ATOM 3133 N N . TYR B 1 53 ? -12.061 -18.83 -30 1 82.22 53 TYR B N 1
ATOM 3134 C CA . TYR B 1 53 ? -12.576 -19.146 -28.672 1 82.22 53 TYR B CA 1
ATOM 3135 C C . TYR B 1 53 ? -11.511 -19.826 -27.821 1 82.22 53 TYR B C 1
ATOM 3137 O O . TYR B 1 53 ? -10.684 -20.581 -28.338 1 82.22 53 TYR B O 1
ATOM 3145 N N . ILE B 1 54 ? -11.507 -19.513 -26.533 1 85.23 54 ILE B N 1
ATOM 3146 C CA . ILE B 1 54 ? -10.565 -20.087 -25.579 1 85.23 54 ILE B CA 1
ATOM 3147 C C . ILE B 1 54 ? -11.31 -20.988 -24.597 1 85.23 54 ILE B C 1
ATOM 3149 O O . ILE B 1 54 ? -12.208 -20.533 -23.886 1 85.23 54 ILE B O 1
ATOM 3153 N N . PHE B 1 55 ? -11.001 -22.284 -24.603 1 85.88 55 PHE B N 1
ATOM 3154 C CA . PHE B 1 55 ? -11.658 -23.239 -23.719 1 85.88 55 PHE B CA 1
ATOM 3155 C C . PHE B 1 55 ? -11.142 -23.099 -22.291 1 85.88 55 PHE B C 1
ATOM 3157 O O . PHE B 1 55 ? -9.937 -22.955 -22.072 1 85.88 55 PHE B O 1
ATOM 3164 N N . ILE B 1 56 ? -12.083 -23.221 -21.401 1 80.8 56 ILE B N 1
ATOM 3165 C CA . ILE B 1 56 ? -11.736 -23.029 -19.997 1 80.8 56 ILE B CA 1
ATOM 3166 C C . ILE B 1 56 ? -11.471 -24.382 -19.341 1 80.8 56 ILE B C 1
ATOM 3168 O O . ILE B 1 56 ? -12.395 -25.173 -19.141 1 80.8 56 ILE B O 1
ATOM 3172 N N . GLY B 1 57 ? -10.229 -24.603 -18.914 1 70.78 57 GLY B N 1
ATOM 3173 C CA . GLY B 1 57 ? -9.862 -25.775 -18.134 1 70.78 57 GLY B CA 1
ATOM 3174 C C . GLY B 1 57 ? -9.932 -27.066 -18.928 1 70.78 57 GLY B C 1
ATOM 3175 O O . GLY B 1 57 ? -9.942 -28.155 -18.351 1 70.78 57 GLY B O 1
ATOM 3176 N N . GLN B 1 58 ? -10.194 -26.961 -20.216 1 72.06 58 GLN B N 1
ATOM 3177 C CA . GLN B 1 58 ? -10.307 -28.139 -21.07 1 72.06 58 GLN B CA 1
ATOM 3178 C C . GLN B 1 58 ? -9.45 -27.993 -22.324 1 72.06 58 GLN B C 1
ATOM 3180 O O . GLN B 1 58 ? -9.571 -27.005 -23.053 1 72.06 58 GLN B O 1
ATOM 3185 N N . LYS B 1 59 ? -8.558 -28.914 -22.475 1 76.35 59 LYS B N 1
ATOM 3186 C CA . LYS B 1 59 ? -7.679 -28.886 -23.64 1 76.35 59 LYS B CA 1
ATOM 3187 C C . LYS B 1 59 ? -8.236 -29.748 -24.77 1 76.35 59 LYS B C 1
ATOM 3189 O O . LYS B 1 59 ? -8.53 -30.928 -24.57 1 76.35 59 LYS B O 1
ATOM 3194 N N . PHE B 1 60 ? -8.531 -29.07 -25.896 1 77.35 60 PHE B N 1
ATOM 3195 C CA . PHE B 1 60 ? -8.946 -29.791 -27.093 1 77.35 60 PHE B CA 1
ATOM 3196 C C . PHE B 1 60 ? -7.928 -29.613 -28.213 1 77.35 60 PHE B C 1
ATOM 3198 O O . PHE B 1 60 ? -7.29 -28.563 -28.318 1 77.35 60 PHE B O 1
ATOM 3205 N N . GLU B 1 61 ? -7.626 -30.695 -28.965 1 72.19 61 GLU B N 1
ATOM 3206 C CA . GLU B 1 61 ? -6.666 -30.666 -30.065 1 72.19 61 GLU B CA 1
ATOM 3207 C C . GLU B 1 61 ? -7.015 -29.575 -31.073 1 72.19 61 GLU B C 1
ATOM 3209 O O . GLU B 1 61 ? -8.164 -29.469 -31.508 1 72.19 61 GLU B O 1
ATOM 3214 N N . ASN B 1 62 ? -6.188 -28.559 -31.349 1 71.76 62 ASN B N 1
ATOM 3215 C CA . ASN B 1 62 ? -6.286 -27.545 -32.394 1 71.76 62 ASN B CA 1
ATOM 3216 C C . ASN B 1 62 ? -7.064 -26.322 -31.917 1 71.76 62 ASN B C 1
ATOM 3218 O O . ASN B 1 62 ? -7.526 -25.52 -32.73 1 71.76 62 ASN B O 1
ATOM 3222 N N . TYR B 1 63 ? -7.363 -26.288 -30.529 1 80.11 63 TYR B N 1
ATOM 3223 C CA . TYR B 1 63 ? -8.083 -25.134 -30 1 80.11 63 TYR B CA 1
ATOM 3224 C C . TYR B 1 63 ? -7.324 -24.503 -28.839 1 80.11 63 TYR B C 1
ATOM 3226 O O . TYR B 1 63 ? -6.54 -25.174 -28.164 1 80.11 63 TYR B O 1
ATOM 3234 N N . ARG B 1 64 ? -7.561 -23.268 -28.717 1 79.68 64 ARG B N 1
ATOM 3235 C CA . ARG B 1 64 ? -6.921 -22.54 -27.626 1 79.68 64 ARG B CA 1
ATOM 3236 C C . ARG B 1 64 ? -7.588 -22.857 -26.292 1 79.68 64 ARG B C 1
ATOM 3238 O O . ARG B 1 64 ? -8.794 -23.107 -26.238 1 79.68 64 ARG B O 1
ATOM 3245 N N . TYR B 1 65 ? -6.754 -22.997 -25.251 1 81.3 65 TYR B N 1
ATOM 3246 C CA . TYR B 1 65 ? -7.314 -23.219 -23.923 1 81.3 65 TYR B CA 1
ATOM 3247 C C . TYR B 1 65 ? -6.568 -22.404 -22.873 1 81.3 65 TYR B C 1
ATOM 3249 O O . TYR B 1 65 ? -5.47 -21.905 -23.13 1 81.3 65 TYR B O 1
ATOM 3257 N N . THR B 1 66 ? -7.325 -22.204 -21.818 1 77.95 66 THR B N 1
ATOM 3258 C CA . THR B 1 66 ? -6.674 -21.545 -20.692 1 77.95 66 THR B CA 1
ATOM 3259 C C . THR B 1 66 ? -6.738 -22.419 -19.443 1 77.95 66 THR B C 1
ATOM 3261 O O . THR B 1 66 ? -7.752 -23.07 -19.185 1 77.95 66 THR B O 1
ATOM 3264 N N . ASP B 1 67 ? -5.584 -22.485 -18.793 1 71.97 67 ASP B N 1
ATOM 3265 C CA . ASP B 1 67 ? -5.512 -23.2 -17.522 1 71.97 67 ASP B CA 1
ATOM 3266 C C . ASP B 1 67 ? -5.375 -22.228 -16.352 1 71.97 67 ASP B C 1
ATOM 3268 O O . ASP B 1 67 ? -4.906 -22.606 -15.276 1 71.97 67 ASP B O 1
ATOM 3272 N N . ASP B 1 68 ? -5.73 -21.122 -16.703 1 71.68 68 ASP B N 1
ATOM 3273 C CA . ASP B 1 68 ? -5.702 -20.119 -15.643 1 71.68 68 ASP B CA 1
ATOM 3274 C C . ASP B 1 68 ? -6.736 -20.431 -14.564 1 71.68 68 ASP B C 1
ATOM 3276 O O . ASP B 1 68 ? -7.941 -20.364 -14.814 1 71.68 68 ASP B O 1
ATOM 3280 N N . VAL B 1 69 ? -6.292 -20.835 -13.434 1 66.97 69 VAL B N 1
ATOM 3281 C CA . VAL B 1 69 ? -7.13 -21.302 -12.335 1 66.97 69 VAL B CA 1
ATOM 3282 C C . VAL B 1 69 ? -8.155 -20.23 -11.975 1 66.97 69 VAL B C 1
ATOM 3284 O O . VAL B 1 69 ? -9.297 -20.544 -11.631 1 66.97 69 VAL B O 1
ATOM 3287 N N . LYS B 1 70 ? -7.774 -19.029 -12.123 1 73.47 70 LYS B N 1
ATOM 3288 C CA . LYS B 1 70 ? -8.699 -17.949 -11.793 1 73.47 70 LYS B CA 1
ATOM 3289 C C . LYS B 1 70 ? -9.902 -17.95 -12.732 1 73.47 70 LYS B C 1
ATOM 3291 O O . LYS B 1 70 ? -11.04 -17.778 -12.291 1 73.47 70 LYS B O 1
ATOM 3296 N N . ILE B 1 71 ? -9.61 -18.129 -13.907 1 78.44 71 ILE B N 1
ATOM 3297 C CA . ILE B 1 71 ? -10.652 -18.123 -14.929 1 78.44 71 ILE B CA 1
ATOM 3298 C C . ILE B 1 71 ? -11.556 -19.34 -14.751 1 78.44 71 ILE B C 1
ATOM 3300 O O . ILE B 1 71 ? -12.782 -19.227 -14.831 1 78.44 71 ILE B O 1
ATOM 3304 N N . ILE B 1 72 ? -11.002 -20.386 -14.508 1 74.86 72 ILE B N 1
ATOM 3305 C CA . ILE B 1 72 ? -11.751 -21.625 -14.329 1 74.86 72 ILE B CA 1
ATOM 3306 C C . ILE B 1 72 ? -12.681 -21.497 -13.126 1 74.86 72 ILE B C 1
ATOM 3308 O O . ILE B 1 72 ? -13.867 -21.824 -13.212 1 74.86 72 ILE B O 1
ATOM 3312 N N . ARG B 1 73 ? -12.141 -21.032 -12.104 1 73.67 73 ARG B N 1
ATOM 3313 C CA . ARG B 1 73 ? -12.93 -20.883 -10.884 1 73.67 73 ARG B CA 1
ATOM 3314 C C . ARG B 1 73 ? -14.107 -19.94 -11.105 1 73.67 73 ARG B C 1
ATOM 3316 O O . ARG B 1 73 ? -15.227 -20.225 -10.675 1 73.67 73 ARG B O 1
ATOM 3323 N N . LYS B 1 74 ? -13.884 -18.921 -11.679 1 77.67 74 LYS B N 1
ATOM 3324 C CA . LYS B 1 74 ? -14.925 -17.934 -11.95 1 77.67 74 LYS B CA 1
ATOM 3325 C C . LYS B 1 74 ? -16.03 -18.525 -12.821 1 77.67 74 LYS B C 1
ATOM 3327 O O . LYS B 1 74 ? -17.215 -18.312 -12.559 1 77.67 74 LYS B O 1
ATOM 3332 N N . ALA B 1 75 ? -15.653 -19.165 -13.817 1 77.72 75 ALA B N 1
ATOM 3333 C CA . ALA B 1 75 ? -16.601 -19.78 -14.743 1 77.72 75 ALA B CA 1
ATOM 3334 C C . ALA B 1 75 ? -17.465 -20.818 -14.034 1 77.72 75 ALA B C 1
ATOM 3336 O O . ALA B 1 75 ? -18.684 -20.854 -14.222 1 77.72 75 ALA B O 1
ATOM 3337 N N . LEU B 1 76 ? -16.891 -21.588 -13.278 1 73.24 76 LEU B N 1
ATOM 3338 C CA . LEU B 1 76 ? -17.61 -22.651 -12.584 1 73.24 76 LEU B CA 1
ATOM 3339 C C . LEU B 1 76 ? -18.59 -22.072 -11.569 1 73.24 76 LEU B C 1
ATOM 3341 O O . LEU B 1 76 ? -19.685 -22.608 -11.382 1 73.24 76 LEU B O 1
ATOM 3345 N N . GLU B 1 77 ? -18.216 -21.072 -10.964 1 72.89 77 GLU B N 1
ATOM 3346 C CA . GLU B 1 77 ? -19.111 -20.419 -10.014 1 72.89 77 GLU B CA 1
ATOM 3347 C C . GLU B 1 77 ? -20.366 -19.896 -10.707 1 72.89 77 GLU B C 1
ATOM 3349 O O . GLU B 1 77 ? -21.463 -19.959 -10.148 1 72.89 77 GLU B O 1
ATOM 3354 N N . LYS B 1 78 ? -20.218 -19.485 -11.886 1 72.52 78 LYS B N 1
ATOM 3355 C CA . LYS B 1 78 ? -21.342 -18.916 -12.625 1 72.52 78 LYS B CA 1
ATOM 3356 C C . LYS B 1 78 ? -22.292 -20.008 -13.106 1 72.52 78 LYS B C 1
ATOM 3358 O O . LYS B 1 78 ? -23.501 -19.787 -13.207 1 72.52 78 LYS B O 1
ATOM 3363 N N . VAL B 1 79 ? -21.755 -21.161 -13.384 1 68.99 79 VAL B N 1
ATOM 3364 C CA . VAL B 1 79 ? -22.59 -22.21 -13.962 1 68.99 79 VAL B CA 1
ATOM 3365 C C . VAL B 1 79 ? -23.107 -23.127 -12.856 1 68.99 79 VAL B C 1
ATOM 3367 O O . VAL B 1 79 ? -23.881 -24.051 -13.118 1 68.99 79 VAL B O 1
ATOM 3370 N N . LYS B 1 80 ? -22.743 -22.957 -11.696 1 65.07 80 LYS B N 1
ATOM 3371 C CA . LYS B 1 80 ? -23.064 -23.831 -10.571 1 65.07 80 LYS B CA 1
ATOM 3372 C C . LYS B 1 80 ? -24.569 -24.055 -10.462 1 65.07 80 LYS B C 1
ATOM 3374 O O . LYS B 1 80 ? -25.018 -25.172 -10.196 1 65.07 80 LYS B O 1
ATOM 3379 N N . ASP B 1 81 ? -25.225 -23.029 -10.621 1 59.17 81 ASP B N 1
ATOM 3380 C CA . ASP B 1 81 ? -26.664 -23.133 -10.402 1 59.17 81 ASP B CA 1
ATOM 3381 C C . ASP B 1 81 ? -27.321 -24.001 -11.473 1 59.17 81 ASP B C 1
ATOM 3383 O O . ASP B 1 81 ? -28.415 -24.53 -11.265 1 59.17 81 ASP B O 1
ATOM 3387 N N . ARG B 1 82 ? -26.734 -24.088 -12.597 1 54.68 82 ARG B N 1
ATOM 3388 C CA . ARG B 1 82 ? -27.387 -24.842 -13.663 1 54.68 82 ARG B CA 1
ATOM 3389 C C . ARG B 1 82 ? -26.951 -26.303 -13.645 1 54.68 82 ARG B C 1
ATOM 3391 O O . ARG B 1 82 ? -27.624 -27.164 -14.216 1 54.68 82 ARG B O 1
ATOM 3398 N N . TYR B 1 83 ? -25.756 -26.55 -13.295 1 50.61 83 TYR B N 1
ATOM 3399 C CA . TYR B 1 83 ? -25.28 -27.924 -13.41 1 50.61 83 TYR B CA 1
ATOM 3400 C C . TYR B 1 83 ? -25.794 -28.777 -12.256 1 50.61 83 TYR B C 1
ATOM 3402 O O . TYR B 1 83 ? -25.381 -28.594 -11.109 1 50.61 83 TYR B O 1
ATOM 3410 N N . ASN B 1 84 ? -26.892 -29.139 -12.339 1 50.65 84 ASN B N 1
ATOM 3411 C CA . ASN B 1 84 ? -27.553 -30.118 -11.483 1 50.65 84 ASN B CA 1
ATOM 3412 C C . ASN B 1 84 ? -26.679 -31.349 -11.26 1 50.65 84 ASN B C 1
ATOM 3414 O O . ASN B 1 84 ? -27.072 -32.273 -10.546 1 50.65 84 ASN B O 1
ATOM 3418 N N . ASN B 1 85 ? -25.606 -31.613 -12.15 1 54.8 85 ASN B N 1
ATOM 3419 C CA . ASN B 1 85 ? -24.984 -32.89 -11.814 1 54.8 85 ASN B CA 1
ATOM 3420 C C . ASN B 1 85 ? -23.878 -32.718 -10.777 1 54.8 85 ASN B C 1
ATOM 3422 O O . ASN B 1 85 ? -22.81 -32.187 -11.085 1 54.8 85 ASN B O 1
ATOM 3426 N N . GLU B 1 86 ? -24.172 -32.784 -9.57 1 59.07 86 GLU B N 1
ATOM 3427 C CA . GLU B 1 86 ? -23.314 -32.711 -8.391 1 59.07 86 GLU B CA 1
ATOM 3428 C C . GLU B 1 86 ? -22.024 -33.5 -8.597 1 59.07 86 GLU B C 1
ATOM 3430 O O . GLU B 1 86 ? -20.95 -33.065 -8.176 1 59.07 86 GLU B O 1
ATOM 3435 N N . LEU B 1 87 ? -22.13 -34.64 -9.326 1 59.31 87 LEU B N 1
ATOM 3436 C CA . LEU B 1 87 ? -20.977 -35.512 -9.519 1 59.31 87 LEU B CA 1
ATOM 3437 C C . LEU B 1 87 ? -19.956 -34.866 -10.449 1 59.31 87 LEU B C 1
ATOM 3439 O O . LEU B 1 87 ? -18.753 -34.912 -10.184 1 59.31 87 LEU B O 1
ATOM 3443 N N . LEU B 1 88 ? -20.417 -34.378 -11.477 1 57.12 88 LEU B N 1
ATOM 3444 C CA . LEU B 1 88 ? -19.525 -33.728 -12.43 1 57.12 88 LEU B CA 1
ATOM 3445 C C . LEU B 1 88 ? -18.852 -32.512 -11.803 1 57.12 88 LEU B C 1
ATOM 3447 O O . LEU B 1 88 ? -17.655 -32.288 -12.002 1 57.12 88 LEU B O 1
ATOM 3451 N N . LEU B 1 89 ? -19.65 -31.794 -11.041 1 65.06 89 LEU B N 1
ATOM 3452 C CA . LEU B 1 89 ? -19.091 -30.636 -10.352 1 65.06 89 LEU B CA 1
ATOM 3453 C C . LEU B 1 89 ? -17.977 -31.056 -9.399 1 65.06 89 LEU B C 1
ATOM 3455 O O . LEU B 1 89 ? -16.934 -30.402 -9.33 1 65.06 89 LEU B O 1
ATOM 3459 N N . ASN B 1 90 ? -18.231 -32.13 -8.763 1 68.86 90 ASN B N 1
ATOM 3460 C CA . ASN B 1 90 ? -17.241 -32.617 -7.808 1 68.86 90 ASN B CA 1
ATOM 3461 C C . ASN B 1 90 ? -15.965 -33.073 -8.509 1 68.86 90 ASN B C 1
ATOM 3463 O O . ASN B 1 90 ? -14.862 -32.849 -8.007 1 68.86 90 ASN B O 1
ATOM 3467 N N . LEU B 1 91 ? -16.152 -33.656 -9.649 1 67.11 91 LEU B N 1
ATOM 3468 C CA . LEU B 1 91 ? -15.003 -34.106 -10.429 1 67.11 91 LEU B CA 1
ATOM 3469 C C . LEU B 1 91 ? -14.176 -32.919 -10.911 1 67.11 91 LEU B C 1
ATOM 3471 O O . LEU B 1 91 ? -12.944 -32.958 -10.87 1 67.11 91 LEU B O 1
ATOM 3475 N N . LEU B 1 92 ? -14.856 -31.978 -11.325 1 65.76 92 LEU B N 1
ATOM 3476 C CA . LEU B 1 92 ? -14.175 -30.78 -11.804 1 65.76 92 LEU B CA 1
ATOM 3477 C C . LEU B 1 92 ? -13.398 -30.109 -10.676 1 65.76 92 LEU B C 1
ATOM 3479 O O . LEU B 1 92 ? -12.259 -29.679 -10.872 1 65.76 92 LEU B O 1
ATOM 3483 N N . LYS B 1 93 ? -14.035 -30.04 -9.566 1 69.52 93 LYS B N 1
ATOM 3484 C CA . LYS B 1 93 ? -13.375 -29.446 -8.406 1 69.52 93 LYS B CA 1
ATOM 3485 C C . LYS B 1 93 ? -12.115 -30.222 -8.034 1 69.52 93 LYS B C 1
ATOM 3487 O O . LYS B 1 93 ? -11.086 -29.626 -7.707 1 69.52 93 LYS B O 1
ATOM 3492 N N . GLU B 1 94 ? -12.233 -31.436 -8.164 1 73.69 94 GLU B N 1
ATOM 3493 C CA . GLU B 1 94 ? -11.088 -32.294 -7.873 1 73.69 94 GLU B CA 1
ATOM 3494 C C . GLU B 1 94 ? -9.956 -32.06 -8.869 1 73.69 94 GLU B C 1
ATOM 3496 O O . GLU B 1 94 ? -8.783 -32.047 -8.492 1 73.69 94 GLU B O 1
ATOM 3501 N N . LYS B 1 95 ? -10.329 -31.918 -10.069 1 69.29 95 LYS B N 1
ATOM 3502 C CA . LYS B 1 95 ? -9.336 -31.68 -11.113 1 69.29 95 LYS B CA 1
ATOM 3503 C C . LYS B 1 95 ? -8.615 -30.353 -10.894 1 69.29 95 LYS B C 1
ATOM 3505 O O . LYS B 1 95 ? -7.397 -30.267 -11.063 1 69.29 95 LYS B O 1
ATOM 3510 N N . ILE B 1 96 ? -9.355 -29.434 -10.503 1 71.22 96 ILE B N 1
ATOM 3511 C CA . ILE B 1 96 ? -8.793 -28.114 -10.242 1 71.22 96 ILE B CA 1
ATOM 3512 C C . ILE B 1 96 ? -7.838 -28.185 -9.052 1 71.22 96 ILE B C 1
ATOM 3514 O O . ILE B 1 96 ? -6.737 -27.631 -9.098 1 71.22 96 ILE B O 1
ATOM 3518 N N . SER B 1 97 ? -8.268 -28.812 -8.066 1 76.1 97 SER B N 1
ATOM 3519 C CA . SER B 1 97 ? -7.458 -28.959 -6.861 1 76.1 97 SER B CA 1
ATOM 3520 C C . SER B 1 97 ? -6.119 -29.619 -7.173 1 76.1 97 SER B C 1
ATOM 3522 O O . SER B 1 97 ? -5.097 -29.272 -6.579 1 76.1 97 SER B O 1
ATOM 3524 N N . ASN B 1 98 ? -6.17 -30.426 -8.214 1 75.81 98 ASN B N 1
ATOM 3525 C CA . ASN B 1 98 ? -4.974 -31.177 -8.579 1 75.81 98 ASN B CA 1
ATOM 3526 C C . ASN B 1 98 ? -4.092 -30.392 -9.547 1 75.81 98 ASN B C 1
ATOM 3528 O O . ASN B 1 98 ? -2.923 -30.729 -9.74 1 75.81 98 ASN B O 1
ATOM 3532 N N . SER B 1 99 ? -4.64 -29.418 -10.069 1 73.87 99 SER B N 1
ATOM 3533 C CA . SER B 1 99 ? -3.93 -28.684 -11.11 1 73.87 99 SER B CA 1
ATOM 3534 C C . SER B 1 99 ? -3.06 -27.582 -10.515 1 73.87 99 SER B C 1
ATOM 3536 O O . SER B 1 99 ? -2.181 -27.044 -11.191 1 73.87 99 SER B O 1
ATOM 3538 N N . VAL B 1 100 ? -3.224 -27.304 -9.257 1 80.6 100 VAL B N 1
ATOM 3539 C CA . VAL B 1 100 ? -2.386 -26.287 -8.63 1 80.6 100 VAL B CA 1
ATOM 3540 C C . VAL B 1 100 ? -0.95 -26.794 -8.526 1 80.6 100 VAL B C 1
ATOM 3542 O O . VAL B 1 100 ? -0.69 -27.817 -7.888 1 80.6 100 VAL B O 1
ATOM 3545 N N . SER B 1 101 ? -0.03 -26.086 -9.242 1 86.64 101 SER B N 1
ATOM 3546 C CA . SER B 1 101 ? 1.355 -26.533 -9.337 1 86.64 101 SER B CA 1
ATOM 3547 C C . SER B 1 101 ? 2.27 -25.693 -8.452 1 86.64 101 SER B C 1
ATOM 3549 O O . SER B 1 101 ? 1.855 -24.657 -7.928 1 86.64 101 SER B O 1
ATOM 3551 N N . LYS B 1 102 ? 3.477 -26.163 -8.33 1 91.18 102 LYS B N 1
ATOM 3552 C CA . LYS B 1 102 ? 4.489 -25.421 -7.584 1 91.18 102 LYS B CA 1
ATOM 3553 C C . LYS B 1 102 ? 4.834 -24.109 -8.283 1 91.18 102 LYS B C 1
ATOM 3555 O O . LYS B 1 102 ? 5.134 -23.11 -7.626 1 91.18 102 LYS B O 1
ATOM 3560 N N . ASP B 1 103 ? 4.663 -24.133 -9.565 1 92.19 103 ASP B N 1
ATOM 3561 C CA . ASP B 1 103 ? 4.865 -22.911 -10.337 1 92.19 103 ASP B CA 1
ATOM 3562 C C . ASP B 1 103 ? 3.91 -21.81 -9.883 1 92.19 103 ASP B C 1
ATOM 3564 O O . ASP B 1 103 ? 4.321 -20.663 -9.694 1 92.19 103 ASP B O 1
ATOM 3568 N N . GLU B 1 104 ? 2.727 -22.226 -9.721 1 90.32 104 GLU B N 1
ATOM 3569 C CA . GLU B 1 104 ? 1.707 -21.257 -9.332 1 90.32 104 GLU B CA 1
ATOM 3570 C C . GLU B 1 104 ? 1.992 -20.681 -7.948 1 90.32 104 GLU B C 1
ATOM 3572 O O . GLU B 1 104 ? 1.753 -19.497 -7.701 1 90.32 104 GLU B O 1
ATOM 3577 N N . LEU B 1 105 ? 2.489 -21.541 -7.109 1 93.64 105 LEU B N 1
ATOM 3578 C CA . LEU B 1 105 ? 2.837 -21.084 -5.768 1 93.64 105 LEU B CA 1
ATOM 3579 C C . LEU B 1 105 ? 3.957 -20.051 -5.82 1 93.64 105 LEU B C 1
ATOM 3581 O O . LEU B 1 105 ? 3.883 -19.015 -5.155 1 93.64 105 LEU B O 1
ATOM 3585 N N . ILE B 1 106 ? 4.907 -20.321 -6.6 1 96.17 106 ILE B N 1
ATOM 3586 C CA . ILE B 1 106 ? 6.049 -19.427 -6.756 1 96.17 106 ILE B CA 1
ATOM 3587 C C . ILE B 1 106 ? 5.584 -18.093 -7.338 1 96.17 106 ILE B C 1
ATOM 3589 O O . ILE B 1 106 ? 5.961 -17.028 -6.843 1 96.17 106 ILE B O 1
ATOM 3593 N N . ILE B 1 107 ? 4.747 -18.163 -8.311 1 94.39 107 ILE B N 1
ATOM 3594 C CA . ILE B 1 107 ? 4.25 -16.974 -8.995 1 94.39 107 ILE B CA 1
ATOM 3595 C C . ILE B 1 107 ? 3.452 -16.113 -8.019 1 94.39 107 ILE B C 1
ATOM 3597 O O . ILE B 1 107 ? 3.66 -14.9 -7.939 1 94.39 107 ILE B O 1
ATOM 3601 N N . GLN B 1 108 ? 2.607 -16.713 -7.232 1 94.75 108 GLN B N 1
ATOM 3602 C CA . GLN B 1 108 ? 1.802 -15.972 -6.267 1 94.75 108 GLN B CA 1
ATOM 3603 C C . GLN B 1 108 ? 2.678 -15.352 -5.182 1 94.75 108 GLN B C 1
ATOM 3605 O O . GLN B 1 108 ? 2.454 -14.21 -4.773 1 94.75 108 GLN B O 1
ATOM 3610 N N . ALA B 1 109 ? 3.648 -16.112 -4.772 1 97 109 ALA B N 1
ATOM 3611 C CA . ALA B 1 109 ? 4.524 -15.634 -3.705 1 97 109 ALA B CA 1
ATOM 3612 C C . ALA B 1 109 ? 5.31 -14.405 -4.151 1 97 109 ALA B C 1
ATOM 3614 O O . ALA B 1 109 ? 5.395 -13.416 -3.419 1 97 109 ALA B O 1
ATOM 3615 N N . ILE B 1 110 ? 5.818 -14.456 -5.295 1 96.16 110 ILE B N 1
ATOM 3616 C CA . ILE B 1 110 ? 6.628 -13.348 -5.791 1 96.16 110 ILE B CA 1
ATOM 3617 C C . ILE B 1 110 ? 5.738 -12.137 -6.059 1 96.16 110 ILE B C 1
ATOM 3619 O O . ILE B 1 110 ? 6.135 -10.998 -5.804 1 96.16 110 ILE B O 1
ATOM 3623 N N . ARG B 1 111 ? 4.601 -12.405 -6.654 1 93.95 111 ARG B N 1
ATOM 3624 C CA . ARG B 1 111 ? 3.664 -11.316 -6.911 1 93.95 111 ARG B CA 1
ATOM 3625 C C . ARG B 1 111 ? 3.252 -10.63 -5.613 1 93.95 111 ARG B C 1
ATOM 3627 O O . ARG B 1 111 ? 3.174 -9.401 -5.551 1 93.95 111 ARG B O 1
ATOM 3634 N N . PHE B 1 112 ? 2.991 -11.418 -4.642 1 97.1 112 PHE B N 1
ATOM 3635 C CA . PHE B 1 112 ? 2.63 -10.86 -3.344 1 97.1 112 PHE B CA 1
ATOM 3636 C C . PHE B 1 112 ? 3.779 -10.042 -2.767 1 97.1 112 PHE B C 1
ATOM 3638 O O . PHE B 1 112 ? 3.569 -8.943 -2.252 1 97.1 112 PHE B O 1
ATOM 3645 N N . LEU B 1 113 ? 4.935 -10.59 -2.851 1 97.21 113 LEU B N 1
ATOM 3646 C CA . LEU B 1 113 ? 6.115 -9.909 -2.33 1 97.21 113 LEU B CA 1
ATOM 3647 C C . LEU B 1 113 ? 6.29 -8.544 -2.986 1 97.21 113 LEU B C 1
ATOM 3649 O O . LEU B 1 113 ? 6.561 -7.553 -2.304 1 97.21 113 LEU B O 1
ATOM 3653 N N . ASP B 1 114 ? 6.119 -8.508 -4.234 1 93.55 114 ASP B N 1
ATOM 3654 C CA . ASP B 1 114 ? 6.276 -7.261 -4.976 1 93.55 114 ASP B CA 1
ATOM 3655 C C . ASP B 1 114 ? 5.246 -6.225 -4.533 1 93.55 114 ASP B C 1
ATOM 3657 O O . ASP B 1 114 ? 5.581 -5.056 -4.331 1 93.55 114 ASP B O 1
ATOM 3661 N N . ASN B 1 115 ? 4.063 -6.652 -4.403 1 94 115 ASN B N 1
ATOM 3662 C CA . ASN B 1 115 ? 2.997 -5.747 -3.987 1 94 115 ASN B CA 1
ATOM 3663 C C . ASN B 1 115 ? 3.175 -5.3 -2.539 1 94 115 ASN B C 1
ATOM 3665 O O . ASN B 1 115 ? 2.867 -4.157 -2.195 1 94 115 ASN B O 1
ATOM 3669 N N . LEU B 1 116 ? 3.615 -6.209 -1.764 1 97.42 116 LEU B N 1
ATOM 3670 C CA . LEU B 1 116 ? 3.908 -5.863 -0.378 1 97.42 116 LEU B CA 1
ATOM 3671 C C . LEU B 1 116 ? 4.972 -4.773 -0.303 1 97.42 116 LEU B C 1
ATOM 3673 O O . LEU B 1 116 ? 4.829 -3.81 0.454 1 97.42 116 LEU B O 1
ATOM 3677 N N . ASN B 1 117 ? 5.988 -4.932 -1.077 1 96.05 117 ASN B N 1
ATOM 3678 C CA . ASN B 1 117 ? 7.046 -3.928 -1.105 1 96.05 117 ASN B CA 1
ATOM 3679 C C . ASN B 1 117 ? 6.51 -2.56 -1.516 1 96.05 117 ASN B C 1
ATOM 3681 O O . ASN B 1 117 ? 6.875 -1.542 -0.924 1 96.05 117 ASN B O 1
ATOM 3685 N N . LYS B 1 118 ? 5.692 -2.579 -2.527 1 94.64 118 LYS B N 1
ATOM 3686 C CA . LYS B 1 118 ? 5.087 -1.332 -2.987 1 94.64 118 LYS B CA 1
ATOM 3687 C C . LYS B 1 118 ? 4.259 -0.682 -1.882 1 94.64 118 LYS B C 1
ATOM 3689 O O . LYS B 1 118 ? 4.334 0.53 -1.675 1 94.64 118 LYS B O 1
ATOM 3694 N N . SER B 1 119 ? 3.506 -1.472 -1.206 1 96.44 119 SER B N 1
ATOM 3695 C CA . SER B 1 119 ? 2.639 -0.976 -0.142 1 96.44 119 SER B CA 1
ATOM 3696 C C . SER B 1 119 ? 3.454 -0.455 1.037 1 96.44 119 SER B C 1
ATOM 3698 O O . SER B 1 119 ? 3.161 0.614 1.577 1 96.44 119 SER B O 1
ATOM 3700 N N . ILE B 1 120 ? 4.476 -1.194 1.413 1 97.13 120 ILE B N 1
ATOM 3701 C CA . ILE B 1 120 ? 5.337 -0.772 2.513 1 97.13 120 ILE B CA 1
ATOM 3702 C C . ILE B 1 120 ? 5.955 0.587 2.192 1 97.13 120 ILE B C 1
ATOM 3704 O O . ILE B 1 120 ? 5.96 1.488 3.034 1 97.13 120 ILE B O 1
ATOM 3708 N N . ASN B 1 121 ? 6.417 0.706 0.994 1 94.49 121 ASN B N 1
ATOM 3709 C CA . ASN B 1 121 ? 7.054 1.952 0.581 1 94.49 121 ASN B CA 1
ATOM 3710 C C . ASN B 1 121 ? 6.093 3.133 0.683 1 94.49 121 ASN B C 1
ATOM 3712 O O . ASN B 1 121 ? 6.476 4.212 1.139 1 94.49 121 ASN B O 1
ATOM 3716 N N . LEU B 1 122 ? 4.922 2.894 0.3 1 94.39 122 LEU B N 1
ATOM 3717 C CA . LEU B 1 122 ? 3.91 3.943 0.361 1 94.39 122 LEU B CA 1
ATOM 3718 C C . LEU B 1 122 ? 3.61 4.325 1.806 1 94.39 122 LEU B C 1
ATOM 3720 O O . LEU B 1 122 ? 3.552 5.511 2.14 1 94.39 122 LEU B O 1
ATOM 3724 N N . ILE B 1 123 ? 3.45 3.356 2.668 1 97.32 123 ILE B N 1
ATOM 3725 C CA . ILE B 1 123 ? 3.117 3.604 4.066 1 97.32 123 ILE B CA 1
ATOM 3726 C C . ILE B 1 123 ? 4.269 4.337 4.749 1 97.32 123 ILE B C 1
ATOM 3728 O O . ILE B 1 123 ? 4.048 5.282 5.511 1 97.32 123 ILE B O 1
ATOM 3732 N N . VAL B 1 124 ? 5.431 3.915 4.432 1 96.47 124 VAL B N 1
ATOM 3733 C CA . VAL B 1 124 ? 6.6 4.498 5.083 1 96.47 124 VAL B CA 1
ATOM 3734 C C . VAL B 1 124 ? 6.765 5.951 4.643 1 96.47 124 VAL B C 1
ATOM 3736 O O . VAL B 1 124 ? 7.123 6.813 5.449 1 96.47 124 VAL B O 1
ATOM 3739 N N . GLU B 1 125 ? 6.553 6.204 3.357 1 92.6 125 GLU B N 1
ATOM 3740 C CA . GLU B 1 125 ? 6.653 7.573 2.859 1 92.6 125 GLU B CA 1
ATOM 3741 C C . GLU B 1 125 ? 5.681 8.497 3.587 1 92.6 125 GLU B C 1
ATOM 3743 O O . GLU B 1 125 ? 6.047 9.607 3.979 1 92.6 125 GLU B O 1
ATOM 3748 N N . MET B 1 126 ? 4.498 8.003 3.815 1 94.13 126 MET B N 1
ATOM 3749 C CA . MET B 1 126 ? 3.488 8.79 4.517 1 94.13 126 MET B CA 1
ATOM 3750 C C . MET B 1 126 ? 3.834 8.927 5.995 1 94.13 126 MET B C 1
ATOM 3752 O O . MET B 1 126 ? 3.623 9.985 6.592 1 94.13 126 MET B O 1
ATOM 3756 N N . PHE B 1 127 ? 4.334 7.865 6.535 1 97.25 127 PHE B N 1
ATOM 3757 C CA . PHE B 1 127 ? 4.742 7.883 7.935 1 97.25 127 PHE B CA 1
ATOM 3758 C C . PHE B 1 127 ? 5.854 8.901 8.161 1 97.25 127 PHE B C 1
ATOM 3760 O O . PHE B 1 127 ? 5.837 9.637 9.15 1 97.25 127 PHE B O 1
ATOM 3767 N N . ARG B 1 128 ? 6.754 8.926 7.236 1 94.01 128 ARG B N 1
ATOM 3768 C CA . ARG B 1 128 ? 7.878 9.85 7.349 1 94.01 128 ARG B CA 1
ATOM 3769 C C . ARG B 1 128 ? 7.405 11.298 7.283 1 94.01 128 ARG B C 1
ATOM 3771 O O . ARG B 1 128 ? 7.978 12.174 7.935 1 94.01 128 ARG B O 1
ATOM 3778 N N . GLU B 1 129 ? 6.385 11.559 6.521 1 90.19 129 GLU B N 1
ATOM 3779 C CA . GLU B 1 129 ? 5.805 12.898 6.473 1 90.19 129 GLU B CA 1
ATOM 3780 C C . GLU B 1 129 ? 5.232 13.3 7.83 1 90.19 129 GLU B C 1
ATOM 3782 O O . GLU B 1 129 ? 5.466 14.414 8.302 1 90.19 129 GLU B O 1
ATOM 3787 N N . TRP B 1 130 ? 4.537 12.401 8.403 1 94.15 130 TRP B N 1
ATOM 3788 C CA . TRP B 1 130 ? 3.957 12.638 9.721 1 94.15 130 TRP B CA 1
ATOM 3789 C C . TRP B 1 130 ? 5.045 12.752 10.783 1 94.15 130 TRP B C 1
ATOM 3791 O O . TRP B 1 130 ? 5.061 13.707 11.564 1 94.15 130 TRP B O 1
ATOM 3801 N N . TYR B 1 131 ? 5.96 11.839 10.768 1 94.74 131 TYR B N 1
ATOM 3802 C CA . TYR B 1 131 ? 7.056 11.818 11.731 1 94.74 131 TYR B CA 1
ATOM 3803 C C . TYR B 1 131 ? 7.935 13.055 11.585 1 94.74 131 TYR B C 1
ATOM 3805 O O . TYR B 1 131 ? 8.523 13.524 12.562 1 94.74 131 TYR B O 1
ATOM 3813 N N . GLY B 1 132 ? 7.986 13.565 10.368 1 90.26 132 GLY B N 1
ATOM 3814 C CA . GLY B 1 132 ? 8.743 14.776 10.094 1 90.26 132 GLY B CA 1
ATOM 3815 C C . GLY B 1 132 ? 8.251 15.978 10.879 1 90.26 132 GLY B C 1
ATOM 3816 O O . GLY B 1 132 ? 9.008 16.919 11.123 1 90.26 132 GLY B O 1
ATOM 3817 N N . LEU B 1 133 ? 6.954 16.003 11.258 1 89.68 133 LEU B N 1
ATOM 3818 C CA . LEU B 1 133 ? 6.437 17.063 12.116 1 89.68 133 LEU B CA 1
ATOM 3819 C C . LEU B 1 133 ? 6.944 16.901 13.545 1 89.68 133 LEU B C 1
ATOM 3821 O O . LEU B 1 133 ? 7.072 17.884 14.278 1 89.68 133 LEU B O 1
ATOM 3825 N N . TYR B 1 134 ? 7.207 15.706 13.913 1 91.58 134 TYR B N 1
ATOM 3826 C CA . TYR B 1 134 ? 7.65 15.366 15.261 1 91.58 134 TYR B CA 1
ATOM 3827 C C . TYR B 1 134 ? 9.161 15.513 15.392 1 91.58 134 TYR B C 1
ATOM 3829 O O . TYR B 1 134 ? 9.649 16.185 16.303 1 91.58 134 TYR B O 1
ATOM 3837 N N . PHE B 1 135 ? 9.852 14.901 14.457 1 91.21 135 PHE B N 1
ATOM 3838 C CA . PHE B 1 135 ? 11.309 14.907 14.503 1 91.21 135 PHE B CA 1
ATOM 3839 C C . PHE B 1 135 ? 11.895 14.839 13.098 1 91.21 135 PHE B C 1
ATOM 3841 O O . PHE B 1 135 ? 12.357 13.783 12.663 1 91.21 135 PHE B O 1
ATOM 3848 N N . PRO B 1 136 ? 11.988 15.872 12.385 1 88.36 136 PRO B N 1
ATOM 3849 C CA . PRO B 1 136 ? 12.386 15.928 10.977 1 88.36 136 PRO B CA 1
ATOM 3850 C C . PRO B 1 136 ? 13.839 15.514 10.756 1 88.36 136 PRO B C 1
ATOM 3852 O O . PRO B 1 136 ? 14.172 14.952 9.71 1 88.36 136 PRO B O 1
ATOM 3855 N N . GLU B 1 137 ? 14.742 15.756 11.703 1 84.76 137 GLU B N 1
ATOM 3856 C CA . GLU B 1 137 ? 16.173 15.526 11.528 1 84.76 137 GLU B CA 1
ATOM 3857 C C . GLU B 1 137 ? 16.465 14.056 11.242 1 84.76 137 GLU B C 1
ATOM 3859 O O . GLU B 1 137 ? 17.256 13.737 10.351 1 84.76 137 GLU B O 1
ATOM 3864 N N . ILE B 1 138 ? 15.836 13.198 11.987 1 86.95 138 ILE B N 1
ATOM 3865 C CA . ILE B 1 138 ? 16.086 11.769 11.833 1 86.95 138 ILE B C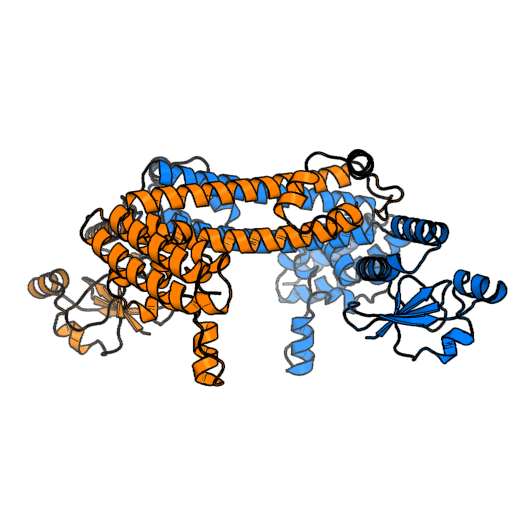A 1
ATOM 3866 C C . ILE B 1 138 ? 15.532 11.289 10.494 1 86.95 138 ILE B C 1
ATOM 3868 O O . ILE B 1 138 ? 16.146 10.457 9.823 1 86.95 138 ILE B O 1
ATOM 3872 N N . SER B 1 139 ? 14.388 11.79 10.161 1 83.98 139 SER B N 1
ATOM 3873 C CA . SER B 1 139 ? 13.752 11.413 8.903 1 83.98 139 SER B CA 1
ATOM 3874 C C . SER B 1 139 ? 14.606 11.821 7.707 1 83.98 139 SER B C 1
ATOM 3876 O O . SER B 1 139 ? 14.668 11.102 6.708 1 83.98 139 SER B O 1
ATOM 3878 N N . GLN B 1 140 ? 15.309 12.908 7.805 1 81.72 140 GLN B N 1
ATOM 3879 C CA . GLN B 1 140 ? 16.1 13.436 6.699 1 81.72 140 GLN B CA 1
ATOM 3880 C C . GLN B 1 140 ? 17.473 12.774 6.639 1 81.72 140 GLN B C 1
ATOM 3882 O O . GLN B 1 140 ? 18.042 12.608 5.557 1 81.72 140 GLN B O 1
ATOM 3887 N N . ASN B 1 141 ? 17.965 12.401 7.724 1 83.82 141 ASN B N 1
ATOM 3888 C CA . ASN B 1 141 ? 19.33 11.892 7.8 1 83.82 141 ASN B CA 1
ATOM 3889 C C . ASN B 1 141 ? 19.403 10.422 7.395 1 83.82 141 ASN B C 1
ATOM 3891 O O . ASN B 1 141 ? 20.46 9.938 6.988 1 83.82 141 ASN B O 1
ATOM 3895 N N . ILE B 1 142 ? 18.336 9.768 7.622 1 90.75 142 ILE B N 1
ATOM 3896 C CA . ILE B 1 142 ? 18.32 8.35 7.279 1 90.75 142 ILE B CA 1
ATOM 3897 C C . ILE B 1 142 ? 17.497 8.135 6.011 1 90.75 142 ILE B C 1
ATOM 3899 O O . ILE B 1 142 ? 16.265 8.187 6.046 1 90.75 142 ILE B O 1
ATOM 3903 N N . GLU B 1 143 ? 18.132 7.848 4.994 1 87.44 143 GLU B N 1
ATOM 3904 C CA . GLU B 1 143 ? 17.453 7.732 3.707 1 87.44 143 GLU B CA 1
ATOM 3905 C C . GLU B 1 143 ? 16.729 6.394 3.584 1 87.44 143 GLU B C 1
ATOM 3907 O O . GLU B 1 143 ? 15.601 6.336 3.09 1 87.44 143 GLU B O 1
ATOM 3912 N N . ASP B 1 144 ? 17.418 5.335 4.074 1 93.23 144 ASP B N 1
ATOM 3913 C CA . ASP B 1 144 ? 16.852 3.994 3.973 1 93.23 144 ASP B CA 1
ATOM 3914 C C . ASP B 1 144 ? 15.61 3.854 4.85 1 93.23 144 ASP B C 1
ATOM 3916 O O . ASP B 1 144 ? 15.661 4.117 6.054 1 93.23 144 ASP B O 1
ATOM 3920 N N . HIS B 1 145 ? 14.582 3.417 4.316 1 94.56 145 HIS B N 1
ATOM 3921 C CA . HIS B 1 145 ? 13.291 3.347 4.992 1 94.56 145 HIS B CA 1
ATOM 3922 C C . HIS B 1 145 ? 13.317 2.328 6.126 1 94.56 145 HIS B C 1
ATOM 3924 O O . HIS B 1 145 ? 12.833 2.604 7.226 1 94.56 145 HIS B O 1
ATOM 3930 N N . GLU B 1 146 ? 13.89 1.207 5.814 1 95.41 146 GLU B N 1
ATOM 3931 C CA . GLU B 1 146 ? 13.917 0.156 6.826 1 95.41 146 GLU B CA 1
ATOM 3932 C C . GLU B 1 146 ? 14.802 0.547 8.006 1 95.41 146 GLU B C 1
ATOM 3934 O O . GLU B 1 146 ? 14.425 0.353 9.163 1 95.41 146 GLU B O 1
ATOM 3939 N N . LYS B 1 147 ? 15.973 1.074 7.728 1 95.72 147 LYS B N 1
ATOM 3940 C CA . LYS B 1 147 ? 16.868 1.55 8.779 1 95.72 147 LYS B CA 1
ATOM 3941 C C . LYS B 1 147 ? 16.207 2.648 9.607 1 95.72 147 LYS B C 1
ATOM 3943 O O . LYS B 1 147 ? 16.362 2.69 10.83 1 95.72 147 LYS B O 1
ATOM 3948 N N . PHE B 1 148 ? 15.48 3.541 8.951 1 96.33 148 PHE B N 1
ATOM 3949 C CA . PHE B 1 148 ? 14.759 4.617 9.62 1 96.33 148 PHE B CA 1
ATOM 3950 C C . PHE B 1 148 ? 13.774 4.057 10.639 1 96.33 148 PHE B C 1
ATOM 3952 O O . PHE B 1 148 ? 13.796 4.446 11.809 1 96.33 148 PHE B O 1
ATOM 3959 N N . VAL B 1 149 ? 12.929 3.093 10.24 1 97.07 149 VAL B N 1
ATOM 3960 C CA . VAL B 1 149 ? 11.902 2.508 11.096 1 97.07 149 VAL B CA 1
ATOM 3961 C C . VAL B 1 149 ? 12.557 1.812 12.287 1 97.07 149 VAL B C 1
ATOM 3963 O O . VAL B 1 149 ? 12.113 1.969 13.426 1 97.07 149 VAL B O 1
ATOM 3966 N N . LYS B 1 150 ? 13.66 1.14 12.082 1 96.06 150 LYS B N 1
ATOM 3967 C CA . LYS B 1 150 ? 14.362 0.417 13.139 1 96.06 150 LYS B CA 1
ATOM 3968 C C . LYS B 1 150 ? 14.958 1.381 14.161 1 96.06 150 LYS B C 1
ATOM 3970 O O . LYS B 1 150 ? 14.974 1.092 15.36 1 96.06 150 LYS B O 1
ATOM 3975 N N . THR B 1 151 ? 15.389 2.503 13.681 1 95.24 151 THR B N 1
ATOM 3976 C CA . THR B 1 151 ? 16.067 3.48 14.525 1 95.24 151 THR B CA 1
ATOM 3977 C C . THR B 1 151 ? 15.079 4.156 15.472 1 95.24 151 THR B C 1
ATOM 3979 O O . THR B 1 151 ? 15.402 4.415 16.633 1 95.24 151 THR B O 1
ATOM 3982 N N . ILE B 1 152 ? 13.903 4.395 15.024 1 95.22 152 ILE B N 1
ATOM 3983 C CA . ILE B 1 152 ? 12.997 5.24 15.793 1 95.22 152 ILE B CA 1
ATOM 3984 C C . ILE B 1 152 ? 12.147 4.375 16.72 1 95.22 152 ILE B C 1
ATOM 3986 O O . ILE B 1 152 ? 11.478 4.889 17.62 1 95.22 152 ILE B O 1
ATOM 3990 N N . LEU B 1 153 ? 12.156 3.113 16.523 1 95.34 153 LEU B N 1
ATOM 3991 C CA . LEU B 1 153 ? 11.285 2.215 17.274 1 95.34 153 LEU B CA 1
ATOM 3992 C C . LEU B 1 153 ? 11.605 2.266 18.764 1 95.34 153 LEU B C 1
ATOM 3994 O O . LEU B 1 153 ? 12.748 2.037 19.165 1 95.34 153 LEU B O 1
ATOM 3998 N N . ASN B 1 154 ? 10.604 2.59 19.589 1 93.88 154 ASN B N 1
ATOM 3999 C CA . ASN B 1 154 ? 10.67 2.615 21.047 1 93.88 154 ASN B CA 1
ATOM 4000 C C . ASN B 1 154 ? 11.689 3.636 21.544 1 93.88 154 ASN B C 1
ATOM 4002 O O . ASN B 1 154 ? 12.345 3.419 22.565 1 93.88 154 ASN B O 1
ATOM 4006 N N . LYS B 1 155 ? 11.955 4.678 20.79 1 93.8 155 LYS B N 1
ATOM 4007 C CA . LYS B 1 155 ? 12.84 5.765 21.2 1 93.8 155 LYS B CA 1
ATOM 4008 C C . LYS B 1 155 ? 12.12 7.109 21.148 1 93.8 155 LYS B C 1
ATOM 4010 O O . LYS B 1 155 ? 11.532 7.465 20.125 1 93.8 155 LYS B O 1
ATOM 4015 N N . LYS B 1 156 ? 12.197 7.725 22.21 1 92.04 156 LYS B N 1
ATOM 4016 C CA . LYS B 1 156 ? 11.616 9.064 22.245 1 92.04 156 LYS B CA 1
ATOM 4017 C C . LYS B 1 156 ? 12.555 10.088 21.615 1 92.04 156 LYS B C 1
ATOM 4019 O O . LYS B 1 156 ? 13.725 9.793 21.363 1 92.04 156 LYS B O 1
ATOM 4024 N N . ARG B 1 157 ? 12.024 11.198 21.364 1 89.35 157 ARG B N 1
ATOM 4025 C CA . ARG B 1 157 ? 12.769 12.277 20.722 1 89.35 157 ARG B CA 1
ATOM 4026 C C . ARG B 1 157 ? 14.023 12.625 21.516 1 89.35 157 ARG B C 1
ATOM 4028 O O . ARG B 1 157 ? 15.094 12.827 20.939 1 89.35 157 ARG B O 1
ATOM 4035 N N . GLU B 1 158 ? 13.916 12.685 22.804 1 88.64 158 GLU B N 1
ATOM 4036 C CA . GLU B 1 158 ? 15.024 13.05 23.68 1 88.64 158 GLU B CA 1
ATOM 4037 C C . GLU B 1 158 ? 16.175 12.056 23.559 1 88.64 158 GLU B C 1
ATOM 4039 O O . GLU B 1 158 ? 17.344 12.446 23.573 1 88.64 158 GLU B O 1
ATOM 4044 N N . ASP B 1 159 ? 15.825 10.782 23.449 1 91.57 159 ASP B N 1
ATOM 4045 C CA . ASP B 1 159 ? 16.831 9.733 23.306 1 91.57 159 ASP B CA 1
ATOM 4046 C C . ASP B 1 159 ? 17.568 9.857 21.974 1 91.57 159 ASP B C 1
ATOM 4048 O O . ASP B 1 159 ? 18.788 9.692 21.917 1 91.57 159 ASP B O 1
ATOM 4052 N N . LEU B 1 160 ? 16.843 10.186 20.973 1 91.05 160 LEU B N 1
ATOM 4053 C CA . LEU B 1 160 ? 17.415 10.285 19.635 1 91.05 160 LEU B CA 1
ATOM 4054 C C . LEU B 1 160 ? 18.288 11.529 19.507 1 91.05 160 LEU B C 1
ATOM 4056 O O . LEU B 1 160 ? 19.284 11.521 18.78 1 91.05 160 LEU B O 1
ATOM 4060 N N . ILE B 1 161 ? 17.897 12.614 20.214 1 88.76 161 ILE B N 1
ATOM 4061 C CA . ILE B 1 161 ? 18.678 13.846 20.222 1 88.76 161 ILE B CA 1
ATOM 4062 C C . ILE B 1 161 ? 20.058 13.578 20.819 1 88.76 161 ILE B C 1
ATOM 4064 O O . ILE B 1 161 ? 21.072 14.025 20.278 1 88.76 161 ILE B O 1
ATOM 4068 N N . LYS B 1 162 ? 20.084 12.774 21.843 1 90.24 162 LYS B N 1
ATOM 4069 C CA . LYS B 1 162 ? 21.342 12.414 22.491 1 90.24 162 LYS B CA 1
ATOM 4070 C C . LYS B 1 162 ? 22.173 11.493 21.603 1 90.24 162 LYS B C 1
ATOM 4072 O O . LYS B 1 162 ? 23.38 11.693 21.45 1 90.24 162 LYS B O 1
ATOM 4077 N N . GLU B 1 163 ? 21.526 10.522 21.011 1 89.95 163 GLU B N 1
ATOM 4078 C CA . GLU B 1 163 ? 22.204 9.511 20.205 1 89.95 163 GLU B CA 1
ATOM 4079 C C . GLU B 1 163 ? 22.816 10.125 18.949 1 89.95 163 GLU B C 1
ATOM 4081 O O . GLU B 1 163 ? 23.909 9.737 18.531 1 89.95 163 GLU B O 1
ATOM 4086 N N . TYR B 1 164 ? 22.134 11.109 18.367 1 88.44 164 TYR B N 1
ATOM 4087 C CA . TYR B 1 164 ? 22.583 11.663 17.095 1 88.44 164 TYR B CA 1
ATOM 4088 C C . TYR B 1 164 ? 23.181 13.052 17.285 1 88.44 164 TYR B C 1
ATOM 4090 O O . TYR B 1 164 ? 23.457 13.755 16.31 1 88.44 164 TYR B O 1
ATOM 4098 N N . ASN B 1 165 ? 23.321 13.572 18.559 1 86.06 165 ASN B N 1
ATOM 4099 C CA . ASN B 1 165 ? 23.947 14.84 18.918 1 86.06 165 ASN B CA 1
ATOM 4100 C C . ASN B 1 165 ? 23.301 16.012 18.184 1 86.06 165 ASN B C 1
ATOM 4102 O O . ASN B 1 165 ? 23.993 16.81 17.55 1 86.06 165 ASN B O 1
ATOM 4106 N N . ILE B 1 166 ? 21.961 16.014 18.31 1 81.34 166 ILE B N 1
ATOM 4107 C CA . ILE B 1 166 ? 21.206 17.095 17.687 1 81.34 166 ILE B CA 1
ATOM 4108 C C . ILE B 1 166 ? 21.05 18.251 18.672 1 81.34 166 ILE B C 1
ATOM 4110 O O . ILE B 1 166 ? 20.575 18.059 19.794 1 81.34 166 ILE B O 1
ATOM 4114 N N . LYS B 1 167 ? 21.493 19.379 18.4 1 75.45 167 LYS B N 1
ATOM 4115 C CA . LYS B 1 167 ? 21.492 20.528 19.301 1 75.45 167 LYS B CA 1
ATOM 4116 C C . LYS B 1 167 ? 20.1 21.143 19.406 1 75.45 167 LYS B C 1
ATOM 4118 O O . LYS B 1 167 ? 19.588 21.349 20.508 1 75.45 167 LYS B O 1
ATOM 4123 N N . ILE B 1 168 ? 19.469 21.453 18.213 1 76.47 168 ILE B N 1
ATOM 4124 C CA . ILE B 1 168 ? 18.147 22.07 18.181 1 76.47 168 ILE B CA 1
ATOM 4125 C C . ILE B 1 168 ? 17.27 21.357 17.154 1 76.47 168 ILE B C 1
ATOM 4127 O O . ILE B 1 168 ? 17.713 21.08 16.036 1 76.47 168 ILE B O 1
ATOM 4131 N N . THR B 1 169 ? 16.088 20.948 17.602 1 79.6 169 THR B N 1
ATOM 4132 C CA . THR B 1 169 ? 15.176 20.238 16.712 1 79.6 169 THR B CA 1
ATOM 4133 C C . THR B 1 169 ? 14.119 21.185 16.153 1 79.6 169 THR B C 1
ATOM 4135 O O . THR B 1 169 ? 13.746 22.163 16.804 1 79.6 169 THR B O 1
ATOM 4138 N N . MET B 1 170 ? 13.706 20.95 14.988 1 76.92 170 MET B N 1
ATOM 4139 C CA . MET B 1 170 ? 12.62 21.679 14.34 1 76.92 170 MET B CA 1
ATOM 4140 C C . MET B 1 170 ? 11.282 20.988 14.58 1 76.92 170 MET B C 1
ATOM 4142 O O . MET B 1 170 ? 10.246 21.443 14.091 1 76.92 170 MET B O 1
ATOM 4146 N N . GLY B 1 171 ? 11.314 19.92 15.359 1 82.89 171 GLY B N 1
ATOM 4147 C CA . GLY B 1 171 ? 10.098 19.167 15.622 1 82.89 171 GLY B CA 1
ATOM 4148 C C . GLY B 1 171 ? 9.093 19.93 16.463 1 82.89 171 GLY B C 1
ATOM 4149 O O . GLY B 1 171 ? 9.473 20.737 17.313 1 82.89 171 GLY B O 1
ATOM 4150 N N . GLY B 1 172 ? 7.862 19.676 16.174 1 86.65 172 GLY B N 1
ATOM 4151 C CA . GLY B 1 172 ? 6.801 20.394 16.861 1 86.65 172 GLY B CA 1
ATOM 4152 C C . GLY B 1 172 ? 6.812 20.182 18.364 1 86.65 172 GLY B C 1
ATOM 4153 O O . GLY B 1 172 ? 7.066 19.073 18.837 1 86.65 172 GLY B O 1
ATOM 4154 N N . LYS B 1 173 ? 6.455 21.194 19.153 1 84.79 173 LYS B N 1
ATOM 4155 C CA . LYS B 1 173 ? 6.443 21.142 20.612 1 84.79 173 LYS B CA 1
ATOM 4156 C C . LYS B 1 173 ? 5.08 20.698 21.135 1 84.79 173 LYS B C 1
ATOM 4158 O O . LYS B 1 173 ? 4.949 20.324 22.303 1 84.79 173 LYS B O 1
ATOM 4163 N N . ILE B 1 174 ? 4.133 20.62 20.29 1 87.3 174 ILE B N 1
ATOM 4164 C CA . ILE B 1 174 ? 2.751 20.381 20.692 1 87.3 174 ILE B CA 1
ATOM 4165 C C . ILE B 1 174 ? 2.53 18.888 20.921 1 87.3 174 ILE B C 1
ATOM 4167 O O . ILE B 1 174 ? 1.474 18.477 21.409 1 87.3 174 ILE B O 1
ATOM 4171 N N . PHE B 1 175 ? 3.515 18.091 20.613 1 89.67 175 PHE B N 1
ATOM 4172 C CA . PHE B 1 175 ? 3.354 16.645 20.697 1 89.67 175 PHE B CA 1
ATOM 4173 C C . PHE B 1 175 ? 3.349 16.184 22.15 1 89.67 175 PHE B C 1
ATOM 4175 O O . PHE B 1 175 ? 4.19 16.61 22.944 1 89.67 175 PHE B O 1
ATOM 4182 N N . ASP B 1 176 ? 2.398 15.389 22.469 1 90.61 176 ASP B N 1
ATOM 4183 C CA . ASP B 1 176 ? 2.304 14.823 23.812 1 90.61 176 ASP B CA 1
ATOM 4184 C C . ASP B 1 176 ? 2.506 13.309 23.785 1 90.61 176 ASP B C 1
ATOM 4186 O O . ASP B 1 176 ? 3.005 12.762 22.799 1 90.61 176 ASP B O 1
ATOM 4190 N N . GLU B 1 177 ? 2.186 12.703 24.86 1 92.3 177 GLU B N 1
ATOM 4191 C CA . GLU B 1 177 ? 2.429 11.27 25 1 92.3 177 GLU B CA 1
ATOM 4192 C C . GLU B 1 177 ? 1.56 10.466 24.038 1 92.3 177 GLU B C 1
ATOM 4194 O O . GLU B 1 177 ? 1.993 9.439 23.513 1 92.3 177 GLU B O 1
ATOM 4199 N N . ALA B 1 178 ? 0.369 10.937 23.868 1 92.83 178 ALA B N 1
ATOM 4200 C CA . ALA B 1 178 ? -0.547 10.251 22.96 1 92.83 178 ALA B CA 1
ATOM 4201 C C . ALA B 1 178 ? -0.03 10.293 21.524 1 92.83 178 ALA B C 1
ATOM 4203 O O . ALA B 1 178 ? -0.157 9.315 20.783 1 92.83 178 ALA B O 1
ATOM 4204 N N . ASP B 1 179 ? 0.595 11.387 21.165 1 94.4 179 ASP B N 1
ATOM 4205 C CA . ASP B 1 179 ? 1.163 11.554 19.831 1 94.4 179 ASP B CA 1
ATOM 4206 C C . ASP B 1 179 ? 2.352 10.619 19.62 1 94.4 179 ASP B C 1
ATOM 4208 O O . ASP B 1 179 ? 2.464 9.975 18.574 1 94.4 179 ASP B O 1
ATOM 4212 N N . TYR B 1 180 ? 3.127 10.582 20.663 1 94.13 180 TYR B N 1
ATOM 4213 C CA . TYR B 1 180 ? 4.268 9.676 20.581 1 94.13 180 TYR B CA 1
ATOM 4214 C C . TYR B 1 180 ? 3.807 8.229 20.461 1 94.13 180 TYR B C 1
ATOM 4216 O O . TYR B 1 180 ? 4.359 7.459 19.672 1 94.13 180 TYR B O 1
ATOM 4224 N N . ASN B 1 181 ? 2.834 7.901 21.216 1 95.98 181 ASN B N 1
ATOM 4225 C CA . ASN B 1 181 ? 2.363 6.52 21.245 1 95.98 181 ASN B CA 1
ATOM 4226 C C . ASN B 1 181 ? 1.837 6.078 19.882 1 95.98 181 ASN B C 1
ATOM 4228 O O . ASN B 1 181 ? 2.097 4.955 19.447 1 95.98 181 ASN B O 1
ATOM 4232 N N . ILE B 1 182 ? 1.09 6.912 19.247 1 96.82 182 ILE B N 1
ATOM 4233 C CA . ILE B 1 182 ? 0.534 6.546 17.948 1 96.82 182 ILE B CA 1
ATOM 4234 C C . ILE B 1 182 ? 1.659 6.411 16.925 1 96.82 182 ILE B C 1
ATOM 4236 O O . ILE B 1 182 ? 1.633 5.513 16.08 1 96.82 182 ILE B O 1
ATOM 4240 N N . LEU B 1 183 ? 2.67 7.303 16.976 1 96.79 183 LEU B N 1
ATOM 4241 C CA . LEU B 1 183 ? 3.809 7.234 16.067 1 96.79 183 LEU B CA 1
ATOM 4242 C C . LEU B 1 183 ? 4.607 5.954 16.291 1 96.79 183 LEU B C 1
ATOM 4244 O O . LEU B 1 183 ? 5.01 5.293 15.332 1 96.79 183 LEU B O 1
ATOM 4248 N N . ASN B 1 184 ? 4.792 5.672 17.542 1 97.15 184 ASN B N 1
ATOM 4249 C CA . ASN B 1 184 ? 5.506 4.443 17.874 1 97.15 184 ASN B CA 1
ATOM 4250 C C . ASN B 1 184 ? 4.727 3.206 17.437 1 97.15 184 ASN B C 1
ATOM 4252 O O . ASN B 1 184 ? 5.318 2.217 17 1 97.15 184 ASN B O 1
ATOM 4256 N N . ASN B 1 185 ? 3.46 3.257 17.635 1 97.59 185 ASN B N 1
ATOM 4257 C CA . ASN B 1 185 ? 2.603 2.162 17.193 1 97.59 185 ASN B CA 1
ATOM 4258 C C . ASN B 1 185 ? 2.719 1.931 15.689 1 97.59 185 ASN B C 1
ATOM 4260 O O . ASN B 1 185 ? 2.838 0.79 15.239 1 97.59 185 ASN B O 1
ATOM 4264 N N . ILE B 1 186 ? 2.717 2.985 14.923 1 98.19 186 ILE B N 1
ATOM 4265 C CA . ILE B 1 186 ? 2.876 2.901 13.475 1 98.19 186 ILE B CA 1
ATOM 4266 C C . ILE B 1 186 ? 4.237 2.295 13.14 1 98.19 186 ILE B C 1
ATOM 4268 O O . ILE B 1 186 ? 4.332 1.387 12.311 1 98.19 186 ILE B O 1
ATOM 4272 N N . GLY B 1 187 ? 5.28 2.831 13.815 1 97.79 187 GLY B N 1
ATOM 4273 C CA . GLY B 1 187 ? 6.617 2.297 13.613 1 97.79 187 GLY B CA 1
ATOM 4274 C C . GLY B 1 187 ? 6.707 0.804 13.866 1 97.79 187 GLY B C 1
ATOM 4275 O O . GLY B 1 187 ? 7.361 0.08 13.113 1 97.79 187 GLY B O 1
ATOM 4276 N N . SER B 1 188 ? 6.03 0.377 14.88 1 97.89 188 SER B N 1
ATOM 4277 C CA . SER B 1 188 ? 6.035 -1.038 15.237 1 97.89 188 SER B CA 1
ATOM 4278 C C . SER B 1 188 ? 5.377 -1.884 14.152 1 97.89 188 SER B C 1
ATOM 4280 O O . SER B 1 188 ? 5.875 -2.958 13.808 1 97.89 188 SER B O 1
ATOM 4282 N N . HIS B 1 189 ? 4.305 -1.431 13.656 1 98.02 189 HIS B N 1
ATOM 4283 C CA . HIS B 1 189 ? 3.613 -2.162 12.6 1 98.02 189 HIS B CA 1
ATOM 4284 C C . HIS B 1 189 ? 4.44 -2.195 11.319 1 98.02 189 HIS B C 1
ATOM 4286 O O . HIS B 1 189 ? 4.438 -3.196 10.6 1 98.02 189 HIS B O 1
ATOM 4292 N N . LEU B 1 190 ? 5.127 -1.076 11.033 1 97.8 190 LEU B N 1
ATOM 4293 C CA . LEU B 1 190 ? 6.007 -1.032 9.871 1 97.8 190 LEU B CA 1
ATOM 4294 C C . LEU B 1 190 ? 7.156 -2.024 10.02 1 97.8 190 LEU B C 1
ATOM 4296 O O . LEU B 1 190 ? 7.506 -2.723 9.066 1 97.8 190 LEU B O 1
ATOM 4300 N N . TYR B 1 191 ? 7.673 -2.078 11.219 1 97.75 191 TYR B N 1
ATOM 4301 C CA . TYR B 1 191 ? 8.718 -3.057 11.495 1 97.75 191 TYR B CA 1
ATOM 4302 C C . TYR B 1 191 ? 8.218 -4.474 11.243 1 97.75 191 TYR B C 1
ATOM 4304 O O . TYR B 1 191 ? 8.937 -5.302 10.678 1 97.75 191 TYR B O 1
ATOM 4312 N N . ASN B 1 192 ? 7.031 -4.732 11.65 1 97.62 192 ASN B N 1
ATOM 4313 C CA . ASN B 1 192 ? 6.421 -6.042 11.447 1 97.62 192 ASN B CA 1
ATOM 4314 C C . ASN B 1 192 ? 6.252 -6.358 9.964 1 97.62 192 ASN B C 1
ATOM 4316 O O . ASN B 1 192 ? 6.392 -7.511 9.55 1 97.62 192 ASN B O 1
ATOM 4320 N N . LEU B 1 193 ? 5.954 -5.38 9.215 1 98.04 193 LEU B N 1
ATOM 4321 C CA . LEU B 1 193 ? 5.803 -5.591 7.779 1 98.04 193 LEU B CA 1
ATOM 4322 C C . LEU B 1 193 ? 7.14 -5.952 7.14 1 98.04 193 LEU B C 1
ATOM 4324 O O . LEU B 1 193 ? 7.192 -6.778 6.225 1 98.04 193 LEU B O 1
ATOM 4328 N N . TYR B 1 194 ? 8.205 -5.331 7.623 1 97.58 194 TYR B N 1
ATOM 4329 C CA . TYR B 1 194 ? 9.53 -5.697 7.135 1 97.58 194 TYR B CA 1
ATOM 4330 C C . TYR B 1 194 ? 9.877 -7.13 7.522 1 97.58 194 TYR B C 1
ATOM 4332 O O . TYR B 1 194 ? 10.523 -7.847 6.755 1 97.58 194 TYR B O 1
ATOM 4340 N N . THR B 1 195 ? 9.442 -7.527 8.66 1 97.71 195 THR B N 1
ATOM 4341 C CA . THR B 1 195 ? 9.639 -8.907 9.09 1 97.71 195 THR B CA 1
ATOM 4342 C C . THR B 1 195 ? 8.862 -9.869 8.195 1 97.71 195 THR B C 1
ATOM 4344 O O . THR B 1 195 ? 9.373 -10.925 7.818 1 97.71 195 THR B O 1
ATOM 4347 N N . LEU B 1 196 ? 7.685 -9.496 7.892 1 98.08 196 LEU B N 1
ATOM 4348 C CA . LEU B 1 196 ? 6.876 -10.308 6.99 1 98.08 196 LEU B CA 1
ATOM 4349 C C . LEU B 1 196 ? 7.555 -10.454 5.633 1 98.08 196 LEU B C 1
ATOM 4351 O O . LEU B 1 196 ? 7.568 -11.542 5.054 1 98.08 196 LEU B O 1
ATOM 4355 N N . ARG B 1 197 ? 8.047 -9.313 5.137 1 97.84 197 ARG B N 1
ATOM 4356 C CA . ARG B 1 197 ? 8.768 -9.332 3.868 1 97.84 197 ARG B CA 1
ATOM 4357 C C . ARG B 1 197 ? 9.893 -10.361 3.893 1 97.84 197 ARG B C 1
ATOM 4359 O O . ARG B 1 197 ? 10.051 -11.138 2.95 1 97.84 197 ARG B O 1
ATOM 4366 N N . LYS B 1 198 ? 10.63 -10.362 4.955 1 97.65 198 LYS B N 1
ATOM 4367 C CA . LYS B 1 198 ? 11.735 -11.306 5.102 1 97.65 198 LYS B CA 1
ATOM 4368 C C . LYS B 1 198 ? 11.227 -12.744 5.15 1 97.65 198 LYS B C 1
ATOM 4370 O O . LYS B 1 198 ? 11.83 -13.641 4.557 1 97.65 198 LYS B O 1
ATOM 4375 N N . ASN B 1 199 ? 10.171 -12.96 5.822 1 98 199 ASN B N 1
ATOM 4376 C CA . ASN B 1 199 ? 9.59 -14.295 5.918 1 98 199 ASN B CA 1
ATOM 4377 C C . ASN B 1 199 ? 9.147 -14.813 4.553 1 98 199 ASN B C 1
ATOM 4379 O O . ASN B 1 199 ? 9.308 -15.997 4.252 1 98 199 ASN B O 1
ATOM 4383 N N . ILE B 1 200 ? 8.601 -13.924 3.772 1 98.08 200 ILE B N 1
ATOM 4384 C CA . ILE B 1 200 ? 8.142 -14.315 2.443 1 98.08 200 ILE B CA 1
ATOM 4385 C C . ILE B 1 200 ? 9.343 -14.623 1.552 1 98.08 200 ILE B C 1
ATOM 4387 O O . ILE B 1 200 ? 9.322 -15.587 0.783 1 98.08 200 ILE B O 1
ATOM 4391 N N . GLU B 1 201 ? 10.35 -13.84 1.689 1 97.37 201 GLU B N 1
ATOM 4392 C CA . GLU B 1 201 ? 11.579 -14.096 0.943 1 97.37 201 GLU B CA 1
ATOM 4393 C C . GLU B 1 201 ? 12.168 -15.458 1.299 1 97.37 201 GLU B C 1
ATOM 4395 O O . GLU B 1 201 ? 12.595 -16.205 0.416 1 97.37 201 GLU B O 1
ATOM 4400 N N . ASP B 1 202 ? 12.189 -15.734 2.575 1 97.81 202 ASP B N 1
ATOM 4401 C CA . ASP B 1 202 ? 12.693 -17.024 3.037 1 97.81 202 ASP B CA 1
ATOM 4402 C C . ASP B 1 202 ? 11.85 -18.172 2.487 1 97.81 202 ASP B C 1
ATOM 4404 O O . ASP B 1 202 ? 12.384 -19.22 2.118 1 97.81 202 ASP B O 1
ATOM 4408 N N . TYR B 1 203 ? 10.6 -17.983 2.491 1 97.56 203 TYR B N 1
ATOM 4409 C CA . TYR B 1 203 ? 9.681 -18.978 1.951 1 97.56 203 TYR B CA 1
ATOM 4410 C C . TYR B 1 203 ? 9.963 -19.237 0.476 1 97.56 203 TYR B C 1
ATOM 4412 O O . TYR B 1 203 ? 10.039 -20.39 0.045 1 97.56 203 TYR B O 1
ATOM 4420 N N . ILE B 1 204 ? 10.156 -18.168 -0.267 1 97.41 204 ILE B N 1
ATOM 4421 C CA . ILE B 1 204 ? 10.436 -18.275 -1.695 1 97.41 204 ILE B CA 1
ATOM 4422 C C . ILE B 1 204 ? 11.769 -18.988 -1.907 1 97.41 204 ILE B C 1
ATOM 4424 O O . ILE B 1 204 ? 11.89 -19.841 -2.79 1 97.41 204 ILE B O 1
ATOM 4428 N N . GLU B 1 205 ? 12.698 -18.624 -1.147 1 97.55 205 GLU B N 1
ATOM 4429 C CA . GLU B 1 205 ? 14.013 -19.249 -1.253 1 97.55 205 GLU B CA 1
ATOM 4430 C C . GLU B 1 205 ? 13.927 -20.756 -1.026 1 97.55 205 GLU B C 1
ATOM 4432 O O . GLU B 1 205 ? 14.51 -21.537 -1.781 1 97.55 205 GLU B O 1
ATOM 4437 N N . LYS B 1 206 ? 13.242 -21.129 -0.03 1 96.7 206 LYS B N 1
ATOM 4438 C CA . LYS B 1 206 ? 13.073 -22.549 0.265 1 96.7 206 LYS B CA 1
ATOM 4439 C C . LYS B 1 206 ? 12.359 -23.267 -0.876 1 96.7 206 LYS B C 1
ATOM 4441 O O . LYS B 1 206 ? 12.777 -24.349 -1.295 1 96.7 206 LYS B O 1
ATOM 4446 N N . LEU B 1 207 ? 11.321 -22.666 -1.346 1 95.92 207 LEU B N 1
ATOM 4447 C CA . LEU B 1 207 ? 10.539 -23.233 -2.439 1 95.92 207 LEU B CA 1
ATOM 4448 C C . LEU B 1 207 ? 11.393 -23.397 -3.692 1 95.92 207 LEU B C 1
ATOM 4450 O O . LEU B 1 207 ? 11.343 -24.438 -4.351 1 95.92 207 LEU B O 1
ATOM 4454 N N . MET B 1 208 ? 12.205 -22.428 -3.987 1 97.33 208 MET B N 1
ATOM 4455 C CA . MET B 1 208 ? 13.038 -22.434 -5.187 1 97.33 208 MET B CA 1
ATOM 4456 C C . MET B 1 208 ? 14.145 -23.477 -5.075 1 97.33 208 MET B C 1
ATOM 4458 O O . MET B 1 208 ? 14.447 -24.174 -6.046 1 97.33 208 MET B O 1
ATOM 4462 N N . LYS B 1 209 ? 14.745 -23.603 -3.953 1 96.54 209 LYS B N 1
ATOM 4463 C CA . LYS B 1 209 ? 15.822 -24.568 -3.753 1 96.54 209 LYS B CA 1
ATOM 4464 C C . LYS B 1 209 ? 15.311 -25.999 -3.889 1 96.54 209 LYS B C 1
ATOM 4466 O O . LYS B 1 209 ? 16.043 -26.886 -4.335 1 96.54 209 LYS B O 1
ATOM 4471 N N . GLU B 1 210 ? 14.098 -26.171 -3.539 1 94.9 210 GLU B N 1
ATOM 4472 C CA . GLU B 1 210 ? 13.496 -27.498 -3.623 1 94.9 210 GLU B CA 1
ATOM 4473 C C . GLU B 1 210 ? 12.998 -27.789 -5.036 1 94.9 210 GLU B C 1
ATOM 4475 O O . GLU B 1 210 ? 13.221 -28.88 -5.565 1 94.9 210 GLU B O 1
ATOM 4480 N N . TYR B 1 211 ? 12.38 -26.834 -5.657 1 95.03 211 TYR B N 1
ATOM 4481 C CA . TYR B 1 211 ? 11.674 -27.029 -6.919 1 95.03 211 TYR B CA 1
ATOM 4482 C C . TYR B 1 211 ? 12.609 -26.826 -8.104 1 95.03 211 TYR B C 1
ATOM 4484 O O . TYR B 1 211 ? 12.516 -27.539 -9.106 1 95.03 211 TYR B O 1
ATOM 4492 N N . ALA B 1 212 ? 13.49 -25.822 -7.99 1 97.39 212 ALA B N 1
ATOM 4493 C CA . ALA B 1 212 ? 14.403 -25.467 -9.073 1 97.39 212 ALA B CA 1
ATOM 4494 C C . ALA B 1 212 ? 15.792 -25.136 -8.534 1 97.39 212 ALA B C 1
ATOM 4496 O O . ALA B 1 212 ? 16.245 -23.993 -8.629 1 97.39 212 ALA B O 1
ATOM 4497 N N . PRO B 1 213 ? 16.481 -26.141 -8.082 1 97.86 213 PRO B N 1
ATOM 4498 C CA . PRO B 1 213 ? 17.773 -25.922 -7.427 1 97.86 213 PRO B CA 1
ATOM 4499 C C . PRO B 1 213 ? 18.813 -25.309 -8.362 1 97.86 213 PRO B C 1
ATOM 4501 O O . PRO B 1 213 ? 19.581 -24.437 -7.949 1 97.86 213 PRO B O 1
ATOM 4504 N N . ASN B 1 214 ? 18.911 -25.778 -9.621 1 98.19 214 ASN B N 1
ATOM 4505 C CA . ASN B 1 214 ? 19.884 -25.233 -10.562 1 98.19 214 ASN B CA 1
ATOM 4506 C C . ASN B 1 214 ? 19.647 -23.747 -10.816 1 98.19 214 ASN B C 1
ATOM 4508 O O . ASN B 1 214 ? 20.572 -22.939 -10.712 1 98.19 214 ASN B O 1
ATOM 4512 N N . LEU B 1 215 ? 18.435 -23.441 -11.076 1 97.93 215 LEU B N 1
ATOM 4513 C CA . LEU B 1 215 ? 18.065 -22.054 -11.338 1 97.93 215 LEU B CA 1
ATOM 4514 C C . LEU B 1 215 ? 18.342 -21.178 -10.122 1 97.93 215 LEU B C 1
ATOM 4516 O O . LEU B 1 215 ? 18.817 -20.048 -10.26 1 97.93 215 LEU B O 1
ATOM 4520 N N . SER B 1 216 ? 18.033 -21.66 -8.945 1 97.43 216 SER B N 1
ATOM 4521 C CA . SER B 1 216 ? 18.215 -20.928 -7.695 1 97.43 216 SER B CA 1
ATOM 4522 C C . SER B 1 216 ? 19.682 -20.577 -7.469 1 97.43 216 SER B C 1
ATOM 4524 O O . SER B 1 216 ? 19.996 -19.497 -6.964 1 97.43 216 SER B O 1
ATOM 4526 N N . GLU B 1 217 ? 20.507 -21.461 -7.841 1 96.94 217 GLU B N 1
ATOM 4527 C CA . GLU B 1 217 ? 21.933 -21.255 -7.606 1 96.94 217 GLU B CA 1
ATOM 4528 C C . GLU B 1 217 ? 22.537 -20.326 -8.655 1 96.94 217 GLU B C 1
ATOM 4530 O O . GLU B 1 217 ? 23.449 -19.553 -8.357 1 96.94 217 GLU B O 1
ATOM 4535 N N . ILE B 1 218 ? 22.048 -20.391 -9.812 1 97.23 218 ILE B N 1
ATOM 4536 C CA . ILE B 1 218 ? 22.64 -19.648 -10.92 1 97.23 218 ILE B CA 1
ATOM 4537 C C . ILE B 1 218 ? 22.075 -18.23 -10.95 1 97.23 218 ILE B C 1
ATOM 4539 O O . ILE B 1 218 ? 22.827 -17.258 -11.062 1 97.23 218 ILE B O 1
ATOM 4543 N N . ALA B 1 219 ? 20.803 -17.96 -10.916 1 96.34 219 ALA B N 1
ATOM 4544 C CA . ALA B 1 219 ? 20.152 -16.654 -10.984 1 96.34 219 ALA B CA 1
ATOM 4545 C C . ALA B 1 219 ? 19.921 -16.084 -9.588 1 96.34 219 ALA B C 1
ATOM 4547 O O . ALA B 1 219 ? 19.677 -14.885 -9.433 1 96.34 219 ALA B O 1
ATOM 4548 N N . THR B 1 220 ? 20.006 -16.822 -8.477 1 95.66 220 THR B N 1
ATOM 4549 C CA . THR B 1 220 ? 19.52 -16.57 -7.125 1 95.66 220 THR B CA 1
ATOM 4550 C C . THR B 1 220 ? 18.037 -16.911 -7.011 1 95.66 220 THR B C 1
ATOM 4552 O O . THR B 1 220 ? 17.315 -16.905 -8.01 1 95.66 220 THR B O 1
ATOM 4555 N N . PRO B 1 221 ? 17.584 -17.211 -5.875 1 96.5 221 PRO B N 1
ATOM 4556 C CA . PRO B 1 221 ? 16.194 -17.633 -5.687 1 96.5 221 PRO B CA 1
ATOM 4557 C C . PRO B 1 221 ? 15.191 -16.554 -6.088 1 96.5 221 PRO B C 1
ATOM 4559 O O . PRO B 1 221 ? 14.203 -16.846 -6.767 1 96.5 221 PRO B O 1
ATOM 4562 N N . ASN B 1 222 ? 15.428 -15.342 -5.74 1 95.62 222 ASN B N 1
ATOM 4563 C CA . ASN B 1 222 ? 14.501 -14.252 -6.026 1 95.62 222 ASN B CA 1
ATOM 4564 C C . ASN B 1 222 ? 14.416 -13.968 -7.523 1 95.62 222 ASN B C 1
ATOM 4566 O O . ASN B 1 222 ? 13.321 -13.831 -8.072 1 95.62 222 ASN B O 1
ATOM 4570 N N . ILE B 1 223 ? 15.513 -13.915 -8.188 1 96.69 223 ILE B N 1
ATOM 4571 C CA . ILE B 1 223 ? 15.545 -13.642 -9.621 1 96.69 223 ILE B CA 1
ATOM 4572 C C . ILE B 1 223 ? 14.942 -14.819 -10.384 1 96.69 223 ILE B C 1
ATOM 4574 O O . ILE B 1 223 ? 14.169 -14.626 -11.325 1 96.69 223 ILE B O 1
ATOM 4578 N N . GLY B 1 224 ? 15.318 -16.02 -9.951 1 97.43 224 GLY B N 1
ATOM 4579 C CA . GLY B 1 224 ? 14.758 -17.21 -10.572 1 97.43 224 GLY B CA 1
ATOM 4580 C C . GLY B 1 224 ? 13.245 -17.272 -10.485 1 97.43 224 GLY B C 1
ATOM 4581 O O . GLY B 1 224 ? 12.573 -17.577 -11.473 1 97.43 224 GLY B O 1
ATOM 4582 N N . ALA B 1 225 ? 12.759 -16.971 -9.314 1 97.34 225 ALA B N 1
ATOM 4583 C CA . ALA B 1 225 ? 11.313 -16.966 -9.11 1 97.34 225 ALA B CA 1
ATOM 4584 C C . ALA B 1 225 ? 10.636 -15.935 -10.008 1 97.34 225 ALA B C 1
ATOM 4586 O O . ALA B 1 225 ? 9.573 -16.199 -10.575 1 97.34 225 ALA B O 1
ATOM 4587 N N . ARG B 1 226 ? 11.235 -14.83 -10.14 1 96.52 226 ARG B N 1
ATOM 4588 C CA . ARG B 1 226 ? 10.689 -13.773 -10.985 1 96.52 226 ARG B CA 1
ATOM 4589 C C . ARG B 1 226 ? 10.677 -14.194 -12.451 1 96.52 226 ARG B C 1
ATOM 4591 O O . ARG B 1 226 ? 9.738 -13.879 -13.185 1 96.52 226 ARG B O 1
ATOM 4598 N N . LEU B 1 227 ? 11.704 -14.853 -12.82 1 97.03 227 LEU B N 1
ATOM 4599 C CA . LEU B 1 227 ? 11.773 -15.344 -14.192 1 97.03 227 LEU B CA 1
ATOM 4600 C C . LEU B 1 227 ? 10.663 -16.354 -14.464 1 97.03 227 LEU B C 1
ATOM 4602 O O . LEU B 1 227 ? 10.033 -16.319 -15.524 1 97.03 227 LEU B O 1
ATOM 4606 N N . ILE B 1 228 ? 10.472 -17.188 -13.498 1 96.5 228 ILE B N 1
ATOM 4607 C CA . ILE B 1 228 ? 9.403 -18.173 -13.622 1 96.5 228 ILE B CA 1
ATOM 4608 C C . ILE B 1 228 ? 8.058 -17.46 -13.749 1 96.5 228 ILE B C 1
ATOM 4610 O O . ILE B 1 228 ? 7.229 -17.831 -14.583 1 96.5 228 ILE B O 1
ATOM 4614 N N . ALA B 1 229 ? 7.877 -16.462 -12.976 1 94.16 229 ALA B N 1
ATOM 4615 C CA . ALA B 1 229 ? 6.629 -15.703 -12.991 1 94.16 229 ALA B CA 1
ATOM 4616 C C . ALA B 1 229 ? 6.431 -15 -14.331 1 94.16 229 ALA B C 1
ATOM 4618 O O . ALA B 1 229 ? 5.335 -15.022 -14.895 1 94.16 229 ALA B O 1
ATOM 4619 N N . LEU B 1 230 ? 7.42 -14.42 -14.844 1 92.69 230 LEU B N 1
ATOM 4620 C CA . LEU B 1 230 ? 7.341 -13.665 -16.089 1 92.69 230 LEU B CA 1
ATOM 4621 C C . LEU B 1 230 ? 7.123 -14.596 -17.277 1 92.69 230 LEU B C 1
ATOM 4623 O O . LEU B 1 230 ? 6.433 -14.238 -18.234 1 92.69 230 LEU B O 1
ATOM 4627 N N . ALA B 1 231 ? 7.718 -15.788 -17.176 1 93.27 231 ALA B N 1
ATOM 4628 C CA . ALA B 1 231 ? 7.627 -16.745 -18.275 1 93.27 231 ALA B CA 1
ATOM 4629 C C . ALA B 1 231 ? 6.305 -17.507 -18.232 1 93.27 231 ALA B C 1
ATOM 4631 O O . ALA B 1 231 ? 5.853 -18.036 -19.25 1 93.27 231 ALA B O 1
ATOM 4632 N N . GLY B 1 232 ? 5.765 -17.574 -17.037 1 89.04 232 GLY B N 1
ATOM 4633 C CA . GLY B 1 232 ? 4.51 -18.293 -16.885 1 89.04 232 GLY B CA 1
ATOM 4634 C C . GLY B 1 232 ? 4.687 -19.689 -16.319 1 89.04 232 GLY B C 1
ATOM 4635 O O . GLY B 1 232 ? 3.734 -20.468 -16.265 1 89.04 232 GLY B O 1
ATOM 4636 N N . GLY B 1 233 ? 5.963 -20.017 -16.011 1 93.55 233 GLY B N 1
ATOM 4637 C CA . GLY B 1 233 ? 6.274 -21.326 -15.458 1 93.55 233 GLY B CA 1
ATOM 4638 C C . GLY B 1 233 ? 7.683 -21.789 -15.777 1 93.55 233 GLY B C 1
ATOM 4639 O O . GLY B 1 233 ? 8.361 -21.197 -16.619 1 93.55 233 GLY B O 1
ATOM 4640 N N . LEU B 1 234 ? 8.061 -22.852 -15.038 1 95.87 234 LEU B N 1
ATOM 4641 C CA . LEU B 1 234 ? 9.408 -23.375 -15.243 1 95.87 234 LEU B CA 1
ATOM 4642 C C . LEU B 1 234 ? 9.539 -24.013 -16.622 1 95.87 234 LEU B C 1
ATOM 4644 O O . LEU B 1 234 ? 10.563 -23.851 -17.291 1 95.87 234 LEU B O 1
ATOM 4648 N N . LYS B 1 235 ? 8.526 -24.693 -17.052 1 93.85 235 LYS B N 1
ATOM 4649 C CA . LYS B 1 235 ? 8.54 -25.326 -18.367 1 93.85 235 LYS B CA 1
ATOM 4650 C C . LYS B 1 235 ? 8.63 -24.284 -19.478 1 93.85 235 LYS B C 1
ATOM 4652 O O . LYS B 1 235 ? 9.405 -24.443 -20.424 1 93.85 235 LYS B O 1
ATOM 4657 N N . ASP B 1 236 ? 7.883 -23.235 -19.319 1 93.02 236 ASP B N 1
ATOM 4658 C CA . ASP B 1 236 ? 7.905 -22.157 -20.303 1 93.02 236 ASP B CA 1
ATOM 4659 C C . ASP B 1 236 ? 9.258 -21.448 -20.311 1 93.02 236 ASP B C 1
ATOM 4661 O O . ASP B 1 236 ? 9.8 -21.146 -21.376 1 93.02 236 ASP B O 1
ATOM 4665 N N . LEU B 1 237 ? 9.76 -21.282 -19.165 1 96.27 237 LEU B N 1
ATOM 4666 C CA . LEU B 1 237 ? 11.067 -20.645 -19.049 1 96.27 237 LEU B CA 1
ATOM 4667 C C . LEU B 1 237 ? 12.143 -21.481 -19.734 1 96.27 237 LEU B C 1
ATOM 4669 O O . LEU B 1 237 ? 13.017 -20.939 -20.415 1 96.27 237 LEU B O 1
ATOM 4673 N N . SER B 1 238 ? 12.061 -22.748 -19.599 1 95.85 238 SER B N 1
ATOM 4674 C CA . SER B 1 238 ? 13.053 -23.662 -20.157 1 95.85 238 SER B CA 1
ATOM 4675 C C . SER B 1 238 ? 13.004 -23.669 -21.681 1 95.85 238 SER B C 1
ATOM 4677 O O . SER B 1 238 ? 13.985 -24.024 -22.337 1 95.85 238 SER B O 1
ATOM 4679 N N . SER B 1 239 ? 11.939 -23.254 -22.178 1 95.01 239 SER B N 1
ATOM 4680 C CA . SER B 1 239 ? 11.758 -23.297 -23.625 1 95.01 239 SER B CA 1
ATOM 4681 C C . SER B 1 239 ? 12.153 -21.974 -24.272 1 95.01 239 SER B C 1
ATOM 4683 O O . SER B 1 239 ? 12.282 -21.888 -25.495 1 95.01 239 SER B O 1
ATOM 4685 N N . LEU B 1 240 ? 12.38 -20.995 -23.49 1 93.77 240 LEU B N 1
ATOM 4686 C CA . LEU B 1 240 ? 12.722 -19.681 -24.023 1 93.77 240 LEU B CA 1
ATOM 4687 C C . LEU B 1 240 ? 14.189 -19.626 -24.435 1 93.77 240 LEU B C 1
ATOM 4689 O O . LEU B 1 240 ? 15.051 -20.184 -23.751 1 93.77 240 LEU B O 1
ATOM 4693 N N . PRO B 1 241 ? 14.426 -18.947 -25.512 1 94.98 241 PRO B N 1
ATOM 4694 C CA . PRO B 1 241 ? 15.826 -18.72 -25.879 1 94.98 241 PRO B CA 1
ATOM 4695 C C . PRO B 1 241 ? 16.55 -17.799 -24.899 1 94.98 241 PRO B C 1
ATOM 4697 O O . PRO B 1 241 ? 15.914 -16.979 -24.231 1 94.98 241 PRO B O 1
ATOM 4700 N N . SER B 1 242 ? 17.852 -17.934 -24.881 1 95.01 242 SER B N 1
ATOM 4701 C CA . SER B 1 242 ? 18.684 -17.146 -23.977 1 95.01 242 SER B CA 1
ATOM 4702 C C . SER B 1 242 ? 18.505 -15.652 -24.222 1 95.01 242 SER B C 1
ATOM 4704 O O . SER B 1 242 ? 18.518 -14.857 -23.28 1 95.01 242 SER B O 1
ATOM 4706 N N . SER B 1 243 ? 18.351 -15.209 -25.408 1 90.87 243 SER B N 1
ATOM 4707 C CA . SER B 1 243 ? 18.203 -13.799 -25.752 1 90.87 243 SER B CA 1
ATOM 4708 C C . SER B 1 243 ? 16.932 -13.213 -25.147 1 90.87 243 SER B C 1
ATOM 4710 O O . SER B 1 243 ? 16.917 -12.057 -24.72 1 90.87 243 SER B O 1
ATOM 4712 N N . THR B 1 244 ? 15.883 -13.992 -25.078 1 92.63 244 THR B N 1
ATOM 4713 C CA . THR B 1 244 ? 14.617 -13.568 -24.49 1 92.63 244 THR B CA 1
ATOM 4714 C C . THR B 1 244 ? 14.727 -13.485 -22.97 1 92.63 244 THR B C 1
ATOM 4716 O O . THR B 1 244 ? 14.213 -12.548 -22.355 1 92.63 244 THR B O 1
ATOM 4719 N N . ILE B 1 245 ? 15.427 -14.455 -22.416 1 95.51 245 ILE B N 1
ATOM 4720 C CA . ILE B 1 245 ? 15.617 -14.489 -20.97 1 95.51 245 ILE B CA 1
ATOM 4721 C C . ILE B 1 245 ? 16.41 -13.262 -20.525 1 95.51 245 ILE B C 1
ATOM 4723 O O . ILE B 1 245 ? 16.135 -12.687 -19.469 1 95.51 245 I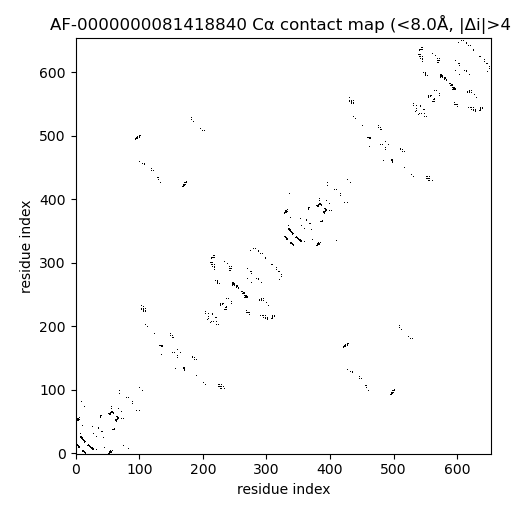LE B O 1
ATOM 4727 N N . GLN B 1 246 ? 17.29 -12.877 -21.337 1 93.98 246 GLN B N 1
ATOM 4728 C CA . GLN B 1 246 ? 18.17 -11.756 -21.025 1 93.98 246 GLN B CA 1
ATOM 4729 C C . GLN B 1 246 ? 17.372 -10.47 -20.825 1 93.98 246 GLN B C 1
ATOM 4731 O O . GLN B 1 246 ? 17.711 -9.65 -19.969 1 93.98 246 GLN B O 1
ATOM 4736 N N . ILE B 1 247 ? 16.216 -10.378 -21.528 1 91.33 247 ILE B N 1
ATOM 4737 C CA . ILE B 1 247 ? 15.503 -9.105 -21.519 1 91.33 247 ILE B CA 1
ATOM 4738 C C . ILE B 1 247 ? 14.17 -9.265 -20.793 1 91.33 247 ILE B C 1
ATOM 4740 O O . ILE B 1 247 ? 13.356 -8.338 -20.764 1 91.33 247 ILE B O 1
ATOM 4744 N N . LEU B 1 248 ? 13.937 -10.39 -20.238 1 90.94 248 LEU B N 1
ATOM 4745 C CA . LEU B 1 248 ? 12.679 -10.615 -19.534 1 90.94 248 LEU B CA 1
ATOM 4746 C C . LEU B 1 248 ? 12.493 -9.597 -18.414 1 90.94 248 LEU B C 1
ATOM 4748 O O . LEU B 1 248 ? 13.362 -9.451 -17.552 1 90.94 248 LEU B O 1
ATOM 4752 N N . GLY B 1 249 ? 11.344 -8.847 -18.355 1 87.05 249 GLY B N 1
ATOM 4753 C CA . GLY B 1 249 ? 11.076 -7.824 -17.358 1 87.05 249 GLY B CA 1
ATOM 4754 C C . GLY B 1 249 ? 11.365 -6.419 -17.851 1 87.05 249 GLY B C 1
ATOM 4755 O O . GLY B 1 249 ? 11.172 -5.446 -17.119 1 87.05 249 GLY B O 1
ATOM 4756 N N . ALA B 1 250 ? 11.858 -6.34 -18.961 1 84.06 250 ALA B N 1
ATOM 4757 C CA . ALA B 1 250 ? 12.175 -5.04 -19.548 1 84.06 250 ALA B CA 1
ATOM 4758 C C . ALA B 1 250 ? 11.191 -4.685 -20.659 1 84.06 250 ALA B C 1
ATOM 4760 O O . ALA B 1 250 ? 11.566 -4.055 -21.651 1 84.06 250 ALA B O 1
ATOM 4761 N N . GLU B 1 251 ? 9.982 -5.121 -20.43 1 76.91 251 GLU B N 1
ATOM 4762 C CA . GLU B 1 251 ? 9 -4.971 -21.5 1 76.91 251 GLU B CA 1
ATOM 4763 C C . GLU B 1 251 ? 8.786 -3.501 -21.851 1 76.91 251 GLU B C 1
ATOM 4765 O O . GLU B 1 251 ? 8.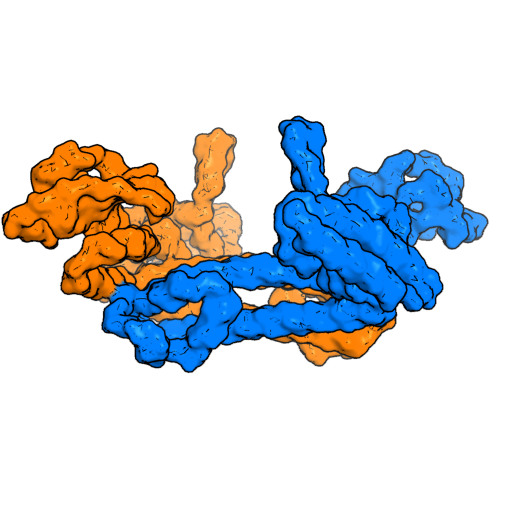662 -3.15 -23.026 1 76.91 251 GLU B O 1
ATOM 4770 N N . LYS B 1 252 ? 8.745 -2.694 -20.893 1 72.6 252 LYS B N 1
ATOM 4771 C CA . LYS B 1 252 ? 8.525 -1.276 -21.16 1 72.6 252 LYS B CA 1
ATOM 4772 C C . LYS B 1 252 ? 9.663 -0.691 -21.993 1 72.6 252 LYS B C 1
ATOM 4774 O O . LYS B 1 252 ? 9.421 0.021 -22.97 1 72.6 252 LYS B O 1
ATOM 4779 N N . ALA B 1 253 ? 10.855 -0.999 -21.624 1 76.71 253 ALA B N 1
ATOM 4780 C CA . ALA B 1 253 ? 12.025 -0.518 -22.355 1 76.71 253 ALA B CA 1
ATOM 4781 C C . ALA B 1 253 ? 12.074 -1.109 -23.761 1 76.71 253 ALA B C 1
ATOM 4783 O O . ALA B 1 253 ? 12.443 -0.423 -24.717 1 76.71 253 ALA B O 1
ATOM 4784 N N . LEU B 1 254 ? 11.699 -2.291 -23.91 1 75.49 254 LEU B N 1
ATOM 4785 C CA . LEU B 1 254 ? 11.65 -2.941 -25.215 1 75.49 254 LEU B CA 1
ATOM 4786 C C . LEU B 1 254 ? 10.611 -2.278 -26.114 1 75.49 254 LEU B C 1
ATOM 4788 O O . LEU B 1 254 ? 10.876 -2.02 -27.291 1 75.49 254 LEU B O 1
ATOM 4792 N N . PHE B 1 255 ? 9.497 -2.011 -25.509 1 69.49 255 PHE B N 1
ATOM 4793 C CA . PHE B 1 255 ? 8.432 -1.354 -26.257 1 69.49 255 PHE B CA 1
ATOM 4794 C C . PHE B 1 255 ? 8.868 0.033 -26.715 1 69.49 255 PHE B C 1
ATOM 4796 O O . PHE B 1 255 ? 8.604 0.429 -27.852 1 69.49 255 PHE B O 1
ATOM 4803 N N . MET B 1 256 ? 9.482 0.704 -25.891 1 77.02 256 MET B N 1
ATOM 4804 C CA . MET B 1 256 ? 9.981 2.029 -26.248 1 77.02 256 MET B CA 1
ATOM 4805 C C . MET B 1 256 ? 10.995 1.94 -27.384 1 77.02 256 MET B C 1
ATOM 4807 O O . MET B 1 256 ? 11.028 2.804 -28.261 1 77.02 256 MET B O 1
ATOM 4811 N N . HIS B 1 257 ? 11.788 0.991 -27.374 1 76.48 257 HIS B N 1
ATOM 4812 C CA . HIS B 1 257 ? 12.765 0.767 -28.433 1 76.48 257 HIS B CA 1
ATOM 4813 C C . HIS B 1 257 ? 12.079 0.525 -29.773 1 76.48 257 HIS B C 1
ATOM 4815 O O . HIS B 1 257 ? 12.487 1.083 -30.795 1 76.48 257 HIS B O 1
ATOM 4821 N N . LEU B 1 258 ? 11.125 -0.193 -29.641 1 76.52 258 LEU B N 1
ATOM 4822 C CA . LEU B 1 258 ? 10.433 -0.598 -30.86 1 76.52 258 LEU B CA 1
ATOM 4823 C C . LEU B 1 258 ? 9.572 0.539 -31.399 1 76.52 258 LEU B C 1
ATOM 4825 O O . LEU B 1 258 ? 9.368 0.648 -32.611 1 76.52 258 LEU B O 1
ATOM 4829 N N . THR B 1 259 ? 9.109 1.42 -30.486 1 75.2 259 THR B N 1
ATOM 4830 C CA . THR B 1 259 ? 8.166 2.455 -30.896 1 75.2 259 THR B CA 1
ATOM 4831 C C . THR B 1 259 ? 8.878 3.792 -31.082 1 75.2 259 THR B C 1
ATOM 4833 O O . THR B 1 259 ? 8.57 4.541 -32.011 1 75.2 259 THR B O 1
ATOM 4836 N N . LYS B 1 260 ? 9.805 4.056 -30.278 1 80.39 260 LYS B N 1
ATOM 4837 C CA . LYS B 1 260 ? 10.443 5.368 -30.309 1 80.39 260 LYS B CA 1
ATOM 4838 C C . LYS B 1 260 ? 11.92 5.253 -30.676 1 80.39 260 LYS B C 1
ATOM 4840 O O . LYS B 1 260 ? 12.678 6.215 -30.532 1 80.39 260 LYS B O 1
ATOM 4845 N N . LYS B 1 261 ? 12.287 4.11 -31.03 1 80.14 261 LYS B N 1
ATOM 4846 C CA . LYS B 1 261 ? 13.656 3.833 -31.453 1 80.14 261 LYS B CA 1
ATOM 4847 C C . LYS B 1 261 ? 14.653 4.178 -30.35 1 80.14 261 LYS B C 1
ATOM 4849 O O . LYS B 1 261 ? 15.724 4.724 -30.623 1 80.14 261 LYS B O 1
ATOM 4854 N N . ALA B 1 262 ? 14.156 4.001 -29.163 1 74.6 262 ALA B N 1
ATOM 4855 C CA . ALA B 1 262 ? 15.085 4.143 -28.046 1 74.6 262 ALA B CA 1
ATOM 4856 C C . ALA B 1 262 ? 16.106 3.009 -28.033 1 74.6 262 ALA B C 1
ATOM 4858 O O . ALA B 1 262 ? 16.017 2.077 -28.836 1 74.6 262 ALA B O 1
ATOM 4859 N N . LYS B 1 263 ? 17.145 3.143 -27.307 1 79.09 263 LYS B N 1
ATOM 4860 C CA . LYS B 1 263 ? 18.149 2.09 -27.185 1 79.09 263 LYS B CA 1
ATOM 4861 C C . LYS B 1 263 ? 17.531 0.8 -26.652 1 79.09 263 LYS B C 1
ATOM 4863 O O . LYS B 1 263 ? 16.666 0.836 -25.774 1 79.09 263 LYS B O 1
ATOM 4868 N N . PRO B 1 264 ? 17.936 -0.322 -27.292 1 76.66 264 PRO B N 1
ATOM 4869 C CA . PRO B 1 264 ? 17.389 -1.597 -26.822 1 76.66 264 PRO B CA 1
ATOM 4870 C C . PRO B 1 264 ? 17.765 -1.902 -25.373 1 76.66 264 PRO B C 1
ATOM 4872 O O . PRO B 1 264 ? 18.859 -1.547 -24.928 1 76.66 264 PRO B O 1
ATOM 4875 N N . PRO B 1 265 ? 16.843 -2.453 -24.648 1 82.02 265 PRO B N 1
ATOM 4876 C CA . PRO B 1 265 ? 17.187 -2.869 -23.286 1 82.02 265 PRO B CA 1
ATOM 4877 C C . PRO B 1 265 ? 18.252 -3.962 -23.255 1 82.02 265 PRO B C 1
ATOM 4879 O O . PRO B 1 265 ? 18.228 -4.877 -24.082 1 82.02 265 PRO B O 1
ATOM 4882 N N . LYS B 1 266 ? 19.178 -3.851 -22.437 1 79.69 266 LYS B N 1
ATOM 4883 C CA . LYS B 1 266 ? 20.282 -4.803 -22.356 1 79.69 266 LYS B CA 1
ATOM 4884 C C . LYS B 1 266 ? 19.995 -5.892 -21.327 1 79.69 266 LYS B C 1
ATOM 4886 O O . LYS B 1 266 ? 20.595 -6.968 -21.371 1 79.69 266 LYS B O 1
ATOM 4891 N N . HIS B 1 267 ? 19.211 -5.572 -20.506 1 85.78 267 HIS B N 1
ATOM 4892 C CA . HIS B 1 267 ? 18.891 -6.541 -19.464 1 85.78 267 HIS B CA 1
ATOM 4893 C C . HIS B 1 267 ? 17.525 -6.258 -18.849 1 85.78 267 HIS B C 1
ATOM 4895 O O . HIS B 1 267 ? 17.006 -5.145 -18.964 1 85.78 267 HIS B O 1
ATOM 4901 N N . GLY B 1 268 ? 16.907 -7.28 -18.353 1 91.1 268 GLY B N 1
ATOM 4902 C CA . GLY B 1 268 ? 15.667 -7.143 -17.607 1 91.1 268 GLY B CA 1
ATOM 4903 C C . GLY B 1 268 ? 15.841 -7.355 -16.115 1 91.1 268 GLY B C 1
ATOM 4904 O O . GLY B 1 268 ? 16.644 -6.673 -15.476 1 91.1 268 GLY B O 1
ATOM 4905 N N . VAL B 1 269 ? 15.182 -8.394 -15.591 1 92.56 269 VAL B N 1
ATOM 4906 C CA . VAL B 1 269 ? 15.185 -8.615 -14.149 1 92.56 269 VAL B CA 1
ATOM 4907 C C . VAL B 1 269 ? 16.547 -9.15 -13.711 1 92.56 269 VAL B C 1
ATOM 4909 O O . VAL B 1 269 ? 16.924 -9.025 -12.543 1 92.56 269 VAL B O 1
ATOM 4912 N N . ILE B 1 270 ? 17.304 -9.71 -14.604 1 94.98 270 ILE B N 1
ATOM 4913 C CA . ILE B 1 270 ? 18.579 -10.327 -14.257 1 94.98 270 ILE B CA 1
ATOM 4914 C C . ILE B 1 270 ? 19.588 -9.246 -13.876 1 94.98 270 ILE B C 1
ATOM 4916 O O . ILE B 1 270 ? 20.659 -9.548 -13.342 1 94.98 270 ILE B O 1
ATOM 4920 N N . PHE B 1 271 ? 19.329 -7.97 -14.162 1 91.94 271 PHE B N 1
ATOM 4921 C CA . PHE B 1 271 ? 20.21 -6.863 -13.81 1 91.94 271 PHE B CA 1
ATOM 4922 C C . PHE B 1 271 ? 20.487 -6.847 -12.312 1 91.94 271 PHE B C 1
ATOM 4924 O O . PHE B 1 271 ? 21.551 -6.403 -11.877 1 91.94 271 PHE B O 1
ATOM 4931 N N . ASN B 1 272 ? 19.594 -7.33 -11.568 1 91.79 272 ASN B N 1
ATOM 4932 C CA . ASN B 1 272 ? 19.706 -7.27 -10.115 1 91.79 272 ASN B CA 1
ATOM 4933 C C . ASN B 1 272 ? 20.636 -8.354 -9.579 1 91.79 272 ASN B C 1
ATOM 4935 O O . ASN B 1 272 ? 20.902 -8.412 -8.377 1 91.79 272 ASN B O 1
ATOM 4939 N N . HIS B 1 273 ? 21.139 -9.1 -10.422 1 95.28 273 HIS B N 1
ATOM 4940 C CA . HIS B 1 273 ? 22.1 -10.122 -10.021 1 95.28 273 HIS B CA 1
ATOM 4941 C C . HIS B 1 273 ? 23.402 -9.493 -9.535 1 95.28 273 HIS B C 1
ATOM 4943 O O . HIS B 1 273 ? 23.892 -8.53 -10.13 1 95.28 273 HIS B O 1
ATOM 4949 N N . PRO B 1 274 ? 23.911 -10.044 -8.52 1 93.41 274 PRO B N 1
ATOM 4950 C CA . PRO B 1 274 ? 25.119 -9.46 -7.932 1 93.41 274 PRO B CA 1
ATOM 4951 C C . PRO B 1 274 ? 26.274 -9.369 -8.927 1 93.41 274 PRO B C 1
ATOM 4953 O O . PRO B 1 274 ? 27.018 -8.385 -8.926 1 93.41 274 PRO B O 1
ATOM 4956 N N . TYR B 1 275 ? 26.423 -10.351 -9.812 1 93.88 275 TYR B N 1
ATOM 4957 C CA . TYR B 1 275 ? 27.507 -10.372 -10.787 1 93.88 275 TYR B CA 1
ATOM 4958 C C . TYR B 1 275 ? 27.389 -9.205 -11.759 1 93.88 275 TYR B C 1
ATOM 4960 O O . TYR B 1 275 ? 28.398 -8.704 -12.263 1 93.88 275 TYR B O 1
ATOM 4968 N N . LEU B 1 276 ? 26.151 -8.768 -12.028 1 93.85 276 LEU B N 1
ATOM 4969 C CA . LEU B 1 276 ? 25.934 -7.669 -12.963 1 93.85 276 LEU B CA 1
ATOM 4970 C C . LEU B 1 276 ? 26.076 -6.323 -12.261 1 93.85 276 LEU B C 1
ATOM 4972 O O . LEU B 1 276 ? 26.646 -5.383 -12.822 1 93.85 276 LEU B O 1
ATOM 4976 N N . GLN B 1 277 ? 25.633 -6.298 -11.046 1 91.97 277 GLN B N 1
ATOM 4977 C CA . GLN B 1 277 ? 25.629 -5.041 -10.304 1 91.97 277 GLN B CA 1
ATOM 4978 C C . GLN B 1 277 ? 27.047 -4.612 -9.94 1 91.97 277 GLN B C 1
ATOM 4980 O O . GLN B 1 277 ? 27.338 -3.417 -9.859 1 91.97 277 GLN B O 1
ATOM 4985 N N . LYS B 1 278 ? 27.972 -5.483 -9.775 1 91.81 278 LYS B N 1
ATOM 4986 C CA . LYS B 1 278 ? 29.327 -5.201 -9.308 1 91.81 278 LYS B CA 1
ATOM 4987 C C . LYS B 1 278 ? 30.262 -4.912 -10.479 1 91.81 278 LYS B C 1
ATOM 4989 O O . LYS B 1 278 ? 31.408 -4.504 -10.278 1 91.81 278 LYS B O 1
ATOM 4994 N N . LEU B 1 279 ? 29.857 -5.12 -11.684 1 92.56 279 LEU B N 1
ATOM 4995 C CA . LEU B 1 279 ? 30.694 -4.935 -12.865 1 92.56 279 LEU B CA 1
ATOM 4996 C C . LEU B 1 279 ? 30.512 -3.537 -13.446 1 92.56 279 LEU B C 1
ATOM 4998 O O . LEU B 1 279 ? 29.449 -2.93 -13.294 1 92.56 279 LEU B O 1
ATOM 5002 N N . PRO B 1 280 ? 31.56 -3.078 -14.098 1 90.25 280 PRO B N 1
ATOM 5003 C CA . PRO B 1 280 ? 31.405 -1.811 -14.817 1 90.25 280 PRO B CA 1
ATOM 5004 C C . PRO B 1 280 ? 30.371 -1.891 -15.938 1 90.25 280 PRO B C 1
ATOM 5006 O O . PRO B 1 280 ? 30.111 -2.975 -16.466 1 90.25 280 PRO B O 1
ATOM 5009 N N . GLN B 1 281 ? 29.822 -0.819 -16.303 1 87.7 281 GLN B N 1
ATOM 5010 C CA . GLN B 1 281 ? 28.713 -0.716 -17.246 1 87.7 281 GLN B CA 1
ATOM 5011 C C . GLN B 1 281 ? 29.061 -1.374 -18.578 1 87.7 281 GLN B C 1
ATOM 5013 O O . GLN B 1 281 ? 28.22 -2.039 -19.186 1 87.7 281 GLN B O 1
ATOM 5018 N N . LYS B 1 282 ? 30.287 -1.266 -19.019 1 88.05 282 LYS B N 1
ATOM 5019 C CA . LYS B 1 282 ? 30.705 -1.75 -20.332 1 88.05 282 LYS B CA 1
ATOM 5020 C C . LYS B 1 282 ? 30.725 -3.275 -20.375 1 88.05 282 LYS B C 1
ATOM 5022 O O . LYS B 1 282 ? 30.604 -3.873 -21.446 1 88.05 282 LYS B O 1
ATOM 5027 N N . ALA B 1 283 ? 30.813 -3.908 -19.247 1 92.53 283 ALA B N 1
ATOM 5028 C CA . ALA B 1 283 ? 30.958 -5.36 -19.187 1 92.53 283 ALA B CA 1
ATOM 5029 C C . ALA B 1 283 ? 29.629 -6.031 -18.85 1 92.53 283 ALA B C 1
ATOM 5031 O O . ALA B 1 283 ? 29.506 -7.255 -18.931 1 92.53 283 ALA B O 1
ATOM 5032 N N . ARG B 1 284 ? 28.632 -5.244 -18.517 1 91.95 284 ARG B N 1
ATOM 5033 C CA . ARG B 1 284 ? 27.371 -5.777 -18.012 1 91.95 284 ARG B CA 1
ATOM 5034 C C . ARG B 1 284 ? 26.607 -6.509 -19.11 1 91.95 284 ARG B C 1
ATOM 5036 O O . ARG B 1 284 ? 25.95 -7.519 -18.849 1 91.95 284 ARG B O 1
ATOM 5043 N N . GLY B 1 285 ? 26.719 -6.024 -20.294 1 91.32 285 GLY B N 1
ATOM 5044 C CA . GLY B 1 285 ? 26.037 -6.678 -21.399 1 91.32 285 GLY B CA 1
ATOM 5045 C C . GLY B 1 285 ? 26.539 -8.086 -21.661 1 91.32 285 GLY B C 1
ATOM 5046 O O . GLY B 1 285 ? 25.744 -9.013 -21.828 1 91.32 285 GLY B O 1
ATOM 5047 N N . ALA B 1 286 ? 27.806 -8.225 -21.704 1 93.09 286 ALA B N 1
ATOM 5048 C CA . ALA B 1 286 ? 28.42 -9.528 -21.943 1 93.09 286 ALA B CA 1
ATOM 5049 C C . ALA B 1 286 ? 28.089 -10.505 -20.817 1 93.09 286 ALA B C 1
ATOM 5051 O O . ALA B 1 286 ? 27.815 -11.681 -21.068 1 93.09 286 ALA B O 1
ATOM 5052 N N . MET B 1 287 ? 28.105 -10.028 -19.618 1 95.06 287 MET B N 1
ATOM 5053 C CA . MET B 1 287 ? 27.786 -10.87 -18.469 1 95.06 287 MET B CA 1
ATOM 5054 C C . MET B 1 287 ? 26.322 -11.296 -18.497 1 95.06 287 MET B C 1
ATOM 5056 O O . MET B 1 287 ? 25.994 -12.431 -18.145 1 95.06 287 MET B O 1
ATOM 5060 N N . ALA B 1 288 ? 25.507 -10.298 -18.898 1 95.42 288 ALA B N 1
ATOM 5061 C CA . ALA B 1 288 ? 24.078 -10.584 -18.987 1 95.42 288 ALA B CA 1
ATOM 5062 C C . ALA B 1 288 ? 23.803 -11.704 -19.985 1 95.42 288 ALA B C 1
ATOM 5064 O O . ALA B 1 288 ? 22.963 -12.573 -19.738 1 95.42 288 ALA B O 1
ATOM 5065 N N . ARG B 1 289 ? 24.476 -11.722 -21.065 1 95.27 289 ARG B N 1
ATOM 5066 C CA . ARG B 1 289 ? 24.314 -12.763 -22.074 1 95.27 289 ARG B CA 1
ATOM 5067 C C . ARG B 1 289 ? 24.75 -14.122 -21.534 1 95.27 289 ARG B C 1
ATOM 5069 O O . ARG B 1 289 ? 24.081 -15.131 -21.767 1 95.27 289 ARG B O 1
ATOM 5076 N N . THR B 1 290 ? 25.862 -14.126 -20.895 1 96.24 290 THR B N 1
ATOM 5077 C CA . THR B 1 290 ? 26.371 -15.37 -20.328 1 96.24 290 THR B CA 1
ATOM 5078 C C . THR B 1 290 ? 25.418 -15.912 -19.267 1 96.24 290 THR B C 1
ATOM 5080 O O . THR B 1 290 ? 25.12 -17.108 -19.245 1 96.24 290 THR B O 1
ATOM 5083 N N . LEU B 1 291 ? 25.023 -15.002 -18.428 1 97.16 291 LEU B N 1
ATOM 5084 C CA . LEU B 1 291 ? 24.112 -15.394 -17.358 1 97.16 291 LEU B CA 1
ATOM 5085 C C . LEU B 1 291 ? 22.816 -15.961 -17.929 1 97.16 291 LEU B C 1
ATOM 5087 O O . LEU B 1 291 ? 22.315 -16.98 -17.45 1 97.16 291 LEU B O 1
ATOM 5091 N N . ALA B 1 292 ? 22.287 -15.305 -18.947 1 97.35 292 ALA B N 1
ATOM 5092 C CA . ALA B 1 292 ? 21.049 -15.746 -19.584 1 97.35 292 ALA B CA 1
ATOM 5093 C C . ALA B 1 292 ? 21.2 -17.15 -20.163 1 97.35 292 ALA B C 1
ATOM 5095 O O . ALA B 1 292 ? 20.282 -17.968 -20.071 1 97.35 292 ALA B O 1
ATOM 5096 N N . SER B 1 293 ? 22.313 -17.403 -20.757 1 97.01 293 SER B N 1
ATOM 5097 C CA . SER B 1 293 ? 22.588 -18.722 -21.316 1 97.01 293 SER B CA 1
ATOM 5098 C C . SER B 1 293 ? 22.621 -19.789 -20.227 1 97.01 293 SER B C 1
ATOM 5100 O O . SER B 1 293 ? 22.041 -20.865 -20.387 1 97.01 293 SER B O 1
ATOM 5102 N N . LYS B 1 294 ? 23.284 -19.49 -19.158 1 97.82 294 LYS B N 1
ATOM 5103 C CA . LYS B 1 294 ? 23.389 -20.447 -18.06 1 97.82 294 LYS B CA 1
ATOM 5104 C C . LYS B 1 294 ? 22.035 -20.669 -17.393 1 97.82 294 LYS B C 1
ATOM 5106 O O . LYS B 1 294 ? 21.731 -21.778 -16.948 1 97.82 294 LYS B O 1
ATOM 5111 N N . ILE B 1 295 ? 21.233 -19.626 -17.337 1 97.88 295 ILE B N 1
ATOM 5112 C CA . ILE B 1 295 ? 19.889 -19.727 -16.777 1 97.88 295 ILE B CA 1
ATOM 5113 C C . ILE B 1 295 ? 19.041 -20.662 -17.637 1 97.88 295 ILE B C 1
ATOM 5115 O O . ILE B 1 295 ? 18.294 -21.491 -17.112 1 97.88 295 ILE B O 1
ATOM 5119 N N . SER B 1 296 ? 19.169 -20.527 -18.914 1 97.26 296 SER B N 1
ATOM 5120 C CA . SER B 1 296 ? 18.442 -21.396 -19.833 1 97.26 296 SER B CA 1
ATOM 5121 C C . SER B 1 296 ? 18.782 -22.863 -19.594 1 97.26 296 SER B C 1
ATOM 5123 O O . SER B 1 296 ? 17.888 -23.708 -19.511 1 97.26 296 SER B O 1
ATOM 5125 N N . ILE B 1 297 ? 19.978 -23.133 -19.468 1 97.32 297 ILE B N 1
ATOM 5126 C CA . ILE B 1 297 ? 20.447 -24.496 -19.242 1 97.32 297 ILE B CA 1
ATOM 5127 C C . ILE B 1 297 ? 19.971 -24.985 -17.876 1 97.32 297 ILE B C 1
ATOM 5129 O O . ILE B 1 297 ? 19.516 -26.123 -17.742 1 97.32 297 ILE B O 1
ATOM 5133 N N . ALA B 1 298 ? 20.105 -24.133 -16.93 1 98.14 298 ALA B N 1
ATOM 5134 C CA . ALA B 1 298 ? 19.695 -24.473 -15.569 1 98.14 298 ALA B CA 1
ATOM 5135 C C . ALA B 1 298 ? 18.21 -24.818 -15.514 1 98.14 298 ALA B C 1
ATOM 5137 O O . ALA B 1 298 ? 17.817 -25.793 -14.869 1 98.14 298 ALA B O 1
ATOM 5138 N N . ALA B 1 299 ? 17.371 -24.011 -16.195 1 97.71 299 ALA B N 1
ATOM 5139 C CA . ALA B 1 299 ? 15.929 -24.24 -16.217 1 97.71 299 ALA B CA 1
ATOM 5140 C C . ALA B 1 299 ? 15.598 -25.588 -16.851 1 97.71 299 ALA B C 1
ATOM 5142 O O . ALA B 1 299 ? 14.745 -26.324 -16.349 1 97.71 299 ALA B O 1
ATOM 5143 N N . ARG B 1 300 ? 16.255 -25.954 -17.887 1 97.12 300 ARG B N 1
ATOM 5144 C CA . ARG B 1 300 ? 16.048 -27.234 -18.556 1 97.12 300 ARG B CA 1
ATOM 5145 C C . ARG B 1 300 ? 16.467 -28.395 -17.659 1 97.12 300 ARG B C 1
ATOM 5147 O O . ARG B 1 300 ? 15.784 -29.42 -17.602 1 97.12 300 ARG B O 1
ATOM 5154 N N . ALA B 1 301 ? 17.57 -28.191 -17.052 1 97.62 301 ALA B N 1
ATOM 5155 C CA . ALA B 1 301 ? 18.064 -29.232 -16.153 1 97.62 301 ALA B CA 1
ATOM 5156 C C . ALA B 1 301 ? 17.088 -29.475 -15.006 1 97.62 301 ALA B C 1
ATOM 5158 O O . ALA B 1 301 ? 16.911 -30.613 -14.565 1 97.62 301 ALA B O 1
ATOM 5159 N N . ASP B 1 302 ? 16.519 -28.457 -14.514 1 97.51 302 ASP B N 1
ATOM 5160 C CA . ASP B 1 302 ? 15.571 -28.583 -13.411 1 97.51 302 ASP B CA 1
ATOM 5161 C C . ASP B 1 302 ? 14.34 -29.382 -13.832 1 97.51 302 ASP B C 1
ATOM 5163 O O . ASP B 1 302 ? 13.816 -30.181 -13.054 1 97.51 302 ASP B O 1
ATOM 5167 N N . ILE B 1 303 ? 13.883 -29.171 -15.017 1 95.08 303 ILE B N 1
ATOM 5168 C CA . ILE B 1 303 ? 12.737 -29.912 -15.533 1 95.08 303 ILE B CA 1
ATOM 5169 C C . ILE B 1 303 ? 13.071 -31.4 -15.595 1 95.08 303 ILE B C 1
ATOM 5171 O O . ILE B 1 303 ? 12.22 -32.246 -15.31 1 95.08 303 ILE B O 1
ATOM 5175 N N . ASN B 1 304 ? 14.3 -31.659 -15.956 1 94.4 304 ASN B N 1
ATOM 5176 C CA . ASN B 1 304 ? 14.734 -33.043 -16.106 1 94.4 304 ASN B CA 1
ATOM 5177 C C . ASN B 1 304 ? 15.239 -33.619 -14.786 1 94.4 304 ASN B C 1
ATOM 5179 O O . ASN B 1 304 ? 15.718 -34.753 -14.741 1 94.4 304 ASN B O 1
ATOM 5183 N N . LYS B 1 305 ? 15.28 -32.839 -13.724 1 92.73 305 LYS B N 1
ATOM 5184 C CA . LYS B 1 305 ? 15.688 -33.227 -12.377 1 92.73 305 LYS B CA 1
ATOM 5185 C C . LYS B 1 305 ? 17.167 -33.598 -12.335 1 92.73 305 LYS B C 1
ATOM 5187 O O . LYS B 1 305 ? 17.554 -34.554 -11.659 1 92.73 305 LYS B O 1
A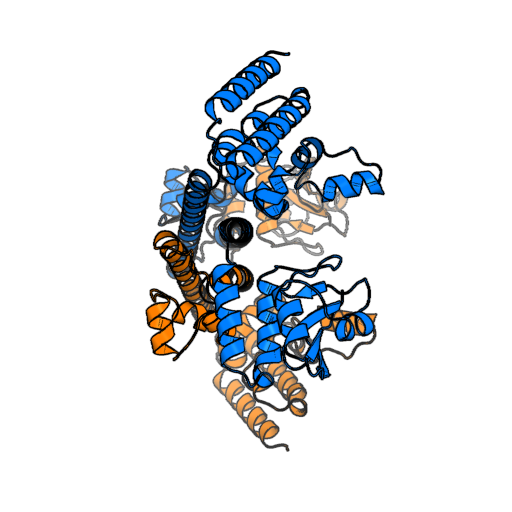TOM 5192 N N . ASP B 1 306 ? 17.919 -32.86 -13.151 1 94.38 306 ASP B N 1
ATOM 5193 C CA . ASP B 1 306 ? 19.372 -32.997 -13.131 1 94.38 306 ASP B CA 1
ATOM 5194 C C . ASP B 1 306 ? 20.017 -31.888 -12.303 1 94.38 306 ASP B C 1
ATOM 5196 O O . ASP B 1 306 ? 19.604 -30.729 -12.38 1 94.38 306 ASP B O 1
ATOM 5200 N N . ILE B 1 307 ? 20.939 -32.318 -11.459 1 95.21 307 ILE B N 1
ATOM 5201 C CA . ILE B 1 307 ? 21.646 -31.324 -10.659 1 95.21 307 ILE B CA 1
ATOM 5202 C C . ILE B 1 307 ? 23 -31.018 -11.295 1 95.21 307 ILE B C 1
ATOM 5204 O O . ILE B 1 307 ? 23.912 -31.847 -11.258 1 95.21 307 ILE B O 1
ATOM 5208 N N . ILE B 1 308 ? 23.104 -29.766 -11.825 1 95.92 308 ILE B N 1
ATOM 5209 C CA . ILE B 1 308 ? 24.326 -29.442 -12.553 1 95.92 308 ILE B CA 1
ATOM 5210 C C . ILE B 1 308 ? 24.815 -28.053 -12.149 1 95.92 308 ILE B C 1
ATOM 5212 O O . ILE B 1 308 ? 25.632 -27.448 -12.847 1 95.92 308 ILE B O 1
ATOM 5216 N N . TYR B 1 309 ? 24.323 -27.517 -11.06 1 94.99 309 TYR B N 1
ATOM 5217 C CA . TYR B 1 309 ? 24.582 -26.114 -10.756 1 94.99 309 TYR B CA 1
ATOM 5218 C C . TYR B 1 309 ? 26.053 -25.889 -10.428 1 94.99 309 TYR B C 1
ATOM 5220 O O . TYR B 1 309 ? 26.59 -24.804 -10.666 1 94.99 309 TYR B O 1
ATOM 5228 N N . ASP B 1 310 ? 26.77 -26.832 -9.946 1 95.97 310 ASP B N 1
ATOM 5229 C CA . ASP B 1 310 ? 28.185 -26.665 -9.631 1 95.97 310 ASP B CA 1
ATOM 5230 C C . ASP B 1 310 ? 28.997 -26.367 -10.889 1 95.97 310 ASP B C 1
ATOM 5232 O O . ASP B 1 310 ? 29.829 -25.458 -10.897 1 95.97 310 ASP B O 1
ATOM 5236 N N . LYS B 1 311 ? 28.73 -27.169 -11.862 1 96.19 311 LYS B N 1
ATOM 5237 C CA . LYS B 1 311 ? 29.418 -26.982 -13.136 1 96.19 311 LYS B CA 1
ATOM 5238 C C . LYS B 1 311 ? 29.084 -25.624 -13.746 1 96.19 311 LYS B C 1
ATOM 5240 O O . LYS B 1 311 ? 29.976 -24.911 -14.212 1 96.19 311 LYS B O 1
ATOM 5245 N N . LEU B 1 312 ? 27.84 -25.261 -13.776 1 96.82 312 LEU B N 1
ATOM 5246 C CA . LEU B 1 312 ? 27.391 -24.005 -14.365 1 96.82 312 LEU B CA 1
ATOM 5247 C C . LEU B 1 312 ? 27.955 -22.813 -13.598 1 96.82 312 LEU B C 1
ATOM 5249 O O . LEU B 1 312 ? 28.34 -21.808 -14.201 1 96.82 312 LEU B O 1
ATOM 5253 N N . LYS B 1 313 ? 27.96 -22.912 -12.288 1 96 313 LYS B N 1
ATOM 5254 C CA . LYS B 1 313 ? 28.471 -21.838 -11.441 1 96 313 LYS B CA 1
ATOM 5255 C C . LYS B 1 313 ? 29.961 -21.61 -11.682 1 96 313 LYS B C 1
ATOM 5257 O O . LYS B 1 313 ? 30.424 -20.468 -11.702 1 96 313 LYS B O 1
ATOM 5262 N N . ALA B 1 314 ? 30.718 -22.665 -11.816 1 96.41 314 ALA B N 1
ATOM 5263 C CA . ALA B 1 314 ? 32.147 -22.563 -12.103 1 96.41 314 ALA B CA 1
ATOM 5264 C C . ALA B 1 314 ? 32.392 -21.801 -13.402 1 96.41 314 ALA B C 1
ATOM 5266 O O . ALA B 1 314 ? 33.305 -20.975 -13.482 1 96.41 314 ALA B O 1
ATOM 5267 N N . GLU B 1 315 ? 31.616 -22.131 -14.366 1 95.82 315 GLU B N 1
ATOM 5268 C CA . GLU B 1 315 ? 31.737 -21.45 -15.651 1 95.82 315 GLU B CA 1
ATOM 5269 C C . GLU B 1 315 ? 31.397 -19.967 -15.525 1 95.82 315 GLU B C 1
ATOM 5271 O O . GLU B 1 315 ? 32.056 -19.12 -16.131 1 95.82 315 GLU B O 1
ATOM 5276 N N . LEU B 1 316 ? 30.368 -19.683 -14.759 1 95.56 316 LEU B N 1
ATOM 5277 C CA . LEU B 1 316 ? 29.941 -18.305 -14.54 1 95.56 316 LEU B CA 1
ATOM 5278 C C . LEU B 1 316 ? 31.014 -17.515 -13.797 1 95.56 316 LEU B C 1
ATOM 5280 O O . LEU B 1 316 ? 31.289 -16.362 -14.137 1 95.56 316 LEU B O 1
ATOM 5284 N N . ASP B 1 317 ? 31.558 -18.134 -12.797 1 95.27 317 ASP B N 1
ATOM 5285 C CA . ASP B 1 317 ? 32.611 -17.495 -12.013 1 95.27 317 ASP B CA 1
ATOM 5286 C C . ASP B 1 317 ? 33.824 -17.172 -12.883 1 95.27 317 ASP B C 1
ATOM 5288 O O . ASP B 1 317 ? 34.425 -16.104 -12.746 1 95.27 317 ASP B O 1
ATOM 5292 N N . ARG B 1 318 ? 34.164 -18.06 -13.714 1 94.78 318 ARG B N 1
ATOM 5293 C CA . ARG B 1 318 ? 35.283 -17.854 -14.627 1 94.78 318 ARG B CA 1
ATOM 5294 C C . ARG B 1 318 ? 35.031 -16.66 -15.542 1 94.78 318 ARG B C 1
ATOM 5296 O O . ARG B 1 318 ? 35.923 -15.837 -15.758 1 94.78 318 ARG B O 1
ATOM 5303 N N . ARG B 1 319 ? 33.872 -16.615 -16.068 1 94.66 319 ARG B N 1
ATOM 5304 C CA . ARG B 1 319 ? 33.516 -15.517 -16.962 1 94.66 319 ARG B CA 1
ATOM 5305 C C . ARG B 1 319 ? 33.521 -14.184 -16.221 1 94.66 319 ARG B C 1
ATOM 5307 O O . ARG B 1 319 ? 33.96 -13.168 -16.764 1 94.66 319 ARG B O 1
ATOM 5314 N N . TYR B 1 320 ? 32.958 -14.205 -14.986 1 94.98 320 TYR B N 1
ATOM 5315 C CA . TYR B 1 320 ? 32.916 -12.999 -14.166 1 94.98 320 TYR B CA 1
ATOM 5316 C C . TYR B 1 320 ? 34.319 -12.458 -13.921 1 94.98 320 TYR B C 1
ATOM 5318 O O . TYR B 1 320 ? 34.555 -11.252 -14.034 1 94.98 320 TYR B O 1
ATOM 5326 N N . GLU B 1 321 ? 35.255 -13.35 -13.643 1 94.28 321 GLU B N 1
ATOM 5327 C CA . GLU B 1 321 ? 36.634 -12.95 -13.376 1 94.28 321 GLU B CA 1
ATOM 5328 C C . GLU B 1 321 ? 37.298 -12.387 -14.629 1 94.28 321 GLU B C 1
ATOM 5330 O O . GLU B 1 321 ? 38.081 -11.438 -14.549 1 94.28 321 GLU B O 1
ATOM 5335 N N . GLN B 1 322 ? 36.989 -12.926 -15.749 1 93.91 322 GLN B N 1
ATOM 5336 C CA . GLN B 1 322 ? 37.537 -12.465 -17.021 1 93.91 322 GLN B CA 1
ATOM 5337 C C . GLN B 1 322 ? 37.081 -11.042 -17.333 1 93.91 322 GLN B C 1
ATOM 5339 O O . GLN B 1 322 ? 37.862 -10.232 -17.836 1 93.91 322 GLN B O 1
ATOM 5344 N N . LEU B 1 323 ? 35.788 -10.778 -17.017 1 91.84 323 LEU B N 1
ATOM 5345 C CA . LEU B 1 323 ? 35.203 -9.487 -17.362 1 91.84 323 LEU B CA 1
ATOM 5346 C C . LEU B 1 323 ? 35.582 -8.426 -16.334 1 91.84 323 LEU B C 1
ATOM 5348 O O . LEU B 1 323 ? 35.659 -7.239 -16.66 1 91.84 323 LEU B O 1
ATOM 5352 N N . LYS B 1 324 ? 35.711 -8.89 -15.141 1 87.33 324 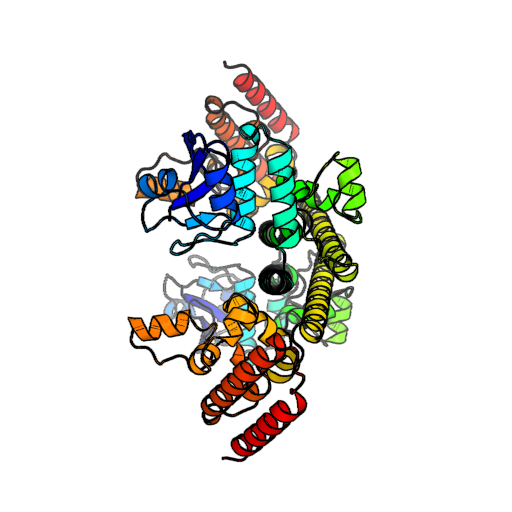LYS B N 1
ATOM 5353 C CA . LYS B 1 324 ? 36.132 -7.978 -14.081 1 87.33 324 LYS B CA 1
ATOM 5354 C C . LYS B 1 324 ? 37.535 -7.438 -14.345 1 87.33 324 LYS B C 1
ATOM 5356 O O . LYS B 1 324 ? 37.82 -6.273 -14.064 1 87.33 324 LYS B O 1
ATOM 5361 N N . ASN B 1 325 ? 38.409 -8.258 -14.887 1 81.36 325 ASN B N 1
ATOM 5362 C CA . ASN B 1 325 ? 39.811 -7.927 -15.119 1 81.36 325 ASN B CA 1
ATOM 5363 C C . ASN B 1 325 ? 40.007 -7.227 -16.46 1 81.36 325 ASN B C 1
ATOM 5365 O O . ASN B 1 325 ? 41.102 -6.748 -16.761 1 81.36 325 ASN B O 1
ATOM 5369 N N . ARG B 1 326 ? 38.965 -7.272 -17.34 1 65.4 326 ARG B N 1
ATOM 5370 C CA . ARG B 1 326 ? 39.13 -6.575 -18.612 1 65.4 326 ARG B CA 1
ATOM 5371 C C . ARG B 1 326 ? 38.925 -5.073 -18.443 1 65.4 326 ARG B C 1
ATOM 5373 O O . ARG B 1 326 ? 37.84 -4.628 -18.062 1 65.4 326 ARG B O 1
ATOM 5380 N N . LYS B 1 327 ? 39.883 -4.291 -17.957 1 46.52 327 LYS B N 1
ATOM 5381 C CA . LYS B 1 327 ? 39.953 -2.833 -17.913 1 46.52 327 LYS B CA 1
ATOM 5382 C C . LYS B 1 327 ? 39.484 -2.22 -19.23 1 46.52 327 LYS B C 1
ATOM 5384 O O . LYS B 1 327 ? 39.844 -2.699 -20.307 1 46.52 327 LYS B O 1
#

Secondary structure (DSSP, 8-state):
-EEEEEETTEEEEE-TTSS-EEEEE-PPPHHHHHHHHTTPPPHHHHTT--TTEEEES---TTSEEE--HHHHHHHHHHHTTT---HHHHHHHHHHHHHH--HHHHHHHHHHHHHHHHHHHHHHHHHHHHHHHHH-HHHHHH---HHHHHHHHTT--HHHHHHHHT-SS--S-S---HHHHHHHHHHHHHHHHHHHHHHHHHHHHHHHHHHH-HHHHHHH-HHHHHHHHHHHTSHHHHHHS-HHHHHHTT-HHHHHHHHHH-PPPP--SGGGGSHHHHTS-HHHHHHHHHHHHHHHHHHHHHHHTT---HHHHHHHHHHHHHHHHS--/-EEEEEETTEEEEE-TTSS-EEEEE-PPPHHHHHHHHTTPPPHHHHTT--TTEEEES---TTSEEE--HHHHHHHHHHHTTT---HHHHHHHHHHHHHH--HHHHHHHHHHHHHHHHHHHHHHHHHHHHHHHHH-HHHHHH---HHHHHHHHTT--HHHHHHHHT-SS--S-S---HHHHHHHHHHHHHHHHHHHHHHHHHHHHHHHHHHH-HHHHHHH-HHHHHHHHHHHTSHHHHHHS-HHHHHHTT-HHHHHHHHHH-PPPP--SGGGGSHHHHTS-HHHHHHHHHHHHHHHHHHHHHHHTT---HHHHHHHHHHHHHHHHS--

InterPro domains:
  IPR002687 Nop domain [PF01798] (113-321)
  IPR002687 Nop domain [PS51358] (211-325)
  IPR012976 NOSIC [SM00931] (105-157)
  IPR036070 Nop domain superfamily [SSF89124] (102-323)
  IPR042239 Nop, C-terminal domain [G3DSA:1.10.246.90] (215-327)
  IPR045056 Nucleolar protein Nop56/Nop58 [PTHR10894] (89-325)

Foldseek 3Di:
DWEWEQDQQAIWIADPVRPDTDGDGDHDDPVQVVCQVVQAHDPVVVVVDDQVYEYECGHHPNHHYDPPLVSNVSNCVVCVVPPPPPVVNVVVVVVSVVPDDLLNVLLVLLVVLVVLVVVLVVLLVVLLVLCCQAFVVLSVVDPDSLVSLVVPAPDDPVRVCVVVVPDDTPHDPPDDPVNSVVSNVSSVVSNVSVVVSVVSVVVQQVSCCVQQVLLCLLLNSSLSSVLQNQLVHLVSSLPDDLVCSFARQVVVQQVCCVVVVPDHDLGHSSCPPPLLVPADPVLNSVLSSLSSRSSNVSSVCSVVPHDDNVVSVVVSVVSSVVRRPPD/DWEWEQDQQAIWIADPVRPDTDGDGDHDDPVQVVCQVVQAHDPVVVVVDDQVYEYECGHHPNHHYDPPLVSNVSNCVVCVVPPPPPVVNVVVVVVSVVPDDLLNVLLVLLVVLVVLVVVLVVLLVVLLVLCCQAFVVLSVVDPDSLVSLVVPAPDDPVRVCVVVVPDDTPHDPPDDPVNSVVSNVSSVVSNVSVVVSVVSVVVQQVSCCVQQVLLCLLLNSSLSSVLQNQLVHLVSSLPDDLVCSFARQVVVQQVCCVVVVPDHDLGHSSCPPPLLVPADPVLNSVLSSLSSRSSNVSSVCSVVPHDDNVVSVVVSVVSSVVRRPPD

pLDDT: mean 86.34, std 11.38, range [46.52, 98.19]

Sequence (654 aa):
MTYVLVRLDGLYIFDDDINNFKLKELSFDIKELIDIESRKLPDKIKELIKDDYIFIGQKFENYRYTDDVKIIRKALEKVKDRYNNELLLNLLKEKISNSVSKDELIIQAIRFLDNLNKSINLIVEMFREWYGLYFPEISQNIEDHEKFVKTILNKKREDLIKEYNIKITMGGKIFDEADYNILNNIGSHLYNLYTLRKNIEDYIEKLMKEYAPNLSEIATPNIGARLIALAGGLKDLSSLPSSTIQILGAEKALFMHLTKKAKPPKHGVIFNHPYLQKLPQKARGAMARTLASKISIAARADINKDIIYDKLKAELDRRYEQLKNRKMTYVLVRLDGLYIFDDDINNFKLKELSFDIKELIDIESRKLPDKIKELIKDDYIFIGQKFENYRYTDDVKIIRKALEKVKDRYNNELLLNLLKEKISNSVSKDELIIQAIRFLDNLNKSINLIVEMFREWYGLYFPEISQNIEDHEKFVKTILNKKREDLIKEYNIKITMGGKIFDEADYNILNNIGSHLYNLYTLRKNIEDYIEKLMKEYAPNLSEIATPNIGARLIALAGGLKDLSSLPSSTIQILGAEKALFMHLTKKAKPPKHGVIFNHPYLQKLPQKARGAMARTLASKISIAARADINKDIIYDKLKAELDRRYEQLKNRK

Solvent-accessible surface area (backbone atoms only — not comparable to full-atom values): 34862 Å² total; per-residue (Å²): 102,40,35,33,38,82,48,77,63,18,41,34,42,25,44,70,77,59,80,52,67,50,77,45,79,38,88,66,54,73,69,41,51,48,28,52,73,68,27,34,74,40,68,78,52,57,75,74,53,62,91,72,36,29,22,51,68,44,64,34,81,98,52,48,55,39,77,50,63,68,58,37,52,50,50,50,63,71,46,48,84,71,54,77,52,64,65,60,52,50,50,50,29,49,50,47,9,66,62,50,47,70,52,56,52,44,32,41,51,52,52,39,50,53,51,46,51,54,36,50,52,53,49,50,56,45,45,44,58,48,43,33,48,55,44,36,68,61,55,69,70,36,79,52,64,69,63,40,40,64,65,48,47,91,49,53,71,71,56,51,31,63,75,67,68,54,89,78,66,52,20,29,70,74,64,49,70,69,53,50,48,53,52,39,51,50,30,49,53,50,51,50,50,53,50,48,52,50,50,51,50,50,50,48,38,54,52,26,50,70,67,28,42,22,26,20,69,68,53,33,32,70,47,33,41,49,48,25,43,74,48,72,17,55,70,48,37,33,68,43,54,37,76,56,56,25,34,41,81,25,58,68,47,41,49,38,19,74,74,67,66,42,74,71,57,67,46,20,58,63,49,74,28,67,78,41,64,76,40,58,78,87,45,30,52,61,51,36,53,51,50,19,44,52,42,28,50,22,32,43,29,29,76,71,71,44,90,53,41,68,64,54,44,53,54,49,52,53,52,51,53,54,49,67,67,58,123,103,40,34,32,36,83,48,77,64,18,40,35,42,25,44,71,78,60,80,51,69,49,77,46,80,38,87,65,53,73,66,40,51,48,28,52,74,66,28,33,73,39,70,79,53,57,75,74,53,61,91,72,37,29,23,50,69,43,66,34,82,96,51,49,54,41,78,51,62,66,58,38,53,50,50,50,64,70,44,48,85,71,55,76,52,63,65,59,53,51,49,50,28,48,51,47,10,65,61,50,46,71,51,56,51,44,32,41,51,51,54,39,50,53,51,44,50,54,34,49,51,53,50,48,56,45,46,44,57,47,43,33,48,55,44,36,68,60,54,67,72,36,77,51,64,68,62,38,39,63,65,48,47,92,48,54,70,72,57,50,30,63,75,66,68,53,88,78,67,51,20,28,71,75,65,49,69,69,54,49,50,54,52,40,51,51,31,49,52,52,48,49,50,54,51,48,52,50,52,50,49,51,50,47,37,55,51,26,51,71,67,30,42,22,26,21,67,68,53,32,34,69,49,34,42,49,47,25,44,75,49,72,17,57,70,48,38,33,69,44,54,36,75,56,57,24,34,41,80,24,59,68,45,42,50,39,20,74,72,67,68,42,74,71,58,67,45,19,57,64,48,74,28,66,78,41,63,76,40,57,77,88,45,31,53,63,49,36,52,52,50,19,43,51,42,28,52,22,33,42,29,31,75,71,71,44,88,51,41,68,62,53,46,53,54,49,50,52,51,50,54,54,50,67,68,56,122